Protein AF-A0A4S4M3K3-F1 (afdb_monomer_lite)

Secondary structure (DSSP, 8-state):
-PPPHHHHHTT-----GGGS-TT-EEEEEETTEEEEEEE--HHHHHHHHHS-GGGSSS---HHHH-SSTTEEEEE---TTT-PPPEET-STTSSEE-TT-S-----TTS-S-------S-SPPPP-PPPP------SS------TTTTTS--TTTT----HHHHHHHHHHHHHHHHHHHHHHHHHHHHHHHHHHHHHHHHTTSTTHHHHHHHTSHHHHHHT-SHHHHHHHTTEEEEEEEE-SS-TT-EEEEEEE-S-SSBS-SEEEEEEEE--TT--TTPPP-TTS--HHHHT--HHHHEEEPP----BS-GGG-HHHHS--EE-SSSSS-EEE--STTHHHHSSS-GGGHHHHIIIIIHHHHHHHHTT-SSTT-------------------TTSPPP-PPP--

pLDDT: mean 73.92, std 23.16, range [22.61, 98.75]

Structure (mmCIF, N/CA/C/O backbone):
data_AF-A0A4S4M3K3-F1
#
_entry.id   AF-A0A4S4M3K3-F1
#
loop_
_atom_site.group_PDB
_atom_site.id
_atom_site.type_symbol
_atom_site.label_atom_id
_atom_site.label_alt_id
_atom_site.label_comp_id
_atom_site.label_asym_id
_atom_site.label_entity_id
_atom_site.label_seq_id
_atom_site.pdbx_PDB_ins_code
_atom_site.Cartn_x
_atom_site.Cartn_y
_atom_site.Cartn_z
_atom_site.occupancy
_atom_site.B_iso_or_equiv
_atom_site.auth_seq_id
_atom_site.auth_comp_id
_atom_site.auth_asym_id
_atom_site.auth_atom_id
_atom_site.pdbx_PDB_model_num
ATOM 1 N N . MET A 1 1 ? -12.047 9.011 26.767 1.00 35.62 1 MET A N 1
ATOM 2 C CA . MET A 1 1 ? -11.013 9.247 25.737 1.00 35.62 1 MET A CA 1
ATOM 3 C C . MET A 1 1 ? -11.389 10.512 24.975 1.00 35.62 1 MET A C 1
ATOM 5 O O . MET A 1 1 ? -12.435 10.522 24.340 1.00 35.62 1 MET A O 1
ATOM 9 N N . SER A 1 2 ? -10.627 11.599 25.114 1.00 36.44 2 SER A N 1
ATOM 10 C CA . SER A 1 2 ? -10.755 12.794 24.262 1.00 36.44 2 SER A CA 1
ATOM 11 C C . SER A 1 2 ? -10.032 12.562 22.930 1.00 36.44 2 SER A C 1
ATOM 13 O O . SER A 1 2 ? -9.124 11.736 22.883 1.00 36.44 2 SER A O 1
ATOM 15 N N . ALA A 1 3 ? -10.413 13.281 21.868 1.00 34.28 3 ALA A N 1
ATOM 16 C CA . ALA A 1 3 ? -9.700 13.251 20.585 1.00 34.28 3 ALA A CA 1
ATOM 17 C C . ALA A 1 3 ? -8.187 13.469 20.785 1.00 34.28 3 ALA A C 1
ATOM 19 O O . ALA A 1 3 ? -7.797 14.270 21.643 1.00 34.28 3 ALA A O 1
ATOM 20 N N . SER A 1 4 ? -7.355 12.755 20.016 1.00 39.81 4 SER A N 1
ATOM 21 C CA . SER A 1 4 ? -5.898 12.907 20.070 1.00 39.81 4 SER A CA 1
ATOM 22 C C . SER A 1 4 ? -5.499 14.351 19.747 1.00 39.81 4 SER A C 1
ATOM 24 O O . SER A 1 4 ? -6.200 15.066 19.019 1.00 39.81 4 SER A O 1
ATOM 26 N N . ALA A 1 5 ? -4.390 14.804 20.334 1.00 43.19 5 ALA A N 1
ATOM 27 C CA . ALA A 1 5 ? -3.912 16.178 20.200 1.00 43.19 5 ALA A CA 1
ATOM 28 C C . ALA A 1 5 ? -3.724 16.590 18.727 1.00 43.19 5 ALA A C 1
ATOM 30 O O . ALA A 1 5 ? -4.004 17.738 18.384 1.00 43.19 5 ALA A O 1
ATOM 31 N N . ASP A 1 6 ? -3.394 15.638 17.854 1.00 43.38 6 ASP A N 1
ATOM 32 C CA . ASP A 1 6 ? -3.163 15.859 16.422 1.00 43.38 6 ASP A CA 1
ATOM 33 C C . ASP A 1 6 ? -4.462 16.133 15.650 1.00 43.38 6 ASP A C 1
ATOM 35 O O . ASP A 1 6 ? -4.526 17.025 14.801 1.00 43.38 6 ASP A O 1
ATOM 39 N N . VAL A 1 7 ? -5.561 15.465 16.019 1.00 49.44 7 VAL A N 1
ATOM 40 C CA . VAL A 1 7 ? -6.895 15.727 15.447 1.00 49.44 7 VAL A CA 1
ATOM 41 C C . VAL A 1 7 ? -7.416 17.105 15.879 1.00 49.44 7 VAL A C 1
ATOM 43 O O . VAL A 1 7 ? -8.103 17.790 15.116 1.00 49.44 7 VAL A O 1
ATOM 46 N N . LEU A 1 8 ? -7.055 17.559 17.085 1.00 46.88 8 LEU A N 1
ATOM 47 C CA . LEU A 1 8 ? -7.358 18.912 17.563 1.00 46.88 8 LEU A CA 1
ATOM 48 C C . LEU A 1 8 ? -6.440 19.978 16.941 1.00 46.88 8 LEU A C 1
ATOM 50 O O . LEU A 1 8 ? -6.906 21.097 16.700 1.00 46.88 8 LEU A O 1
ATOM 54 N N . ALA A 1 9 ? -5.183 19.643 16.638 1.00 46.56 9 ALA A N 1
ATOM 55 C CA . ALA A 1 9 ? -4.234 20.517 15.948 1.00 46.56 9 ALA A CA 1
ATOM 56 C C . ALA A 1 9 ? -4.662 20.778 14.492 1.00 46.56 9 ALA A C 1
ATOM 58 O O . ALA A 1 9 ? -4.676 21.924 14.045 1.00 46.56 9 ALA A O 1
ATOM 59 N N . LEU A 1 10 ? -5.175 19.762 13.786 1.00 49.00 10 LEU A N 1
ATOM 60 C CA . LEU A 1 10 ? -5.740 19.908 12.435 1.00 49.00 10 LEU A CA 1
ATOM 61 C C . LEU A 1 10 ? -6.995 20.804 12.374 1.00 49.00 10 LEU A C 1
ATOM 63 O O . LEU A 1 10 ? -7.385 21.271 11.298 1.00 49.00 10 LEU A O 1
ATOM 67 N N . ALA A 1 11 ? -7.643 21.081 13.511 1.00 53.59 11 ALA A N 1
ATOM 68 C CA . ALA A 1 11 ? -8.846 21.908 13.559 1.00 53.59 11 ALA A CA 1
ATOM 69 C C . ALA A 1 11 ? -8.560 23.421 13.464 1.00 53.59 11 ALA A C 1
ATOM 71 O O . ALA A 1 11 ? -9.459 24.185 13.092 1.00 53.59 11 ALA A O 1
ATOM 72 N N . LYS A 1 12 ? -7.342 23.888 13.790 1.00 56.84 12 LYS A N 1
ATOM 73 C CA . LYS A 1 12 ? -6.999 25.320 13.876 1.00 56.84 12 LYS A CA 1
ATOM 74 C C . LYS A 1 12 ? -5.569 25.569 13.394 1.00 56.84 12 LYS A C 1
ATOM 76 O O . LYS A 1 12 ? -4.636 25.024 13.953 1.00 56.84 12 LYS A O 1
ATOM 81 N N . VAL A 1 13 ? -5.405 26.460 12.418 1.00 65.75 13 VAL A N 1
ATOM 82 C CA . VAL A 1 13 ? -4.087 26.973 12.011 1.00 65.75 13 VAL A CA 1
ATOM 83 C C . VAL A 1 13 ? -3.975 28.432 12.444 1.00 65.75 13 VAL A C 1
ATOM 85 O O . VAL A 1 13 ? -4.886 29.233 12.203 1.00 65.75 13 VAL A O 1
ATOM 88 N N . GLU A 1 14 ? -2.878 28.762 13.120 1.00 72.88 14 GLU A N 1
ATOM 89 C CA . GLU A 1 14 ? -2.531 30.123 13.522 1.00 72.88 14 GLU A CA 1
ATOM 90 C C . GLU A 1 14 ? -1.435 30.649 12.594 1.00 72.88 14 GLU A C 1
ATOM 92 O O . GLU A 1 14 ? -0.411 30.003 12.409 1.00 72.88 14 GLU A O 1
ATOM 97 N N . VAL A 1 15 ? -1.661 31.818 11.990 1.00 68.88 15 VAL A N 1
ATOM 98 C CA . VAL A 1 15 ? -0.688 32.460 11.097 1.00 68.88 15 VAL A CA 1
ATOM 99 C C . VAL A 1 15 ? -0.289 33.802 11.679 1.00 68.88 15 VAL A C 1
ATOM 101 O O . VAL A 1 15 ? -1.136 34.643 11.996 1.00 68.88 15 VAL A O 1
ATOM 104 N N . GLU A 1 16 ? 1.017 34.015 11.800 1.00 73.25 16 GLU A N 1
ATOM 105 C CA . GLU A 1 16 ? 1.574 35.281 12.252 1.00 73.25 16 GLU A CA 1
ATOM 106 C C . GLU A 1 16 ? 1.540 36.327 11.134 1.00 73.25 16 GLU A C 1
ATOM 108 O O . GLU A 1 16 ? 2.460 36.450 10.331 1.00 73.25 16 GLU A O 1
ATOM 113 N N . LEU A 1 17 ? 0.472 37.126 11.113 1.00 72.06 17 LEU A N 1
ATOM 114 C CA . LEU A 1 17 ? 0.263 38.175 10.107 1.00 72.06 17 LEU A CA 1
ATOM 115 C C . LEU A 1 17 ? 1.365 39.253 10.100 1.00 72.06 17 LEU A C 1
ATOM 117 O O . LEU A 1 17 ? 1.597 39.886 9.079 1.00 72.06 17 LEU A O 1
ATOM 121 N N . ALA A 1 18 ? 2.069 39.452 11.220 1.00 74.50 18 ALA A N 1
ATOM 122 C CA . ALA A 1 18 ? 3.141 40.446 11.334 1.00 74.50 18 ALA A CA 1
ATOM 123 C C . ALA A 1 18 ? 4.341 40.166 10.411 1.00 74.50 18 ALA A C 1
ATOM 125 O O . ALA A 1 18 ? 5.077 41.090 10.079 1.00 74.50 18 ALA A O 1
ATOM 126 N N . ASN A 1 19 ? 4.517 38.913 9.982 1.00 74.38 19 ASN A N 1
ATOM 127 C CA . ASN A 1 19 ? 5.633 38.498 9.133 1.00 74.38 19 ASN A CA 1
ATOM 128 C C . ASN A 1 19 ? 5.322 38.629 7.633 1.00 74.38 19 ASN A C 1
ATOM 130 O O . ASN A 1 19 ? 6.173 38.297 6.813 1.00 74.38 19 ASN A O 1
ATOM 134 N N . ILE A 1 20 ? 4.121 39.096 7.264 1.00 76.38 20 ILE A N 1
ATOM 135 C CA . ILE A 1 20 ? 3.693 39.257 5.870 1.00 76.38 20 ILE A CA 1
ATOM 136 C C . ILE A 1 20 ? 3.823 40.740 5.486 1.00 76.38 20 ILE A C 1
ATOM 138 O O . ILE A 1 20 ? 3.039 41.558 5.977 1.00 76.38 20 ILE A O 1
ATOM 142 N N . PRO A 1 21 ? 4.785 41.121 4.623 1.00 79.19 21 PRO A N 1
ATOM 143 C CA . PRO A 1 21 ? 4.910 42.495 4.142 1.00 79.19 21 PRO A CA 1
ATOM 144 C C . PRO A 1 21 ? 3.671 42.943 3.356 1.00 79.19 21 PRO A C 1
ATOM 146 O O . PRO A 1 21 ? 2.989 42.124 2.741 1.00 79.19 21 PRO A O 1
ATOM 149 N N . GLU A 1 22 ? 3.392 44.246 3.351 1.00 79.75 22 GLU A N 1
ATOM 150 C CA . GLU A 1 22 ? 2.335 44.833 2.517 1.00 79.75 22 GLU A CA 1
ATOM 151 C C . GLU A 1 22 ? 2.601 44.512 1.034 1.00 79.75 22 GLU A C 1
ATOM 153 O O . GLU A 1 22 ? 3.743 44.574 0.576 1.00 79.75 22 GLU A O 1
ATOM 158 N N . GLY A 1 23 ? 1.569 44.114 0.287 1.00 74.12 23 GLY A N 1
ATOM 159 C CA . GLY A 1 23 ? 1.723 43.698 -1.110 1.00 74.12 23 GLY A CA 1
ATOM 160 C C . GLY A 1 23 ? 2.107 42.226 -1.311 1.00 74.12 23 GLY A C 1
ATOM 161 O O . GLY A 1 23 ? 2.287 41.815 -2.452 1.00 74.12 23 GLY A O 1
ATOM 162 N N . LYS A 1 24 ? 2.263 41.425 -0.244 1.00 75.06 24 LYS A N 1
ATOM 163 C CA . LYS A 1 24 ? 2.689 40.015 -0.334 1.00 75.06 24 LYS A CA 1
ATOM 164 C C . LYS A 1 24 ? 1.615 39.011 0.074 1.00 75.06 24 LYS A C 1
ATOM 166 O O . LYS A 1 24 ? 0.711 39.294 0.867 1.00 75.06 24 LYS A O 1
ATOM 171 N N . ASN A 1 25 ? 1.775 37.805 -0.469 1.00 72.62 25 ASN A N 1
ATOM 172 C CA . ASN A 1 25 ? 0.829 36.698 -0.416 1.00 72.62 25 ASN A CA 1
ATOM 173 C C . ASN A 1 25 ? 1.515 35.556 0.329 1.00 72.62 25 ASN A C 1
ATOM 175 O O . ASN A 1 25 ? 2.663 35.231 0.032 1.00 72.62 25 ASN A O 1
ATOM 179 N N . VAL A 1 26 ? 0.806 34.919 1.252 1.00 77.69 26 VAL A N 1
ATOM 180 C CA . VAL A 1 26 ? 1.242 33.668 1.873 1.00 77.69 26 VAL A CA 1
ATOM 181 C C . VAL A 1 26 ? 0.176 32.614 1.637 1.00 77.69 26 VAL A C 1
ATOM 183 O O . VAL A 1 26 ? -1.019 32.877 1.786 1.00 77.69 26 VAL A O 1
ATOM 186 N N . VAL A 1 27 ? 0.620 31.419 1.264 1.00 76.38 27 VAL A N 1
ATOM 187 C CA . VAL A 1 27 ? -0.230 30.241 1.113 1.00 76.38 27 VAL A CA 1
ATOM 188 C C . VAL A 1 27 ? 0.055 29.312 2.281 1.00 76.38 27 VAL A C 1
ATOM 190 O O . VAL A 1 27 ? 1.205 28.959 2.522 1.00 76.38 27 VAL A O 1
ATOM 193 N N . ILE A 1 28 ? -0.984 28.922 3.012 1.00 77.19 28 ILE A N 1
ATOM 194 C CA . ILE A 1 28 ? -0.884 27.935 4.092 1.00 77.19 28 ILE A CA 1
ATOM 195 C C . ILE A 1 28 ? -1.834 26.770 3.833 1.00 77.19 28 ILE A C 1
ATOM 197 O O . ILE A 1 28 ? -2.921 26.952 3.287 1.00 77.19 28 ILE A O 1
ATOM 201 N N . LYS A 1 29 ? -1.452 25.562 4.246 1.00 75.31 29 LYS A N 1
ATOM 202 C CA . LYS A 1 29 ? -2.315 24.378 4.165 1.00 75.31 29 LYS A CA 1
ATOM 203 C C . LYS A 1 29 ? -3.192 24.307 5.419 1.00 75.31 29 LYS A C 1
ATOM 205 O O . LYS A 1 29 ? -2.684 24.284 6.534 1.00 75.31 29 LYS A O 1
ATOM 210 N N . TRP A 1 30 ? -4.513 24.261 5.256 1.00 72.62 30 TRP A N 1
ATOM 211 C CA . TRP A 1 30 ? -5.476 24.076 6.345 1.00 72.62 30 TRP A CA 1
ATOM 212 C C . TRP A 1 30 ? -6.474 22.974 5.988 1.00 72.62 30 TRP A C 1
ATOM 214 O O . TRP A 1 30 ? -7.183 23.067 4.987 1.00 72.62 30 TRP A O 1
ATOM 224 N N . ARG A 1 31 ? -6.524 21.909 6.804 1.00 67.69 31 ARG A N 1
ATOM 225 C CA . ARG A 1 31 ? -7.359 20.710 6.567 1.00 67.69 31 ARG A CA 1
ATOM 226 C C . ARG A 1 31 ? -7.178 20.126 5.158 1.00 67.69 31 ARG A C 1
ATOM 228 O O . ARG A 1 31 ? -8.152 19.817 4.478 1.00 67.69 31 ARG A O 1
ATOM 235 N N . GLY A 1 32 ? -5.930 20.060 4.699 1.00 68.38 32 GLY A N 1
ATOM 236 C CA . GLY A 1 32 ? -5.588 19.572 3.361 1.00 68.38 32 GLY A CA 1
ATOM 237 C C . GLY A 1 32 ? -5.826 20.567 2.219 1.00 68.38 32 GLY A C 1
ATOM 238 O O . GLY A 1 32 ? -5.415 20.279 1.104 1.00 68.38 32 GLY A O 1
ATOM 239 N N . LYS A 1 33 ? -6.427 21.739 2.471 1.00 71.75 33 LYS A N 1
ATOM 240 C CA . LYS A 1 33 ? -6.766 22.739 1.443 1.00 71.75 33 LYS A CA 1
ATOM 241 C C . LYS A 1 33 ? -5.883 23.988 1.557 1.00 71.75 33 LYS A C 1
ATOM 243 O O . LYS A 1 33 ? -5.616 24.423 2.679 1.00 71.75 33 LYS A O 1
ATOM 248 N N . PRO A 1 34 ? -5.450 24.608 0.448 1.00 76.06 34 PRO A N 1
ATOM 249 C CA . PRO A 1 34 ? -4.684 25.847 0.505 1.00 76.06 34 PRO A CA 1
ATOM 250 C C . PRO A 1 34 ? -5.578 27.028 0.902 1.00 76.06 34 PRO A C 1
ATOM 252 O O . PRO A 1 34 ? -6.694 27.200 0.408 1.00 76.06 34 PRO A O 1
ATOM 255 N N . VAL A 1 35 ? -5.074 27.861 1.803 1.00 77.12 35 VAL A N 1
ATOM 256 C CA . VAL A 1 35 ? -5.667 29.132 2.215 1.00 77.12 35 VAL A CA 1
ATOM 257 C C . VAL A 1 35 ? -4.687 30.240 1.850 1.00 77.12 35 VAL A C 1
ATOM 259 O O . VAL A 1 35 ? -3.531 30.226 2.271 1.00 77.12 35 VAL A O 1
ATOM 262 N N . PHE A 1 36 ? -5.160 31.203 1.066 1.00 75.75 36 PHE A N 1
ATOM 263 C CA . PHE A 1 36 ? -4.413 32.382 0.657 1.00 75.75 36 PHE A CA 1
ATOM 264 C C . PHE A 1 36 ? -4.641 33.519 1.641 1.00 75.75 36 PHE A C 1
ATOM 266 O O . PHE A 1 36 ? -5.783 33.854 1.961 1.00 75.75 36 PHE A O 1
ATOM 273 N N . ILE A 1 37 ? -3.552 34.125 2.102 1.00 78.94 37 ILE A N 1
ATOM 274 C CA . ILE A 1 37 ? -3.550 35.288 2.985 1.00 78.94 37 ILE A CA 1
ATOM 275 C C . ILE A 1 37 ? -2.787 36.399 2.267 1.00 78.94 37 ILE A C 1
ATOM 277 O O . ILE A 1 37 ? -1.584 36.283 2.039 1.00 78.94 37 ILE A O 1
ATOM 281 N N . ARG A 1 38 ? -3.489 37.473 1.899 1.00 77.75 38 ARG A N 1
ATOM 282 C CA . ARG A 1 38 ? -2.927 38.639 1.208 1.00 77.75 38 ARG A CA 1
ATOM 283 C C . ARG A 1 38 ? -2.946 39.854 2.127 1.00 77.75 38 ARG A C 1
ATOM 285 O O . ARG A 1 38 ? -4.009 40.224 2.630 1.00 77.75 38 ARG A O 1
ATOM 292 N N . HIS A 1 39 ? -1.786 40.485 2.301 1.00 82.19 39 HIS A N 1
ATOM 293 C CA . HIS A 1 39 ? -1.681 41.796 2.939 1.00 82.19 39 HIS A CA 1
ATOM 294 C C . HIS A 1 39 ? -1.895 42.867 1.866 1.00 82.19 39 HIS A C 1
ATOM 296 O O . HIS A 1 39 ? -1.015 43.098 1.038 1.00 82.19 39 HIS A O 1
ATOM 302 N N . ARG A 1 40 ? -3.098 43.440 1.804 1.00 76.62 40 ARG A N 1
ATOM 303 C CA . ARG A 1 40 ? -3.510 44.392 0.765 1.00 76.62 40 ARG A CA 1
ATOM 304 C C . ARG A 1 40 ? -2.894 45.768 0.993 1.00 76.62 40 ARG A C 1
ATOM 306 O O . ARG A 1 40 ? -2.836 46.236 2.126 1.00 76.62 40 ARG A O 1
ATOM 313 N N . THR A 1 41 ? -2.495 46.414 -0.094 1.00 80.94 41 THR A N 1
ATOM 314 C CA . THR A 1 41 ? -2.050 47.808 -0.095 1.00 80.94 41 THR A CA 1
ATOM 315 C C . THR A 1 41 ? -3.234 48.766 -0.018 1.00 80.94 41 THR A C 1
ATOM 317 O O . THR A 1 41 ? -4.358 48.424 -0.393 1.00 80.94 41 THR A O 1
ATOM 320 N N . ALA A 1 42 ? -2.991 50.007 0.405 1.00 79.38 42 ALA A N 1
ATOM 321 C CA . ALA A 1 42 ? -4.030 51.043 0.411 1.00 79.38 42 ALA A CA 1
ATOM 322 C C . ALA A 1 42 ? -4.679 51.266 -0.974 1.00 79.38 42 ALA A C 1
ATOM 324 O O . ALA A 1 42 ? -5.878 51.533 -1.049 1.00 79.38 42 ALA A O 1
ATOM 325 N N . GLY A 1 43 ? -3.905 51.123 -2.058 1.00 74.31 43 GLY A N 1
ATOM 326 C CA . GLY A 1 43 ? -4.406 51.234 -3.432 1.00 74.31 43 GLY A CA 1
ATOM 327 C C . GLY A 1 43 ? -5.379 50.112 -3.798 1.00 74.31 43 GLY A C 1
ATOM 328 O O . GLY A 1 43 ? -6.464 50.389 -4.299 1.00 74.31 43 GLY A O 1
ATOM 329 N N . GLU A 1 44 ? -5.038 48.866 -3.458 1.00 68.88 44 GLU A N 1
ATOM 330 C CA . GLU A 1 44 ? -5.887 47.687 -3.703 1.00 68.88 44 GLU A CA 1
ATOM 331 C C . GLU A 1 44 ? -7.216 47.757 -2.931 1.00 68.88 44 GLU A C 1
ATOM 333 O O . GLU A 1 44 ? -8.256 47.317 -3.419 1.00 68.88 44 GLU A O 1
ATOM 338 N N . ILE A 1 45 ? -7.201 48.324 -1.721 1.00 74.56 45 ILE A N 1
ATOM 339 C CA . ILE A 1 45 ? -8.407 48.498 -0.895 1.00 74.56 45 ILE A CA 1
ATOM 340 C C . ILE A 1 45 ? -9.336 49.554 -1.502 1.00 74.56 45 ILE A C 1
ATOM 342 O O . ILE A 1 45 ? -10.551 49.362 -1.530 1.00 74.56 45 ILE A O 1
ATOM 346 N N . GLU A 1 46 ? -8.785 50.672 -1.973 1.00 76.06 46 GLU A N 1
ATOM 347 C CA . GLU A 1 46 ? -9.581 51.734 -2.591 1.00 76.06 46 GLU A CA 1
ATOM 348 C C . GLU A 1 46 ? -10.182 51.271 -3.921 1.00 76.06 46 GLU A C 1
ATOM 350 O O . GLU A 1 46 ? -11.375 51.458 -4.155 1.00 76.06 46 GLU A O 1
ATOM 355 N N . GLU A 1 47 ? -9.393 50.585 -4.749 1.00 74.12 47 GLU A N 1
ATOM 356 C CA . GLU A 1 47 ? -9.873 49.989 -5.995 1.00 74.12 47 GLU A CA 1
ATOM 357 C C . GLU A 1 47 ? -11.033 49.020 -5.732 1.00 74.12 47 GLU A C 1
ATOM 359 O O . GLU A 1 47 ? -12.090 49.134 -6.354 1.00 74.12 47 GLU A O 1
ATOM 364 N N . ALA A 1 48 ? -10.894 48.132 -4.742 1.00 71.44 48 ALA A N 1
ATOM 365 C CA . ALA A 1 48 ? -11.935 47.178 -4.368 1.00 71.44 48 ALA A CA 1
ATOM 366 C C . ALA A 1 48 ? -13.253 47.835 -3.929 1.00 71.44 48 ALA A C 1
ATOM 368 O O . ALA A 1 48 ? -14.331 47.311 -4.214 1.00 71.44 48 ALA A O 1
ATOM 369 N N . ARG A 1 49 ? -13.179 48.981 -3.247 1.00 77.62 49 ARG A N 1
ATOM 370 C CA . ARG A 1 49 ? -14.352 49.747 -2.798 1.00 77.62 49 ARG A CA 1
ATOM 371 C C . ARG A 1 49 ? -15.056 50.488 -3.924 1.00 77.62 49 ARG A C 1
ATOM 373 O O . ARG A 1 49 ? -16.259 50.727 -3.835 1.00 77.62 49 ARG A O 1
ATOM 380 N N . GLN A 1 50 ? -14.319 50.855 -4.968 1.00 76.81 50 GLN A N 1
ATOM 381 C CA . GLN A 1 50 ? -14.857 51.558 -6.131 1.00 76.81 50 GLN A CA 1
ATOM 382 C C . GLN A 1 50 ? -15.568 50.626 -7.121 1.00 76.81 50 GLN A C 1
ATOM 384 O O . GLN A 1 50 ? -16.318 51.104 -7.975 1.00 76.81 50 GLN A O 1
ATOM 389 N N . VAL A 1 51 ? -15.384 49.306 -7.002 1.00 74.50 51 VAL A N 1
ATOM 390 C CA . VAL A 1 51 ? -16.090 48.318 -7.829 1.00 74.50 51 VAL A CA 1
ATOM 391 C C . VAL A 1 51 ? -17.597 48.364 -7.554 1.00 74.50 51 VAL A C 1
ATOM 393 O O . VAL A 1 51 ? -18.039 48.281 -6.406 1.00 74.50 51 VAL A O 1
ATOM 396 N N . ASP A 1 52 ? -18.410 48.416 -8.619 1.00 75.88 52 ASP A N 1
ATOM 397 C CA . ASP A 1 52 ? -19.869 48.272 -8.527 1.00 75.88 52 ASP A CA 1
ATOM 398 C C . ASP A 1 52 ? -20.249 46.826 -8.183 1.00 75.88 52 ASP A C 1
ATOM 400 O O . ASP A 1 52 ? -20.627 46.011 -9.030 1.00 75.88 52 ASP A O 1
ATOM 404 N N . TRP A 1 53 ? -20.138 46.498 -6.900 1.00 71.25 53 TRP A N 1
ATOM 405 C CA . TRP A 1 53 ? -20.352 45.158 -6.368 1.00 71.25 53 TRP A CA 1
ATOM 406 C C . TRP A 1 53 ? -21.775 44.628 -6.583 1.00 71.25 53 TRP A C 1
ATOM 408 O O . TRP A 1 53 ? -21.982 43.418 -6.520 1.00 71.25 53 TRP A O 1
ATOM 418 N N . LYS A 1 54 ? -22.755 45.495 -6.874 1.00 78.12 54 LYS A N 1
ATOM 419 C CA . LYS A 1 54 ? -24.142 45.095 -7.166 1.00 78.12 54 LYS A CA 1
ATOM 420 C C . LYS A 1 54 ? -24.288 44.405 -8.517 1.00 78.12 54 LYS A C 1
ATOM 422 O O . LYS A 1 54 ? -25.249 43.669 -8.718 1.00 78.12 54 LYS A O 1
ATOM 427 N N . SER A 1 55 ? -23.349 44.649 -9.426 1.00 74.19 55 SER A N 1
ATOM 428 C CA . SER A 1 55 ? -23.309 44.027 -10.750 1.00 74.19 55 SER A CA 1
ATOM 429 C C . SER A 1 55 ? -22.674 42.628 -10.744 1.00 74.19 55 SER A C 1
ATOM 431 O O . SER A 1 55 ? -22.742 41.914 -11.745 1.00 74.19 55 SER A O 1
ATOM 433 N N . LEU A 1 56 ? -22.069 42.218 -9.623 1.00 67.75 56 LEU A N 1
ATOM 434 C CA . LEU A 1 56 ? -21.379 40.937 -9.492 1.00 67.75 56 LEU A CA 1
ATOM 435 C C . LEU A 1 56 ? -22.368 39.777 -9.304 1.00 67.75 56 LEU A C 1
ATOM 437 O O . LEU A 1 56 ? -23.459 39.945 -8.766 1.00 67.75 56 LEU A O 1
ATOM 441 N N . ARG A 1 57 ? -21.951 38.564 -9.695 1.00 62.16 57 ARG A N 1
ATOM 442 C CA . ARG A 1 57 ? -22.743 37.326 -9.534 1.00 62.16 57 ARG A CA 1
ATOM 443 C C . ARG A 1 57 ? -23.117 37.041 -8.075 1.00 62.16 57 ARG A C 1
ATOM 445 O O . ARG A 1 57 ? -24.164 36.454 -7.822 1.00 62.16 57 ARG A O 1
ATOM 452 N N . ASP A 1 58 ? -22.261 37.460 -7.148 1.00 62.00 58 ASP A N 1
ATOM 453 C CA . ASP A 1 58 ? -22.482 37.384 -5.706 1.00 62.00 58 ASP A CA 1
ATOM 454 C C . ASP A 1 58 ? -22.316 38.785 -5.084 1.00 62.00 58 ASP A C 1
ATOM 456 O O . ASP A 1 58 ? -21.191 39.195 -4.750 1.00 62.00 58 ASP A O 1
ATOM 460 N N . PRO A 1 59 ? -23.410 39.573 -5.034 1.00 72.19 59 PRO A N 1
ATOM 461 C CA . PRO A 1 59 ? -23.374 40.959 -4.588 1.00 72.19 59 PRO A CA 1
ATOM 462 C C . PRO A 1 59 ? -23.031 41.070 -3.104 1.00 72.19 59 PRO A C 1
ATOM 464 O O . PRO A 1 59 ? -23.839 40.741 -2.238 1.00 72.19 59 PRO A O 1
ATOM 467 N N . GLN A 1 60 ? -21.841 41.585 -2.812 1.00 72.38 60 GLN A N 1
ATOM 468 C CA . GLN A 1 60 ? -21.381 41.855 -1.452 1.00 72.38 60 GLN A CA 1
ATOM 469 C C . GLN A 1 60 ? -20.324 42.965 -1.502 1.00 72.38 60 GLN A C 1
ATOM 471 O O . GLN A 1 60 ? -19.491 42.959 -2.409 1.00 72.38 60 GLN A O 1
ATOM 476 N N . SER A 1 61 ? -20.347 43.925 -0.574 1.00 76.56 61 SER A N 1
ATOM 477 C CA . SER A 1 61 ? -19.327 44.986 -0.551 1.00 76.56 61 SER A CA 1
ATOM 478 C C . SER A 1 61 ? -17.981 44.466 -0.028 1.00 76.56 61 SER A C 1
ATOM 480 O O . SER A 1 61 ? -17.924 43.423 0.628 1.00 76.56 61 SER A O 1
ATOM 482 N N . ASP A 1 62 ? -16.881 45.182 -0.295 1.00 74.56 62 ASP A N 1
ATOM 483 C CA . ASP A 1 62 ? -15.565 44.803 0.244 1.00 74.56 62 ASP A CA 1
ATOM 484 C C . ASP A 1 62 ? -15.568 44.814 1.781 1.00 74.56 62 ASP A C 1
ATOM 486 O O . ASP A 1 62 ? -15.066 43.881 2.405 1.00 74.56 62 ASP A O 1
ATOM 490 N N . GLU A 1 63 ? -16.227 45.801 2.400 1.00 74.50 63 GLU A N 1
ATOM 491 C CA . GLU A 1 63 ? -16.323 45.936 3.861 1.00 74.50 63 GLU A CA 1
ATOM 492 C C . GLU A 1 63 ? -17.028 44.761 4.536 1.00 74.50 63 GLU A C 1
ATOM 494 O O . GLU A 1 63 ? -16.744 44.455 5.691 1.00 74.50 63 GLU A O 1
ATOM 499 N N . GLU A 1 64 ? -17.953 44.107 3.838 1.00 73.56 64 GLU A N 1
ATOM 500 C CA . GLU A 1 64 ? -18.650 42.927 4.348 1.00 73.56 64 GLU A CA 1
ATOM 501 C C . GLU A 1 64 ? -17.853 41.635 4.115 1.00 73.56 64 GLU A C 1
ATOM 503 O O . GLU A 1 64 ? -18.077 40.637 4.805 1.00 73.56 64 GLU A O 1
ATOM 508 N N . ARG A 1 65 ? -16.923 41.635 3.150 1.00 69.12 65 ARG A N 1
ATOM 509 C CA . ARG A 1 65 ? -16.079 40.478 2.805 1.00 69.12 65 ARG A CA 1
ATOM 510 C C . ARG A 1 65 ? -14.881 40.324 3.733 1.00 69.12 65 ARG A C 1
ATOM 512 O O . ARG A 1 65 ? -14.428 39.200 3.956 1.00 69.12 65 ARG A O 1
ATOM 519 N N . VAL A 1 66 ? -14.373 41.424 4.283 1.00 71.31 66 VAL A N 1
ATOM 520 C CA . VAL A 1 66 ? -13.169 41.430 5.124 1.00 71.31 66 VAL A CA 1
ATOM 521 C C . VAL A 1 66 ? -13.469 41.895 6.543 1.00 71.31 66 VAL A C 1
ATOM 523 O O . VAL A 1 66 ? -14.279 42.780 6.781 1.00 71.31 66 VAL A O 1
ATOM 526 N N . LYS A 1 67 ? -12.768 41.323 7.526 1.00 74.19 67 LYS A N 1
ATOM 527 C CA . LYS A 1 67 ? -12.846 41.797 8.923 1.00 74.19 67 LYS A CA 1
ATOM 528 C C . LYS A 1 67 ? -11.914 42.973 9.195 1.00 74.19 67 LYS A C 1
ATOM 530 O O . LYS A 1 67 ? -12.188 43.790 10.069 1.00 74.19 67 LYS A O 1
ATOM 535 N N . LYS A 1 68 ? -10.795 43.012 8.478 1.00 74.44 68 LYS A N 1
ATOM 536 C CA . LYS A 1 68 ? -9.766 44.044 8.535 1.00 74.44 68 LYS A CA 1
ATOM 537 C C . LYS A 1 68 ? -9.408 44.408 7.092 1.00 74.44 68 LYS A C 1
ATOM 539 O O . LYS A 1 68 ? -9.035 43.492 6.363 1.00 74.44 68 LYS A O 1
ATOM 544 N N . PRO A 1 69 ? -9.557 45.670 6.655 1.00 76.00 69 PRO A N 1
ATOM 545 C CA . PRO A 1 69 ? -9.368 46.048 5.254 1.00 76.00 69 PRO A CA 1
ATOM 546 C C . PRO A 1 69 ? -8.001 45.666 4.678 1.00 76.00 69 PRO A C 1
ATOM 548 O O . PRO A 1 69 ? -7.903 45.311 3.511 1.00 76.00 69 PRO A O 1
ATOM 551 N N . GLU A 1 70 ? -6.955 45.674 5.488 1.00 77.00 70 GLU A N 1
ATOM 552 C CA . GLU A 1 70 ? -5.600 45.323 5.076 1.00 77.00 70 GLU A CA 1
ATOM 553 C C . GLU A 1 70 ? -5.386 43.810 4.869 1.00 77.00 70 GLU A C 1
ATOM 555 O O . GLU A 1 70 ? -4.400 43.410 4.260 1.00 77.00 70 GLU A O 1
ATOM 560 N N . TRP A 1 71 ? -6.319 42.951 5.297 1.00 79.06 71 TRP A N 1
ATOM 561 C CA . TRP A 1 71 ? -6.180 41.496 5.193 1.00 79.06 71 TRP A CA 1
ATOM 562 C C . TRP A 1 71 ? -7.293 40.857 4.370 1.00 79.06 71 TRP A C 1
ATOM 564 O O . TRP A 1 71 ? -8.469 40.907 4.734 1.00 79.06 71 TRP A O 1
ATOM 574 N N . LEU A 1 72 ? -6.897 40.147 3.317 1.00 78.12 72 LEU A N 1
ATOM 575 C CA . LEU A 1 72 ? -7.784 39.297 2.533 1.00 78.12 72 LEU A CA 1
ATOM 576 C C . LEU A 1 72 ? -7.402 37.829 2.744 1.00 78.12 72 LEU A C 1
ATOM 578 O O . LEU A 1 72 ? -6.262 37.439 2.504 1.00 78.12 72 LEU A O 1
ATOM 582 N N . VAL A 1 73 ? -8.356 37.023 3.214 1.00 76.06 73 VAL A N 1
ATOM 583 C CA . VAL A 1 73 ? -8.167 35.590 3.485 1.00 76.06 73 VAL A CA 1
ATOM 584 C C . VAL A 1 73 ? -9.158 34.794 2.652 1.00 76.06 73 VAL A C 1
ATOM 586 O O . VAL A 1 73 ? -10.366 35.004 2.762 1.00 76.06 73 VAL A O 1
ATOM 589 N N . MET A 1 74 ? -8.657 33.884 1.823 1.00 74.19 74 MET A N 1
ATOM 590 C CA . MET A 1 74 ? -9.464 33.134 0.863 1.00 74.19 74 MET A CA 1
ATOM 591 C C . MET A 1 74 ? -9.104 31.654 0.884 1.00 74.19 74 MET A C 1
ATOM 593 O O . MET A 1 74 ? -7.943 31.289 1.033 1.00 74.19 74 MET A O 1
ATOM 597 N N . LEU A 1 75 ? -10.104 30.793 0.707 1.00 72.06 75 LEU A N 1
ATOM 598 C CA . LEU A 1 75 ? -9.865 29.377 0.449 1.00 72.06 75 LEU A CA 1
ATOM 599 C C . LEU A 1 75 ? -9.513 29.218 -1.035 1.00 72.06 75 LEU A C 1
ATOM 601 O O . LEU A 1 75 ? -10.332 29.531 -1.896 1.00 72.06 75 LEU A O 1
ATOM 605 N N . GLY A 1 76 ? -8.303 28.751 -1.323 1.00 68.62 76 GLY A N 1
ATOM 606 C CA . GLY A 1 76 ? -7.770 28.579 -2.671 1.00 68.62 76 GLY A CA 1
ATOM 607 C C . GLY A 1 76 ? -8.252 27.297 -3.336 1.00 68.62 76 GLY A C 1
ATOM 608 O O . GLY A 1 76 ? -7.437 26.518 -3.804 1.00 68.62 76 GLY A O 1
ATOM 609 N N . VAL A 1 77 ? -9.558 27.040 -3.332 1.00 65.75 77 VAL A N 1
ATOM 610 C CA . VAL A 1 77 ? -10.136 25.819 -3.906 1.00 65.75 77 VAL A CA 1
ATOM 611 C C . VAL A 1 77 ? -11.292 26.212 -4.803 1.00 65.75 77 VAL A C 1
ATOM 613 O O . VAL A 1 77 ? -12.269 26.804 -4.335 1.00 65.75 77 VAL A O 1
ATOM 616 N N . CYS A 1 78 ? -11.191 25.889 -6.090 1.00 64.38 78 CYS A N 1
ATOM 617 C CA . CYS A 1 78 ? -12.287 26.129 -7.010 1.00 64.38 78 CYS A CA 1
ATOM 618 C C . CYS A 1 78 ? -13.472 25.221 -6.635 1.00 64.38 78 CYS A C 1
ATOM 620 O O . CYS A 1 78 ? -13.318 24.038 -6.335 1.00 64.38 78 CYS A O 1
ATOM 622 N N . THR A 1 79 ? -14.686 25.768 -6.634 1.00 58.56 79 THR A N 1
ATOM 623 C CA . THR A 1 79 ? -15.893 25.007 -6.264 1.00 58.56 79 THR A CA 1
ATOM 624 C C . THR A 1 79 ? -16.364 24.036 -7.347 1.00 58.56 79 THR A C 1
ATOM 626 O O . THR A 1 79 ? -17.381 23.382 -7.150 1.00 58.56 79 THR A O 1
ATOM 629 N N . HIS A 1 80 ? -15.687 23.997 -8.498 1.00 50.47 80 HIS A N 1
ATOM 630 C CA . HIS A 1 80 ? -16.020 23.108 -9.610 1.00 50.47 80 HIS A CA 1
ATOM 631 C C . HIS A 1 80 ? -15.240 21.797 -9.521 1.00 50.47 80 HIS A C 1
ATOM 633 O O . HIS A 1 80 ? -15.841 20.764 -9.265 1.00 50.47 80 HIS A O 1
ATOM 639 N N . LEU A 1 81 ? -13.919 21.862 -9.685 1.00 54.88 81 LEU A N 1
ATOM 640 C CA . LEU A 1 81 ? -13.032 20.697 -9.775 1.00 54.88 81 LEU A CA 1
ATOM 641 C C . LEU A 1 81 ? -11.970 20.669 -8.664 1.00 54.88 81 LEU A C 1
ATOM 643 O O . LEU A 1 81 ? -11.011 19.920 -8.731 1.00 54.88 81 LEU A O 1
ATOM 647 N N . GLY A 1 82 ? -12.081 21.525 -7.645 1.00 57.56 82 GLY A N 1
ATOM 648 C CA . GLY A 1 82 ? -11.124 21.552 -6.536 1.00 57.56 82 GLY A CA 1
ATOM 649 C C . GLY A 1 82 ? -9.748 22.156 -6.851 1.00 57.56 82 GLY A C 1
ATOM 650 O O . GLY A 1 82 ? -8.950 22.304 -5.930 1.00 57.56 82 GLY A O 1
ATOM 651 N N . CYS A 1 83 ? -9.481 22.568 -8.096 1.00 67.88 83 CYS A N 1
ATOM 652 C CA . CYS A 1 83 ? -8.200 23.143 -8.516 1.00 67.88 83 CYS A CA 1
ATOM 653 C C . CYS A 1 83 ? -7.775 24.348 -7.662 1.00 67.88 83 CYS A C 1
ATOM 655 O O . CYS A 1 83 ? -8.606 25.171 -7.250 1.00 67.88 83 CYS A O 1
ATOM 657 N N . VAL A 1 84 ? -6.462 24.493 -7.478 1.00 64.81 84 VAL A N 1
ATOM 658 C CA . VAL A 1 84 ? -5.856 25.598 -6.729 1.00 64.81 84 VAL A CA 1
ATOM 659 C C . VAL A 1 84 ? -5.604 26.793 -7.661 1.00 64.81 84 VAL A C 1
ATOM 661 O O . VAL A 1 84 ? -4.931 26.635 -8.677 1.00 64.81 84 VAL A O 1
ATOM 664 N N . PRO A 1 85 ? -6.129 27.994 -7.358 1.00 62.19 85 PRO A N 1
ATOM 665 C CA . PRO A 1 85 ? -5.881 29.189 -8.157 1.00 62.19 85 PRO A CA 1
ATOM 666 C C . PRO A 1 85 ? -4.422 29.653 -8.075 1.00 62.19 85 PRO A C 1
ATOM 668 O O . PRO A 1 85 ? -3.835 29.692 -6.996 1.00 62.19 85 PRO A O 1
ATOM 671 N N . ILE A 1 86 ? -3.873 30.096 -9.200 1.00 60.19 86 ILE A N 1
ATOM 672 C CA . ILE A 1 86 ? -2.566 30.746 -9.308 1.00 60.19 86 ILE A CA 1
ATOM 673 C C . ILE A 1 86 ? -2.734 32.227 -8.951 1.00 60.19 86 ILE A C 1
ATOM 675 O O . ILE A 1 86 ? -3.607 32.902 -9.498 1.00 60.19 86 ILE A O 1
ATOM 679 N N . GLY A 1 87 ? -1.928 32.729 -8.016 1.00 59.31 87 GLY A N 1
ATOM 680 C CA . GLY A 1 87 ? -1.956 34.136 -7.603 1.00 59.31 87 GLY A CA 1
ATOM 681 C C . GLY A 1 87 ? -1.231 35.063 -8.567 1.00 59.31 87 GLY A C 1
ATOM 682 O O . GLY A 1 87 ? -0.309 34.639 -9.253 1.00 59.31 87 GLY A O 1
ATOM 683 N N . GLU A 1 88 ? -1.647 36.331 -8.582 1.00 58.25 88 GLU A N 1
ATOM 684 C CA . GLU A 1 88 ? -1.081 37.408 -9.414 1.00 58.25 88 GLU A CA 1
ATOM 685 C C . GLU A 1 88 ? -1.126 37.112 -10.923 1.00 58.25 88 GLU A C 1
ATOM 687 O O . GLU A 1 88 ? -0.306 37.602 -11.696 1.00 58.25 88 GLU A O 1
ATOM 692 N N . ALA A 1 89 ? -2.112 36.321 -11.353 1.00 50.34 89 ALA A N 1
ATOM 693 C CA . ALA A 1 89 ? -2.280 35.885 -12.733 1.00 50.34 89 ALA A CA 1
ATOM 694 C C . ALA A 1 89 ? -3.575 36.446 -13.350 1.00 50.34 89 ALA A C 1
ATOM 696 O O . ALA A 1 89 ? -4.622 36.513 -12.699 1.00 50.34 89 ALA A O 1
ATOM 697 N N . GLY A 1 90 ? -3.509 36.810 -14.635 1.00 51.03 90 GLY A N 1
ATOM 698 C CA . GLY A 1 90 ? -4.623 37.360 -15.416 1.00 51.03 90 GLY A CA 1
ATOM 699 C C . GLY A 1 90 ? -4.664 38.893 -15.490 1.00 51.03 90 GLY A C 1
ATOM 700 O O . GLY A 1 90 ? -3.932 39.586 -14.787 1.00 51.03 90 GLY A O 1
ATOM 701 N N . ASP A 1 91 ? -5.560 39.421 -16.331 1.00 40.44 91 ASP A N 1
ATOM 702 C CA . ASP A 1 91 ? -5.608 40.836 -16.756 1.00 40.44 91 ASP A CA 1
ATOM 703 C C . ASP A 1 91 ? -5.869 41.856 -15.629 1.00 40.44 91 ASP A C 1
ATOM 705 O O . ASP A 1 91 ? -5.744 43.061 -15.835 1.00 40.44 91 ASP A O 1
ATOM 709 N N . TYR A 1 92 ? -6.224 41.382 -14.432 1.00 49.72 92 TYR A N 1
ATOM 710 C CA . TYR A 1 92 ? -6.596 42.212 -13.284 1.00 49.72 92 TYR A CA 1
ATOM 711 C C . TYR A 1 92 ? -5.736 41.962 -12.031 1.00 49.72 92 TYR A C 1
ATOM 713 O O . TYR A 1 92 ? -6.160 42.298 -10.924 1.00 49.72 92 TYR A O 1
ATOM 721 N N . GLY A 1 93 ? -4.567 41.319 -12.173 1.00 48.94 93 GLY A N 1
ATOM 722 C CA . GLY A 1 93 ? -3.640 41.074 -11.053 1.00 48.94 93 GLY A CA 1
ATOM 723 C C . GLY A 1 93 ? -4.227 40.209 -9.926 1.00 48.94 93 GLY A C 1
ATOM 724 O O . GLY A 1 93 ? -3.821 40.326 -8.772 1.00 48.94 93 GLY A O 1
ATOM 725 N N . GLY A 1 94 ? -5.228 39.385 -10.253 1.00 57.31 94 GLY A N 1
ATOM 726 C CA . GLY A 1 94 ? -6.011 38.584 -9.316 1.00 57.31 94 GLY A CA 1
ATOM 727 C C . GLY A 1 94 ? -5.535 37.134 -9.209 1.00 57.31 94 GLY A C 1
ATOM 728 O O . GLY A 1 94 ? -4.346 36.841 -9.263 1.00 57.31 94 GLY A O 1
ATOM 729 N N . TRP A 1 95 ? -6.482 36.216 -9.024 1.00 56.25 95 TRP A N 1
ATOM 730 C CA . TRP A 1 95 ? -6.217 34.783 -8.882 1.00 56.25 95 TRP A CA 1
ATOM 731 C C . TRP A 1 95 ? -6.896 34.022 -10.023 1.00 56.25 95 TRP A C 1
ATOM 733 O O . TRP A 1 95 ? -8.109 34.151 -10.207 1.00 56.25 95 TRP A O 1
ATOM 743 N N . CYS A 1 96 ? -6.134 33.227 -10.774 1.00 49.88 96 CYS A N 1
ATOM 744 C CA . CYS A 1 96 ? -6.608 32.535 -11.972 1.00 49.88 96 CYS A CA 1
ATOM 745 C C . CYS A 1 96 ? -6.628 31.015 -11.780 1.00 49.88 96 CYS A C 1
ATOM 747 O O . CYS A 1 96 ? -5.690 30.444 -11.233 1.00 49.88 96 CYS A O 1
ATOM 749 N N . VAL A 1 97 ? -7.691 30.344 -12.228 1.00 48.59 97 VAL A N 1
ATOM 750 C CA . VAL A 1 97 ? -7.762 28.874 -12.235 1.00 48.59 97 VAL A CA 1
ATOM 751 C C . VAL A 1 97 ? -7.323 28.385 -13.619 1.00 48.59 97 VAL A C 1
ATOM 753 O O . VAL A 1 97 ? -7.955 28.783 -14.597 1.00 48.59 97 VAL A O 1
ATOM 756 N N . PRO A 1 98 ? -6.302 27.516 -13.724 1.00 43.38 98 PRO A N 1
ATOM 757 C CA . PRO A 1 98 ? -5.689 27.153 -15.008 1.00 43.38 98 PRO A CA 1
ATOM 758 C C . PRO A 1 98 ? -6.645 26.473 -16.007 1.00 43.38 98 PRO A C 1
ATOM 760 O O . PRO A 1 98 ? -6.427 26.555 -17.208 1.00 43.38 98 PRO A O 1
ATOM 763 N N . VAL A 1 99 ? -7.746 25.879 -15.531 1.00 43.41 99 VAL A N 1
ATOM 764 C CA . VAL A 1 99 ? -8.721 25.116 -16.340 1.00 43.41 99 VAL A CA 1
ATOM 765 C C . VAL A 1 99 ? -9.682 26.008 -17.157 1.00 43.41 99 VAL A C 1
ATOM 767 O O . VAL A 1 99 ? -10.433 25.520 -17.995 1.00 43.41 99 VAL A O 1
ATOM 770 N N . LEU A 1 100 ? -9.705 27.331 -16.941 1.00 41.22 100 LEU A N 1
ATOM 771 C CA . LEU A 1 100 ? -10.592 28.244 -17.676 1.00 41.22 100 LEU A CA 1
ATOM 772 C C . LEU A 1 100 ? -9.791 29.347 -18.376 1.00 41.22 100 LEU A C 1
ATOM 774 O O . LEU A 1 100 ? -9.251 30.234 -17.724 1.00 41.22 100 LEU A O 1
ATOM 778 N N . ALA A 1 101 ? -9.826 29.366 -19.713 1.00 32.31 101 ALA A N 1
ATOM 779 C CA . ALA A 1 101 ? -9.204 30.373 -20.587 1.00 32.31 101 ALA A CA 1
ATOM 780 C C . ALA A 1 101 ? -9.813 31.800 -20.490 1.00 32.31 101 ALA A C 1
ATOM 782 O O . ALA A 1 101 ? -9.729 32.588 -21.428 1.00 32.31 101 ALA A O 1
ATOM 783 N N . SER A 1 102 ? -10.456 32.157 -19.373 1.00 35.41 102 SER A N 1
ATOM 784 C CA . SER A 1 102 ? -11.087 33.464 -19.157 1.00 35.41 102 SER A CA 1
ATOM 785 C C . SER A 1 102 ? -10.538 34.129 -17.894 1.00 35.41 102 SER A C 1
ATOM 787 O O . SER A 1 102 ? -11.138 34.062 -16.820 1.00 35.41 102 SER A O 1
ATOM 789 N N . CYS A 1 103 ? -9.412 34.823 -18.049 1.00 36.97 103 CYS A N 1
ATOM 790 C CA . CYS A 1 103 ? -8.770 35.664 -17.040 1.00 36.97 103 CYS A CA 1
ATOM 791 C C . CYS A 1 103 ? -9.520 36.996 -16.848 1.00 36.97 103 CYS A C 1
ATOM 793 O O . CYS A 1 103 ? -9.058 38.036 -17.300 1.00 36.97 103 CYS A O 1
ATOM 795 N N . SER A 1 104 ? -10.690 37.009 -16.207 1.00 33.69 104 SER A N 1
ATOM 796 C CA . SER A 1 104 ? -11.406 38.277 -15.972 1.00 33.69 104 SER A CA 1
ATOM 797 C C . SER A 1 104 ? -12.115 38.368 -14.621 1.00 33.69 104 SER A C 1
ATOM 799 O O . SER A 1 104 ? -13.338 38.460 -14.538 1.00 33.69 104 SER A O 1
ATOM 801 N N . ALA A 1 105 ? -11.333 38.386 -13.537 1.00 38.16 105 ALA A N 1
ATOM 802 C CA . ALA A 1 105 ? -11.826 38.789 -12.221 1.00 38.16 105 ALA A CA 1
ATOM 803 C C . ALA A 1 105 ? -10.818 39.716 -11.506 1.00 38.16 105 ALA A C 1
ATOM 805 O O . ALA A 1 105 ? -9.678 39.298 -11.294 1.00 38.16 105 ALA A O 1
ATOM 806 N N . PRO A 1 106 ? -11.212 40.947 -11.113 1.00 33.41 106 PRO A N 1
ATOM 807 C CA . PRO A 1 106 ? -10.376 41.819 -10.291 1.00 33.41 106 PRO A CA 1
ATOM 808 C C . PRO A 1 106 ? -10.155 41.267 -8.880 1.00 33.41 106 PRO A C 1
ATOM 810 O O . PRO A 1 106 ? -10.938 40.451 -8.387 1.00 33.41 106 PRO A O 1
ATOM 813 N N . ALA A 1 107 ? -9.072 41.732 -8.247 1.00 35.69 107 ALA A N 1
ATOM 814 C CA . ALA A 1 107 ? -8.408 41.212 -7.044 1.00 35.69 107 ALA A CA 1
ATOM 815 C C . ALA A 1 107 ? -9.249 41.093 -5.743 1.00 35.69 107 ALA A C 1
ATOM 817 O O . ALA A 1 107 ? -8.698 40.856 -4.668 1.00 35.69 107 ALA A O 1
ATOM 818 N N . THR A 1 108 ? -10.577 41.204 -5.808 1.00 36.06 108 THR A N 1
ATOM 819 C CA . THR A 1 108 ? -11.499 41.077 -4.662 1.00 36.06 108 THR A CA 1
ATOM 820 C C . THR A 1 108 ? -12.765 40.259 -4.931 1.00 36.06 108 THR A C 1
ATOM 822 O O . THR A 1 108 ? -13.704 40.272 -4.128 1.00 36.06 108 THR A O 1
ATOM 825 N N . VAL A 1 109 ? -12.812 39.489 -6.019 1.00 32.53 109 VAL A N 1
ATOM 826 C CA . VAL A 1 109 ? -13.954 38.611 -6.320 1.00 32.53 109 VAL A CA 1
ATOM 827 C C . VAL A 1 109 ? -13.736 37.213 -5.723 1.00 32.53 109 VAL A C 1
ATOM 829 O O . VAL A 1 109 ? -12.667 36.623 -5.861 1.00 32.53 109 VAL A O 1
ATOM 832 N N . ARG A 1 110 ? -14.774 36.652 -5.077 1.00 32.81 110 ARG A N 1
ATOM 833 C CA . ARG A 1 110 ? -14.860 35.211 -4.771 1.00 32.81 110 ARG A CA 1
ATOM 834 C C . ARG A 1 110 ? -14.521 34.421 -6.037 1.00 32.81 110 ARG A C 1
ATOM 836 O O . ARG A 1 110 ? -15.227 34.546 -7.035 1.00 32.81 110 ARG A O 1
ATOM 843 N N . ILE A 1 111 ? -13.516 33.551 -5.986 1.00 33.81 111 ILE A N 1
ATOM 844 C CA . ILE A 1 111 ? -13.271 32.558 -7.041 1.00 33.81 111 ILE A CA 1
ATOM 845 C C . ILE A 1 111 ? -14.340 31.464 -6.924 1.00 33.81 111 ILE A C 1
ATOM 847 O O . ILE A 1 111 ? -14.108 30.348 -6.476 1.00 33.81 111 ILE A O 1
ATOM 851 N N . THR A 1 112 ? -15.557 31.807 -7.320 1.00 27.09 112 THR A N 1
ATOM 852 C CA . THR A 1 112 ? -16.531 30.872 -7.869 1.00 27.09 112 THR A CA 1
ATOM 853 C C . THR A 1 112 ? -16.647 31.237 -9.340 1.00 27.09 112 THR A C 1
ATOM 855 O O . THR A 1 112 ? -17.533 31.999 -9.729 1.00 27.09 112 THR A O 1
ATOM 858 N N . ILE A 1 113 ? -15.707 30.770 -10.167 1.00 24.77 113 ILE A N 1
ATOM 859 C CA . ILE A 1 113 ? -15.812 30.973 -11.612 1.00 24.77 113 ILE A CA 1
ATOM 860 C C . ILE A 1 113 ? -16.903 30.041 -12.129 1.00 24.77 113 ILE A C 1
ATOM 862 O O . ILE A 1 113 ? -16.662 28.861 -12.317 1.00 24.77 113 ILE A O 1
ATOM 866 N N . SER A 1 114 ? -18.079 30.569 -12.443 1.00 22.61 114 SER A N 1
ATOM 867 C CA . SER A 1 114 ? -18.540 30.387 -13.825 1.00 22.61 114 SER A CA 1
ATOM 868 C C . SER A 1 114 ? -18.864 31.774 -14.378 1.00 22.61 114 SER A C 1
ATOM 870 O O . SER A 1 114 ? -19.374 32.615 -13.625 1.00 22.61 114 SER A O 1
ATOM 872 N N . PRO A 1 115 ? -18.515 32.021 -15.647 1.00 27.53 115 PRO A N 1
ATOM 873 C CA . PRO A 1 115 ? -18.429 33.347 -16.237 1.00 27.53 115 PRO A CA 1
ATOM 874 C C . PRO A 1 115 ? -19.800 34.010 -16.347 1.00 27.53 115 PRO A C 1
ATOM 876 O O . PRO A 1 115 ? -20.846 33.388 -16.147 1.00 27.53 115 PRO A O 1
ATOM 879 N N . ALA A 1 116 ? -19.779 35.287 -16.714 1.00 27.59 116 ALA A N 1
ATOM 880 C CA . ALA A 1 116 ? -20.921 35.978 -17.284 1.00 27.59 116 ALA A CA 1
ATOM 881 C C . ALA A 1 116 ? -21.606 35.108 -18.363 1.00 27.59 116 ALA A C 1
ATOM 883 O O . ALA A 1 116 ? -21.148 35.023 -19.497 1.00 27.59 116 ALA A O 1
ATOM 884 N N . VAL A 1 117 ? -22.719 34.466 -18.003 1.00 25.80 117 VAL A N 1
ATOM 885 C CA . VAL A 1 117 ? -23.685 33.851 -18.921 1.00 25.80 117 VAL A CA 1
ATOM 886 C C . VAL A 1 117 ? -25.081 34.223 -18.405 1.00 25.80 117 VAL A C 1
ATOM 888 O O . VAL A 1 117 ? -25.346 34.074 -17.209 1.00 25.80 117 VAL A O 1
ATOM 891 N N . PRO A 1 118 ? -25.989 34.744 -19.250 1.00 27.41 118 PRO A N 1
ATOM 892 C CA . PRO A 1 118 ? -27.307 35.182 -18.808 1.00 27.41 118 PRO A CA 1
ATOM 893 C C . PRO A 1 118 ? -28.172 34.021 -18.280 1.00 27.41 118 PRO A C 1
ATOM 895 O O . PRO A 1 118 ? -28.433 33.045 -18.975 1.00 27.41 118 PRO A O 1
ATOM 898 N N . ALA A 1 119 ? -28.654 34.193 -17.046 1.00 32.91 119 ALA A N 1
ATOM 899 C CA . ALA A 1 119 ? -29.940 33.791 -16.453 1.00 32.91 119 ALA A CA 1
ATOM 900 C C . ALA A 1 119 ? -30.568 32.387 -16.671 1.00 32.91 119 ALA A C 1
ATOM 902 O O . ALA A 1 119 ? -31.709 32.201 -16.247 1.00 32.91 119 ALA A O 1
ATOM 903 N N . LYS A 1 120 ? -29.917 31.377 -17.261 1.00 30.86 120 LYS A N 1
ATOM 904 C CA . LYS A 1 120 ? -30.528 30.033 -17.396 1.00 30.86 120 LYS A CA 1
ATOM 905 C C . LYS A 1 120 ? -29.564 28.872 -17.122 1.00 30.86 120 LYS A C 1
ATOM 907 O O . LYS A 1 120 ? -29.103 28.222 -18.049 1.00 30.86 120 LYS A O 1
ATOM 912 N N . ALA A 1 121 ? -29.341 28.563 -15.846 1.00 26.80 121 ALA A N 1
ATOM 913 C CA . ALA A 1 121 ? -28.949 27.230 -15.364 1.00 26.80 121 ALA A CA 1
ATOM 914 C C . ALA A 1 121 ? -29.254 27.119 -13.852 1.00 26.80 121 ALA A C 1
ATOM 916 O O . ALA A 1 121 ? -29.198 28.141 -13.162 1.00 26.80 121 ALA A O 1
ATOM 917 N N . PRO A 1 122 ? -29.633 25.935 -13.329 1.00 28.72 122 PRO A N 1
ATOM 918 C CA . PRO A 1 122 ? -30.059 25.780 -11.939 1.00 28.72 122 PRO A CA 1
ATOM 919 C C . PRO A 1 122 ? -28.892 25.986 -10.962 1.00 28.72 122 PRO A C 1
ATOM 921 O O . PRO A 1 122 ? -27.760 25.591 -11.229 1.00 28.72 122 PRO A O 1
ATOM 924 N N . ALA A 1 123 ? -29.182 26.632 -9.831 1.00 29.31 123 ALA A N 1
ATOM 925 C CA . ALA A 1 123 ? -28.198 27.007 -8.821 1.00 29.31 123 ALA A CA 1
ATOM 926 C C . ALA A 1 123 ? -27.635 25.779 -8.070 1.00 29.31 123 ALA A C 1
ATOM 928 O O . ALA A 1 123 ? -28.427 24.952 -7.610 1.00 29.31 123 ALA A O 1
ATOM 929 N N . PRO A 1 124 ? -26.307 25.671 -7.875 1.00 30.98 124 PRO A N 1
ATOM 930 C CA . PRO A 1 124 ? -25.739 24.732 -6.917 1.00 30.98 124 PRO A CA 1
ATOM 931 C C . PRO A 1 124 ? -26.005 25.206 -5.479 1.00 30.98 124 PRO A C 1
ATOM 933 O O . PRO A 1 124 ? -26.073 26.405 -5.199 1.00 30.98 124 PRO A O 1
ATOM 936 N N . LEU A 1 125 ? -26.188 24.247 -4.569 1.00 28.06 125 LEU A N 1
ATOM 937 C CA . LEU A 1 125 ? -26.498 24.492 -3.158 1.00 28.06 125 LEU A CA 1
ATOM 938 C C . LEU A 1 125 ? -25.340 25.216 -2.439 1.00 28.06 125 LEU A C 1
ATOM 940 O O . LEU A 1 125 ? -24.175 24.927 -2.718 1.00 28.06 125 LEU A O 1
ATOM 944 N N . PRO A 1 126 ? -25.635 26.124 -1.489 1.00 29.97 126 PRO A N 1
ATOM 945 C CA . PRO A 1 126 ? -24.610 26.863 -0.764 1.00 29.97 126 PRO A CA 1
ATOM 946 C C . PRO A 1 126 ? -23.829 25.922 0.160 1.00 29.97 126 PRO A C 1
ATOM 948 O O . PRO A 1 126 ? -24.376 25.372 1.116 1.00 29.97 126 PRO A O 1
ATOM 951 N N . THR A 1 127 ? -22.535 25.753 -0.101 1.00 30.44 127 THR A N 1
ATOM 952 C CA . THR A 1 127 ? -21.617 25.137 0.859 1.00 30.44 127 THR A CA 1
ATOM 953 C C . THR A 1 127 ? -21.291 26.146 1.970 1.00 30.44 127 THR A C 1
ATOM 955 O O . THR A 1 127 ? -21.133 27.342 1.703 1.00 30.44 127 THR A O 1
ATOM 958 N N . PRO A 1 128 ? -21.215 25.717 3.243 1.00 30.02 128 PRO A N 1
ATOM 959 C CA . PRO A 1 128 ? -20.920 26.622 4.345 1.00 30.02 128 PRO A CA 1
ATOM 960 C C . PRO A 1 128 ? -19.479 27.142 4.237 1.00 30.02 128 PRO A C 1
ATOM 962 O O . PRO A 1 128 ? -18.516 26.378 4.282 1.00 30.02 128 PRO A O 1
ATOM 965 N N . PHE A 1 129 ? -19.336 28.462 4.115 1.00 33.53 129 PHE A N 1
ATOM 966 C CA . PHE A 1 129 ? -18.052 29.153 4.230 1.00 33.53 129 PHE A CA 1
ATOM 967 C C . PHE A 1 129 ? -17.468 28.945 5.641 1.00 33.53 129 PHE A C 1
ATOM 969 O O . PHE A 1 129 ? -18.201 29.100 6.624 1.00 33.53 129 PHE A O 1
ATOM 976 N N . PRO A 1 130 ? -16.165 28.650 5.796 1.00 32.88 130 PRO A N 1
ATOM 977 C CA . PRO A 1 130 ? -15.541 28.624 7.112 1.00 32.88 130 PRO A CA 1
ATOM 978 C C . PRO A 1 130 ? -15.503 30.038 7.712 1.00 32.88 130 PRO A C 1
ATOM 980 O O . PRO A 1 130 ? -15.093 31.009 7.075 1.00 32.88 130 PRO A O 1
ATOM 983 N N . SER A 1 131 ? -15.930 30.168 8.965 1.00 34.47 131 SER A N 1
ATOM 984 C CA . SER A 1 131 ? -15.902 31.420 9.718 1.00 34.47 131 SER A CA 1
ATOM 985 C C . SER A 1 131 ? -14.484 31.712 10.238 1.00 34.47 131 SER A C 1
ATOM 987 O O . SER A 1 131 ? -14.032 31.166 11.244 1.00 34.47 131 SER A O 1
ATOM 989 N N . PHE A 1 132 ? -13.752 32.609 9.571 1.00 37.09 132 PHE A N 1
ATOM 990 C CA . PHE A 1 132 ? -12.431 33.063 10.028 1.00 37.09 132 PHE A CA 1
ATOM 991 C C . PHE A 1 132 ? -12.558 34.116 11.137 1.00 37.09 132 PHE A C 1
ATOM 993 O O . PHE A 1 132 ? -13.330 35.061 11.008 1.00 37.09 132 PHE A O 1
ATOM 1000 N N . ILE A 1 133 ? -11.798 34.005 12.232 1.00 37.78 133 ILE A N 1
ATOM 1001 C CA . ILE A 1 133 ? -11.694 35.034 13.285 1.00 37.78 133 ILE A CA 1
ATOM 1002 C C . ILE A 1 133 ? -10.258 35.560 13.277 1.00 37.78 133 ILE A C 1
ATOM 1004 O O . ILE A 1 133 ? -9.334 34.796 13.535 1.00 37.78 133 ILE A O 1
ATOM 1008 N N . MET A 1 134 ? -10.079 36.852 12.983 1.00 36.19 134 MET A N 1
ATOM 1009 C CA . MET A 1 134 ? -8.784 37.525 13.092 1.00 36.19 134 MET A CA 1
ATOM 1010 C C . MET A 1 134 ? -8.603 38.045 14.517 1.00 36.19 134 MET A C 1
ATOM 1012 O O . MET A 1 134 ? -9.293 38.976 14.930 1.00 36.19 134 MET A O 1
ATOM 1016 N N . THR A 1 135 ? -7.681 37.457 15.270 1.00 33.22 135 THR A N 1
ATOM 1017 C CA . THR A 1 135 ? -7.317 37.913 16.616 1.00 33.22 135 THR A CA 1
ATOM 1018 C C . THR A 1 135 ? -5.926 38.535 16.582 1.00 33.22 135 THR A C 1
ATOM 1020 O O . THR A 1 135 ? -4.971 37.895 16.154 1.00 33.22 135 THR A O 1
ATOM 1023 N N . ALA A 1 136 ? -5.798 39.792 17.020 1.00 30.58 136 ALA A N 1
ATOM 1024 C CA . ALA A 1 136 ? -4.490 40.369 17.327 1.00 30.58 136 ALA A CA 1
ATOM 1025 C C . ALA A 1 136 ? -3.882 39.609 18.516 1.00 30.58 136 ALA A C 1
ATOM 1027 O O . ALA A 1 136 ? -4.630 39.232 19.421 1.00 30.58 136 ALA A O 1
ATOM 1028 N N . LYS A 1 137 ? -2.557 39.384 18.513 1.00 31.14 137 LYS A N 1
ATOM 1029 C CA . LYS A 1 137 ? -1.817 38.709 19.594 1.00 31.14 137 LYS A CA 1
ATOM 1030 C C . LYS A 1 137 ? -2.038 39.427 20.934 1.00 31.14 137 LYS A C 1
ATOM 1032 O O . LYS A 1 137 ? -1.284 40.298 21.343 1.00 31.14 137 LYS A O 1
ATOM 1037 N N . THR A 1 138 ? -3.081 39.004 21.628 1.00 32.53 138 THR A N 1
ATOM 1038 C CA . THR A 1 138 ? -3.066 38.751 23.062 1.00 32.53 138 THR A CA 1
ATOM 1039 C C . THR A 1 138 ? -3.561 37.323 23.176 1.00 32.53 138 THR A C 1
ATOM 1041 O O . THR A 1 138 ? -4.628 36.987 22.665 1.00 32.53 138 THR A O 1
ATOM 1044 N N . SER A 1 139 ? -2.723 36.449 23.710 1.00 34.56 139 SER A N 1
ATOM 1045 C CA . SER A 1 139 ? -2.960 35.016 23.821 1.00 34.56 139 SER A CA 1
ATOM 1046 C C . SER A 1 139 ? -4.181 34.763 24.709 1.00 34.56 139 SER A C 1
ATOM 1048 O O . SER A 1 139 ? -4.084 34.608 25.922 1.00 34.56 139 SER A O 1
ATOM 1050 N N . LYS A 1 140 ? -5.361 34.746 24.094 1.00 36.53 140 LYS A N 1
ATOM 1051 C CA . LYS A 1 140 ? -6.593 34.211 24.661 1.00 36.53 140 LYS A CA 1
ATOM 1052 C C . LYS A 1 140 ? -7.172 33.245 23.640 1.00 36.53 140 LYS A C 1
ATOM 1054 O O . LYS A 1 140 ? -7.469 33.632 22.511 1.00 36.53 140 LYS A O 1
ATOM 1059 N N . LYS A 1 141 ? -7.280 31.975 24.049 1.00 39.34 141 LYS A N 1
ATOM 1060 C CA . LYS A 1 141 ? -7.943 30.886 23.317 1.00 39.34 141 LYS A CA 1
ATOM 1061 C C . LYS A 1 141 ? -9.233 31.412 22.671 1.00 39.34 141 LYS A C 1
ATOM 1063 O O . LYS A 1 141 ? -9.943 32.186 23.308 1.00 39.34 141 LYS A O 1
ATOM 1068 N N . ARG A 1 142 ? -9.563 30.982 21.442 1.00 44.94 142 ARG A N 1
ATOM 1069 C CA . ARG A 1 142 ? -10.900 31.218 20.852 1.00 44.94 142 ARG A CA 1
ATOM 1070 C C . ARG A 1 142 ? -11.961 30.621 21.780 1.00 44.94 142 ARG A C 1
ATOM 1072 O O . ARG A 1 142 ? -12.242 29.429 21.708 1.00 44.94 142 ARG A O 1
ATOM 1079 N N . ALA A 1 143 ? -12.494 31.458 22.651 1.00 53.09 143 ALA A N 1
ATOM 1080 C CA . ALA A 1 143 ? -13.608 31.203 23.537 1.00 53.09 143 ALA A CA 1
ATOM 1081 C C . ALA A 1 143 ? -14.852 31.828 22.900 1.00 53.09 143 ALA A C 1
ATOM 1083 O O . ALA A 1 143 ? -14.805 32.977 22.449 1.00 53.09 143 ALA A O 1
ATOM 1084 N N . SER A 1 144 ? -15.961 31.088 22.853 1.00 54.75 144 SER A N 1
ATOM 1085 C CA . SER A 1 144 ? -17.273 31.703 22.631 1.00 54.75 144 SER A CA 1
ATOM 1086 C C . SER A 1 144 ? -17.484 32.813 23.672 1.00 54.75 144 SER A C 1
ATOM 1088 O O . SER A 1 144 ? -16.978 32.679 24.790 1.00 54.75 144 SER A O 1
ATOM 1090 N N . PRO A 1 145 ? -18.199 33.910 23.359 1.00 54.06 145 PRO A N 1
ATOM 1091 C CA . PRO A 1 145 ? -18.542 34.913 24.365 1.00 54.06 145 PRO A CA 1
ATOM 1092 C C . PRO A 1 145 ? -19.197 34.225 25.575 1.00 54.06 145 PRO A C 1
ATOM 1094 O O . PRO A 1 145 ? -20.258 33.629 25.427 1.00 54.06 145 PRO A O 1
ATOM 1097 N N . GLY A 1 146 ? -18.537 34.245 26.740 1.00 55.12 146 GLY A N 1
ATOM 1098 C CA . GLY A 1 146 ? -18.988 33.537 27.949 1.00 55.12 146 GLY A CA 1
ATOM 1099 C C . GLY A 1 146 ? -18.316 32.188 28.259 1.00 55.12 146 GLY A C 1
ATOM 1100 O O . GLY A 1 146 ? -18.614 31.624 29.305 1.00 55.12 146 GLY A O 1
ATOM 1101 N N . ALA A 1 147 ? -17.375 31.686 27.449 1.00 55.91 147 ALA A N 1
ATOM 1102 C CA . ALA A 1 147 ? -16.711 30.395 27.717 1.00 55.91 147 ALA A CA 1
ATOM 1103 C C . ALA A 1 147 ? -15.804 30.396 28.967 1.00 55.91 147 ALA A C 1
ATOM 1105 O O . ALA A 1 147 ? -15.446 29.337 29.472 1.00 55.91 147 ALA A O 1
ATOM 1106 N N . ASP A 1 148 ? -15.452 31.575 29.492 1.00 57.72 148 ASP A N 1
ATOM 1107 C CA . ASP A 1 148 ? -14.766 31.705 30.785 1.00 57.72 148 ASP A CA 1
ATOM 1108 C C . ASP A 1 148 ? -15.730 31.475 31.977 1.00 57.72 148 ASP A C 1
ATOM 1110 O O . ASP A 1 148 ? -15.286 31.307 33.112 1.00 57.72 148 ASP A O 1
ATOM 1114 N N . ILE A 1 149 ? -17.049 31.488 31.726 1.00 58.28 149 ILE A N 1
ATOM 1115 C CA . ILE A 1 149 ? -18.131 31.389 32.720 1.00 58.28 149 ILE A CA 1
ATOM 1116 C C . ILE A 1 149 ? -18.867 30.043 32.591 1.00 58.28 149 ILE A C 1
ATOM 1118 O O . ILE A 1 149 ? -19.134 29.391 33.599 1.00 58.28 149 ILE A O 1
ATOM 1122 N N . GLU A 1 150 ? -19.164 29.601 31.367 1.00 59.09 150 GLU A N 1
ATOM 1123 C CA . GLU A 1 150 ? -19.755 28.290 31.074 1.00 59.09 150 GLU A CA 1
ATOM 1124 C C . GLU A 1 150 ? -18.659 27.267 30.757 1.00 59.09 150 GLU A C 1
ATOM 1126 O O . GLU A 1 150 ? -18.096 27.252 29.661 1.00 59.09 150 GLU A O 1
ATOM 1131 N N . LYS A 1 151 ? -18.364 26.374 31.712 1.00 61.44 151 LYS A N 1
ATOM 1132 C CA . LYS A 1 151 ? -17.607 25.151 31.413 1.00 61.44 151 LYS A CA 1
ATOM 1133 C C . LYS A 1 151 ? -18.431 24.288 30.460 1.00 61.44 151 LYS A C 1
ATOM 1135 O O . LYS A 1 151 ? -19.633 24.129 30.675 1.00 61.44 151 LYS A O 1
ATOM 1140 N N . SER A 1 152 ? -17.791 23.714 29.440 1.00 66.44 152 SER A N 1
ATOM 1141 C CA . SER A 1 152 ? -18.480 22.788 28.543 1.00 66.44 152 SER A CA 1
ATOM 1142 C C . SER A 1 152 ? -19.049 21.633 29.370 1.00 66.44 152 SER A C 1
ATOM 1144 O O . SER A 1 152 ? -18.301 21.008 30.126 1.00 66.44 152 SER A O 1
ATOM 1146 N N . PRO A 1 153 ? -20.339 21.294 29.224 1.00 68.25 153 PRO A N 1
ATOM 1147 C CA . PRO A 1 153 ? -20.902 20.123 29.888 1.00 68.25 153 PRO A CA 1
ATOM 1148 C C . PRO A 1 153 ? -20.227 18.819 29.433 1.00 68.25 153 PRO A C 1
ATOM 1150 O O . PRO A 1 153 ? -20.338 17.815 30.125 1.00 68.25 153 PRO A O 1
ATOM 1153 N N . LEU A 1 154 ? -19.501 18.837 28.307 1.00 72.19 154 LEU A N 1
ATOM 1154 C CA . LEU A 1 154 ? -18.715 17.703 27.814 1.00 72.19 154 LEU A CA 1
ATOM 1155 C C . LEU A 1 154 ? -17.408 17.499 28.595 1.00 72.19 154 LEU A C 1
ATOM 1157 O O . LEU A 1 154 ? -16.934 16.373 28.685 1.00 72.19 154 LEU A O 1
ATOM 1161 N N . ASP A 1 155 ? -16.853 18.557 29.194 1.00 68.50 155 ASP A N 1
ATOM 1162 C CA . ASP A 1 155 ? -15.594 18.485 29.952 1.00 68.50 155 ASP A CA 1
ATOM 1163 C C . ASP A 1 155 ? -15.801 17.905 31.364 1.00 68.50 155 ASP A C 1
ATOM 1165 O O . ASP A 1 155 ? -14.838 17.547 32.035 1.00 68.50 155 ASP A O 1
ATOM 1169 N N . ALA A 1 156 ? -17.053 17.835 31.828 1.00 66.06 156 ALA A N 1
ATOM 1170 C CA . ALA A 1 156 ? -17.439 17.279 33.126 1.00 66.06 156 ALA A CA 1
ATOM 1171 C C . ALA A 1 156 ? -17.883 15.807 33.047 1.00 66.06 156 ALA A C 1
ATOM 1173 O O . ALA A 1 156 ? -18.302 15.237 34.054 1.00 66.06 156 ALA A O 1
ATOM 1174 N N . VAL A 1 157 ? -17.840 15.199 31.856 1.00 74.50 157 VAL A N 1
ATOM 1175 C CA . VAL A 1 157 ? -18.191 13.789 31.672 1.00 74.50 157 VAL A CA 1
ATOM 1176 C C . VAL A 1 157 ? -17.005 12.935 32.103 1.00 74.50 157 VAL A C 1
ATOM 1178 O O . VAL A 1 157 ? -16.063 12.713 31.345 1.00 74.50 157 VAL A O 1
ATOM 1181 N N . GLU A 1 158 ? -17.064 12.450 33.336 1.00 75.06 158 GLU A N 1
ATOM 1182 C CA . GLU A 1 158 ? -16.137 11.449 33.848 1.00 75.06 158 GLU A CA 1
ATOM 1183 C C . GLU A 1 158 ? -16.724 10.056 33.621 1.00 75.06 158 GLU A C 1
ATOM 1185 O O . GLU A 1 158 ? -17.872 9.773 33.969 1.00 75.06 158 GLU A O 1
ATOM 1190 N N . LEU A 1 159 ? -15.936 9.184 32.995 1.00 80.69 159 LEU A N 1
ATOM 1191 C CA . LEU A 1 159 ? -16.305 7.791 32.795 1.00 80.69 159 LEU A CA 1
ATOM 1192 C C . LEU A 1 159 ? -15.924 7.013 34.056 1.00 80.69 159 LEU A C 1
ATOM 1194 O O . LEU A 1 159 ? -14.742 6.922 34.386 1.00 80.69 159 LEU A O 1
ATOM 1198 N N . GLY A 1 160 ? -16.917 6.471 34.761 1.00 87.81 160 GLY A N 1
ATOM 1199 C CA . GLY A 1 160 ? -16.668 5.606 35.913 1.00 87.81 160 GLY A CA 1
ATOM 1200 C C . GLY A 1 160 ? -15.910 4.339 35.508 1.00 87.81 160 GLY A C 1
ATOM 1201 O O . GLY A 1 160 ? -16.059 3.857 34.386 1.00 87.81 160 GLY A O 1
ATOM 1202 N N . GLU A 1 161 ? -15.120 3.779 36.427 1.00 88.12 161 GLU A N 1
ATOM 1203 C CA . GLU A 1 161 ? -14.292 2.589 36.167 1.00 88.12 161 GLU A CA 1
ATOM 1204 C C . GLU A 1 161 ? -15.114 1.405 35.634 1.00 88.12 161 GLU A C 1
ATOM 1206 O O . GLU A 1 161 ? -14.698 0.734 34.693 1.00 88.12 161 GLU A O 1
ATOM 1211 N N . GLU A 1 162 ? -16.316 1.188 36.177 1.00 89.81 162 GLU A N 1
ATOM 1212 C CA . GLU A 1 162 ? -17.211 0.110 35.745 1.00 89.81 162 GLU A CA 1
ATOM 1213 C C . GLU A 1 162 ? -17.646 0.268 34.279 1.00 89.81 162 GLU A C 1
ATOM 1215 O O . GLU A 1 162 ? -17.629 -0.692 33.509 1.00 89.81 162 GLU A O 1
ATOM 1220 N N . ASP A 1 163 ? -18.008 1.484 33.866 1.00 89.75 163 ASP A N 1
ATOM 1221 C CA . ASP A 1 163 ? -18.437 1.751 32.493 1.00 89.75 163 ASP A CA 1
ATOM 1222 C C . ASP A 1 163 ? -17.249 1.756 31.524 1.00 89.75 163 ASP A C 1
ATOM 1224 O O . ASP A 1 163 ? -17.381 1.296 30.391 1.00 89.75 163 ASP A O 1
ATOM 1228 N N . ALA A 1 164 ? -16.066 2.184 31.977 1.00 86.69 164 ALA A N 1
ATOM 1229 C CA . ALA A 1 164 ? -14.828 2.043 31.216 1.00 86.69 164 ALA A CA 1
ATOM 1230 C C . ALA A 1 164 ? -14.495 0.572 30.932 1.00 86.69 164 ALA A C 1
ATOM 1232 O O . ALA A 1 164 ? -14.161 0.235 29.796 1.00 86.69 164 ALA A O 1
ATOM 1233 N N . MET A 1 165 ? -14.646 -0.310 31.926 1.00 89.50 165 MET A N 1
ATOM 1234 C CA . MET A 1 165 ? -14.461 -1.751 31.738 1.00 89.50 165 MET A CA 1
ATOM 1235 C C . MET A 1 165 ? -15.471 -2.328 30.741 1.00 89.50 165 MET A C 1
ATOM 1237 O O . MET A 1 165 ? -15.061 -3.008 29.804 1.00 89.50 165 MET A O 1
ATOM 1241 N N . LYS A 1 166 ? -16.765 -1.991 30.865 1.00 92.69 166 LYS A N 1
ATOM 1242 C CA . LYS A 1 166 ? -17.801 -2.442 29.913 1.00 92.69 166 LYS A CA 1
ATOM 1243 C C . LYS A 1 166 ? -17.485 -2.032 28.476 1.00 92.69 166 LYS A C 1
ATOM 1245 O O . LYS A 1 166 ? -17.617 -2.842 27.564 1.00 92.69 166 LYS A O 1
ATOM 1250 N N . LEU A 1 167 ? -17.085 -0.776 28.263 1.00 92.31 167 LEU A N 1
ATOM 1251 C CA . LEU A 1 167 ? -16.738 -0.283 26.929 1.00 92.31 167 LEU A CA 1
ATOM 1252 C C . LEU A 1 167 ? -15.488 -0.973 26.376 1.00 92.31 167 LEU A C 1
ATOM 1254 O O . LEU A 1 167 ? -15.449 -1.280 25.189 1.00 92.31 167 LEU A O 1
ATOM 1258 N N . ASN A 1 168 ? -14.497 -1.253 27.223 1.00 89.38 168 ASN A N 1
ATOM 1259 C CA . ASN A 1 168 ? -13.295 -1.976 26.818 1.00 89.38 168 ASN A CA 1
ATOM 1260 C C . ASN A 1 168 ? -13.596 -3.427 26.410 1.00 89.38 168 ASN A C 1
ATOM 1262 O O . ASN A 1 168 ? -13.050 -3.913 25.424 1.00 89.38 168 ASN A O 1
ATOM 1266 N N . ASP A 1 169 ? -14.489 -4.110 27.128 1.00 89.62 169 ASP A N 1
ATOM 1267 C CA . ASP A 1 169 ? -14.904 -5.472 26.776 1.00 89.62 169 ASP A CA 1
ATOM 1268 C C . ASP A 1 169 ? -15.668 -5.494 25.441 1.00 89.62 169 ASP A C 1
ATOM 1270 O O . ASP A 1 169 ? -15.364 -6.307 24.570 1.00 89.62 169 ASP A O 1
ATOM 1274 N N . ILE A 1 170 ? -16.573 -4.531 25.217 1.00 94.06 170 ILE A N 1
ATOM 1275 C CA . ILE A 1 170 ? -17.265 -4.372 23.926 1.00 94.06 170 ILE A CA 1
ATOM 1276 C C . ILE A 1 170 ? -16.268 -4.079 22.796 1.00 94.06 170 ILE A C 1
ATOM 1278 O O . ILE A 1 170 ? -16.404 -4.624 21.702 1.00 94.06 170 ILE A O 1
ATOM 1282 N N . GLN A 1 171 ? -15.261 -3.238 23.043 1.00 91.38 171 GLN A N 1
ATOM 1283 C CA . GLN A 1 171 ? -14.232 -2.932 22.049 1.00 91.38 171 GLN A CA 1
ATOM 1284 C C . GLN A 1 171 ? -13.471 -4.197 21.626 1.00 91.38 171 GLN A C 1
ATOM 1286 O O . GLN A 1 171 ? -13.261 -4.407 20.432 1.00 91.38 171 GLN A O 1
ATOM 1291 N N . LYS A 1 172 ? -13.125 -5.072 22.578 1.00 88.81 172 LYS A N 1
ATOM 1292 C CA . LYS A 1 172 ? -12.481 -6.364 22.290 1.00 88.81 172 LYS A CA 1
ATOM 1293 C C . LYS A 1 172 ? -13.382 -7.297 21.486 1.00 88.81 172 LYS A C 1
ATOM 1295 O O . LYS A 1 172 ? -12.903 -7.959 20.565 1.00 88.81 172 LYS A O 1
ATOM 1300 N N . ASP A 1 173 ? -14.678 -7.330 21.791 1.00 92.00 173 ASP A N 1
ATOM 1301 C CA . ASP A 1 173 ? -15.652 -8.115 21.025 1.00 92.00 173 ASP A CA 1
ATOM 1302 C C . ASP A 1 173 ? -15.772 -7.617 19.573 1.00 92.00 173 ASP A C 1
ATOM 1304 O O . ASP A 1 173 ? -15.851 -8.428 18.646 1.00 92.00 173 ASP A O 1
ATOM 1308 N N . ILE A 1 174 ? -15.730 -6.295 19.357 1.00 93.44 174 ILE A N 1
ATOM 1309 C CA . ILE A 1 174 ? -15.710 -5.685 18.018 1.00 93.44 174 ILE A CA 1
ATOM 1310 C C . ILE A 1 174 ? -14.429 -6.072 17.273 1.00 93.44 174 ILE A C 1
ATOM 1312 O O . ILE A 1 174 ? -14.520 -6.626 16.178 1.00 93.44 174 ILE A O 1
ATOM 1316 N N . GLN A 1 175 ? -13.255 -5.863 17.880 1.00 91.25 175 GLN A N 1
ATOM 1317 C CA . GLN A 1 175 ? -11.957 -6.210 17.283 1.00 91.25 175 GLN A CA 1
ATOM 1318 C C . GLN A 1 175 ? -11.897 -7.689 16.887 1.00 91.25 175 GLN A C 1
ATOM 1320 O O . GLN A 1 175 ? -11.421 -8.046 15.807 1.00 91.25 175 GLN A O 1
ATOM 1325 N N . ARG A 1 176 ? -12.447 -8.566 17.735 1.00 93.00 176 ARG A N 1
ATOM 1326 C CA . ARG A 1 176 ? -12.572 -9.991 17.437 1.00 93.00 176 ARG A CA 1
ATOM 1327 C C . ARG A 1 176 ? -13.443 -10.233 16.209 1.00 93.00 176 ARG A C 1
ATOM 1329 O O . ARG A 1 176 ? -13.056 -10.995 15.323 1.00 93.00 176 ARG A O 1
ATOM 1336 N N . ALA A 1 177 ? -14.635 -9.642 16.176 1.00 94.06 177 ALA A N 1
ATOM 1337 C CA . ALA A 1 177 ? -15.569 -9.826 15.073 1.00 94.06 177 ALA A CA 1
ATOM 1338 C C . ALA A 1 177 ? -14.976 -9.329 13.744 1.00 94.06 177 ALA A C 1
ATOM 1340 O O . ALA A 1 177 ? -15.086 -10.026 12.734 1.00 94.06 177 ALA A O 1
ATOM 1341 N N . GLU A 1 178 ? -14.303 -8.178 13.753 1.00 93.19 178 GLU A N 1
ATOM 1342 C CA . GLU A 1 178 ? -13.612 -7.611 12.592 1.00 93.19 178 GLU A CA 1
ATOM 1343 C C . GLU A 1 178 ? -12.498 -8.532 12.086 1.00 93.19 178 GLU A C 1
ATOM 1345 O O . GLU A 1 178 ? -12.482 -8.863 10.903 1.00 93.19 178 GLU A O 1
ATOM 1350 N N . LEU A 1 179 ? -11.643 -9.055 12.972 1.00 91.44 179 LEU A N 1
ATOM 1351 C CA . LEU A 1 179 ? -10.581 -9.996 12.594 1.00 91.44 179 LEU A CA 1
ATOM 1352 C C . LEU A 1 179 ? -11.137 -11.272 11.935 1.00 91.44 179 LEU A C 1
ATOM 1354 O O . LEU A 1 179 ? -10.600 -11.757 10.935 1.00 91.44 179 LEU A O 1
ATOM 1358 N N . ILE A 1 180 ? -12.242 -11.817 12.456 1.00 92.56 180 ILE A N 1
ATOM 1359 C CA . ILE A 1 180 ? -12.915 -12.981 11.854 1.00 92.56 180 ILE A CA 1
ATOM 1360 C C . ILE A 1 180 ? -13.459 -12.634 10.463 1.00 92.56 180 ILE A C 1
ATOM 1362 O O . ILE A 1 180 ? -13.340 -13.439 9.533 1.00 92.56 180 ILE A O 1
ATOM 1366 N N . LEU A 1 181 ? -14.078 -11.459 10.313 1.00 93.50 181 LEU A N 1
ATOM 1367 C CA . LEU A 1 181 ? -14.605 -10.998 9.030 1.00 93.50 181 LEU A CA 1
ATOM 1368 C C . LEU A 1 181 ? -13.487 -10.785 8.007 1.00 93.50 181 LEU A C 1
ATOM 1370 O O . LEU A 1 181 ? -13.635 -11.238 6.875 1.00 93.50 181 LEU A O 1
ATOM 1374 N N . GLU A 1 182 ? -12.365 -10.185 8.400 1.00 91.75 182 GLU A N 1
ATOM 1375 C CA . GLU A 1 182 ? -11.195 -9.988 7.541 1.00 91.75 182 GLU A CA 1
ATOM 1376 C C . GLU A 1 182 ? -10.623 -11.320 7.041 1.00 91.75 182 GLU A C 1
ATOM 1378 O O . GLU A 1 182 ? -10.442 -11.493 5.833 1.00 91.75 182 GLU A O 1
ATOM 1383 N N . ARG A 1 183 ? -10.421 -12.303 7.933 1.00 93.00 183 ARG A N 1
ATOM 1384 C CA . ARG A 1 183 ? -9.942 -13.645 7.546 1.00 93.00 183 ARG A CA 1
ATOM 1385 C C . ARG A 1 183 ? -10.875 -14.299 6.520 1.00 93.00 183 ARG A C 1
ATOM 1387 O O . ARG A 1 183 ? -10.422 -14.798 5.489 1.00 93.00 183 ARG A O 1
ATOM 1394 N N . ARG A 1 184 ? -12.193 -14.238 6.746 1.00 93.31 184 ARG A N 1
ATOM 1395 C CA . ARG A 1 184 ? -13.202 -14.777 5.810 1.00 93.31 184 ARG A CA 1
ATOM 1396 C C . ARG A 1 184 ? -13.238 -14.019 4.485 1.00 93.31 184 ARG A C 1
ATOM 1398 O O . ARG A 1 184 ? -13.390 -14.634 3.425 1.00 93.31 184 ARG A O 1
ATOM 1405 N N . ALA A 1 185 ? -13.117 -12.693 4.526 1.00 92.88 185 ALA A N 1
ATOM 1406 C CA . ALA A 1 185 ? -13.071 -11.858 3.333 1.00 92.88 185 ALA A CA 1
ATOM 1407 C C . ALA A 1 185 ? -11.859 -12.228 2.474 1.00 92.88 185 ALA A C 1
ATOM 1409 O O . ALA A 1 185 ? -12.012 -12.465 1.278 1.00 92.88 185 ALA A O 1
ATOM 1410 N N . GLN A 1 186 ? -10.682 -12.386 3.082 1.00 92.25 186 GLN A N 1
ATOM 1411 C CA . GLN A 1 186 ? -9.468 -12.812 2.390 1.00 92.25 186 GLN A CA 1
ATOM 1412 C C . GLN A 1 186 ? -9.627 -14.191 1.737 1.00 92.25 186 GLN A C 1
ATOM 1414 O O . GLN A 1 186 ? -9.301 -14.349 0.557 1.00 92.25 186 GLN A O 1
ATOM 1419 N N . GLU A 1 187 ? -10.155 -15.182 2.459 1.00 92.69 187 GLU A N 1
ATOM 1420 C CA . GLU A 1 187 ? -10.421 -16.519 1.908 1.00 92.69 187 GLU A CA 1
ATOM 1421 C C . GLU A 1 187 ? -11.363 -16.464 0.698 1.00 92.69 187 GLU A C 1
ATOM 1423 O O . GLU A 1 187 ? -11.146 -17.154 -0.300 1.00 92.69 187 GLU A O 1
ATOM 1428 N N . THR A 1 188 ? -12.373 -15.595 0.757 1.00 95.88 188 THR A N 1
ATOM 1429 C CA . THR A 1 188 ? -13.367 -15.420 -0.309 1.00 95.88 188 THR A CA 1
ATOM 1430 C C . THR A 1 188 ? -12.802 -14.666 -1.517 1.00 95.88 188 THR A C 1
ATOM 1432 O O . THR A 1 188 ? -13.082 -15.027 -2.662 1.00 95.88 188 THR A O 1
ATOM 1435 N N . LEU A 1 189 ? -11.995 -13.627 -1.287 1.00 95.94 189 LEU A N 1
ATOM 1436 C CA . LEU A 1 189 ? -11.449 -12.756 -2.331 1.00 95.94 189 LEU A CA 1
ATOM 1437 C C . LEU A 1 189 ? -10.237 -13.362 -3.042 1.00 95.94 189 LEU A C 1
ATOM 1439 O O . LEU A 1 189 ? -10.066 -13.141 -4.238 1.00 95.94 189 LEU A O 1
ATOM 1443 N N . THR A 1 190 ? -9.423 -14.172 -2.361 1.00 95.38 190 THR A N 1
ATOM 1444 C CA . THR A 1 190 ? -8.231 -14.811 -2.949 1.00 95.38 190 THR A CA 1
ATOM 1445 C C . THR A 1 190 ? -8.503 -15.509 -4.296 1.00 95.38 190 THR A C 1
ATOM 1447 O O . THR A 1 190 ? -7.810 -15.194 -5.267 1.00 95.38 190 THR A O 1
ATOM 1450 N N . PRO A 1 191 ? -9.507 -16.402 -4.442 1.00 97.56 191 PRO A N 1
ATOM 1451 C CA . PRO A 1 191 ? -9.803 -17.022 -5.738 1.00 97.56 191 PRO A CA 1
ATOM 1452 C C . PRO A 1 191 ? -10.313 -16.020 -6.789 1.00 97.56 191 PRO A C 1
ATOM 1454 O O . PRO A 1 191 ? -10.146 -16.240 -7.990 1.00 97.56 191 PRO A O 1
ATOM 1457 N N . VAL A 1 192 ? -10.923 -14.903 -6.377 1.00 98.00 192 VAL A N 1
ATOM 1458 C CA . VAL A 1 192 ? -11.318 -13.819 -7.291 1.00 98.00 192 VAL A CA 1
ATOM 1459 C C . VAL A 1 192 ? -10.078 -13.094 -7.810 1.00 98.00 192 VAL A C 1
ATOM 1461 O O . VAL A 1 192 ? -9.935 -12.945 -9.022 1.00 98.00 192 VAL A O 1
ATOM 1464 N N . TYR A 1 193 ? -9.140 -12.741 -6.928 1.00 97.88 193 TYR A N 1
ATOM 1465 C CA . TYR A 1 193 ? -7.873 -12.123 -7.314 1.00 97.88 193 TYR A CA 1
ATOM 1466 C C . TYR A 1 193 ? -7.008 -13.040 -8.177 1.00 97.88 193 TYR A C 1
ATOM 1468 O O . TYR A 1 193 ? -6.371 -12.560 -9.107 1.00 97.88 193 TYR A O 1
ATOM 1476 N N . GLN A 1 194 ? -7.026 -14.356 -7.950 1.00 97.88 194 GLN A N 1
ATOM 1477 C CA . GLN A 1 194 ? -6.338 -15.313 -8.823 1.00 97.88 194 GLN A CA 1
ATOM 1478 C C . GLN A 1 194 ? -6.936 -15.327 -10.234 1.00 97.88 194 GLN A C 1
ATOM 1480 O O . GLN A 1 194 ? -6.200 -15.279 -11.216 1.00 97.88 194 GLN A O 1
ATOM 1485 N N . ARG A 1 195 ? -8.271 -15.326 -10.360 1.00 98.19 195 ARG A N 1
ATOM 1486 C CA . ARG A 1 195 ? -8.926 -15.203 -11.673 1.00 98.19 195 ARG A CA 1
ATOM 1487 C C . ARG A 1 195 ? -8.612 -13.868 -12.346 1.00 98.19 195 ARG A C 1
ATOM 1489 O O . ARG A 1 195 ? -8.356 -13.858 -13.547 1.00 98.19 195 ARG A O 1
ATOM 1496 N N . ARG A 1 196 ? -8.598 -12.766 -11.582 1.00 98.12 196 ARG A N 1
ATOM 1497 C CA . ARG A 1 196 ? -8.163 -11.449 -12.072 1.00 98.12 196 ARG A CA 1
ATOM 1498 C C . ARG A 1 196 ? -6.739 -11.540 -12.615 1.00 98.12 196 ARG A C 1
ATOM 1500 O O . ARG A 1 196 ? -6.535 -11.241 -13.781 1.00 98.12 196 ARG A O 1
ATOM 1507 N N . ARG A 1 197 ? -5.792 -12.031 -11.811 1.00 97.94 197 ARG A N 1
ATOM 1508 C CA . ARG A 1 197 ? -4.375 -12.204 -12.167 1.00 97.94 197 ARG A CA 1
ATOM 1509 C C . ARG A 1 197 ? -4.196 -12.927 -13.503 1.00 97.94 197 ARG A C 1
ATOM 1511 O O . ARG A 1 197 ? -3.420 -12.478 -14.335 1.00 97.94 197 ARG A O 1
ATOM 1518 N N . GLU A 1 198 ? -4.948 -14.001 -13.743 1.00 97.88 198 GLU A N 1
ATOM 1519 C CA . GLU A 1 198 ? -4.897 -14.718 -15.023 1.00 97.88 198 GLU A CA 1
ATOM 1520 C C . GLU A 1 198 ? -5.421 -13.898 -16.211 1.00 97.88 198 GLU A C 1
ATOM 1522 O O . GLU A 1 198 ? -4.822 -13.932 -17.284 1.00 97.88 198 GLU A O 1
ATOM 1527 N N . ALA A 1 199 ? -6.497 -13.126 -16.035 1.00 97.38 199 ALA A N 1
ATOM 1528 C CA . ALA A 1 199 ? -7.018 -12.254 -17.090 1.00 97.38 199 ALA A CA 1
ATOM 1529 C C . ALA A 1 199 ? -6.032 -11.124 -17.452 1.00 97.38 199 ALA A C 1
ATOM 1531 O O . ALA A 1 199 ? -5.842 -10.814 -18.634 1.00 97.38 199 ALA A O 1
ATOM 1532 N N . LEU A 1 200 ? -5.364 -10.553 -16.442 1.00 97.06 200 LEU A N 1
ATOM 1533 C CA . LEU A 1 200 ? -4.444 -9.423 -16.598 1.00 97.06 200 LEU A CA 1
ATOM 1534 C C . LEU A 1 200 ? -3.198 -9.754 -17.431 1.00 97.06 200 LEU A C 1
ATOM 1536 O O . LEU A 1 200 ? -2.679 -8.867 -18.099 1.00 97.06 200 LEU A O 1
ATOM 1540 N N . LYS A 1 201 ? -2.762 -11.023 -17.493 1.00 95.12 201 LYS A N 1
ATOM 1541 C CA . LYS A 1 201 ? -1.594 -11.455 -18.296 1.00 95.12 201 LYS A CA 1
ATOM 1542 C C . LYS A 1 201 ? -1.686 -11.088 -19.780 1.00 95.12 201 LYS A C 1
ATOM 1544 O O . LYS A 1 201 ? -0.669 -11.004 -20.463 1.00 95.12 201 LYS A O 1
ATOM 1549 N N . SER A 1 202 ? -2.901 -10.916 -20.298 1.00 95.94 202 SER A N 1
ATOM 1550 C CA . SER A 1 202 ? -3.141 -10.547 -21.697 1.00 95.94 202 SER A CA 1
ATOM 1551 C C . SER A 1 202 ? -3.060 -9.038 -21.964 1.00 95.94 202 SER A C 1
ATOM 1553 O O . SER A 1 202 ? -3.002 -8.626 -23.124 1.00 95.94 202 SER A O 1
ATOM 1555 N N . ILE A 1 203 ? -3.035 -8.215 -20.913 1.00 97.19 203 ILE A N 1
ATOM 1556 C CA . ILE A 1 203 ? -3.088 -6.758 -20.995 1.00 97.19 203 ILE A CA 1
ATOM 1557 C C . ILE A 1 203 ? -1.676 -6.209 -20.803 1.00 97.19 203 ILE A C 1
ATOM 1559 O O . ILE A 1 203 ? -1.079 -6.301 -19.731 1.00 97.19 203 ILE A O 1
ATOM 1563 N N . LYS A 1 204 ? -1.116 -5.635 -21.869 1.00 96.00 204 LYS A N 1
ATOM 1564 C CA . LYS A 1 204 ? 0.219 -5.033 -21.821 1.00 96.00 204 LYS A CA 1
ATOM 1565 C C . LYS A 1 204 ? 0.225 -3.840 -20.872 1.00 96.00 204 LYS A C 1
ATOM 1567 O O . LYS A 1 204 ? -0.706 -3.044 -20.896 1.00 96.00 204 LYS A O 1
ATOM 1572 N N . MET A 1 205 ? 1.311 -3.695 -20.114 1.00 95.81 205 MET A N 1
ATOM 1573 C CA . MET A 1 205 ? 1.549 -2.543 -19.236 1.00 95.81 205 MET A CA 1
ATOM 1574 C C . MET A 1 205 ? 0.460 -2.323 -18.176 1.00 95.81 205 MET A C 1
ATOM 1576 O O . MET A 1 205 ? 0.370 -1.231 -17.628 1.00 95.81 205 MET A O 1
ATOM 1580 N N . PHE A 1 206 ? -0.334 -3.352 -17.851 1.00 98.19 206 PHE A N 1
ATOM 1581 C CA . PHE A 1 206 ? -1.449 -3.213 -16.916 1.00 98.19 206 PHE A CA 1
ATOM 1582 C C . PHE A 1 206 ? -1.013 -2.637 -15.564 1.00 98.19 206 PHE A C 1
ATOM 1584 O O . PHE A 1 206 ? -1.505 -1.595 -15.144 1.00 98.19 206 PHE A O 1
ATOM 1591 N N . TRP A 1 207 ? -0.051 -3.286 -14.906 1.00 98.25 207 TRP A N 1
ATOM 1592 C CA . TRP A 1 207 ? 0.403 -2.870 -13.581 1.00 98.25 207 TRP A CA 1
ATOM 1593 C C . TRP A 1 207 ? 1.126 -1.521 -13.570 1.00 98.25 207 TRP A C 1
ATOM 1595 O O . TRP A 1 207 ? 0.763 -0.700 -12.733 1.00 98.25 207 TRP A O 1
ATOM 1605 N N . PRO A 1 208 ? 2.081 -1.234 -14.478 1.00 97.38 208 PRO A N 1
ATOM 1606 C CA . PRO A 1 208 ? 2.708 0.085 -14.534 1.00 97.38 208 PRO A CA 1
ATOM 1607 C C . PRO A 1 208 ? 1.704 1.220 -14.715 1.00 97.38 208 PRO A C 1
ATOM 1609 O O . PRO A 1 208 ? 1.782 2.207 -13.995 1.00 97.38 208 PRO A O 1
ATOM 1612 N N . VAL A 1 209 ? 0.739 1.069 -15.630 1.00 96.94 209 VAL A N 1
ATOM 1613 C CA . VAL A 1 209 ? -0.289 2.094 -15.870 1.00 96.94 209 VAL A CA 1
ATOM 1614 C C . VAL A 1 209 ? -1.171 2.268 -14.636 1.00 96.94 209 VAL A C 1
ATOM 1616 O O . VAL A 1 209 ? -1.345 3.386 -14.167 1.00 96.94 209 VAL A O 1
ATOM 1619 N N . ALA A 1 210 ? -1.672 1.174 -14.056 1.00 96.94 210 ALA A N 1
ATOM 1620 C CA . ALA A 1 210 ? -2.525 1.247 -12.871 1.00 96.94 210 ALA A CA 1
ATOM 1621 C C . ALA A 1 210 ? -1.812 1.887 -11.669 1.00 96.94 210 ALA A C 1
ATOM 1623 O O . ALA A 1 210 ? -2.390 2.719 -10.978 1.00 96.94 210 ALA A O 1
ATOM 1624 N N . LEU A 1 211 ? -0.549 1.524 -11.429 1.00 97.06 211 LEU A N 1
ATOM 1625 C CA . LEU A 1 211 ? 0.249 2.094 -10.346 1.00 97.06 211 LEU A CA 1
ATOM 1626 C C . LEU A 1 211 ? 0.523 3.585 -10.574 1.00 97.06 211 LEU A C 1
ATOM 1628 O O . LEU A 1 211 ? 0.382 4.371 -9.646 1.00 97.06 211 LEU A O 1
ATOM 1632 N N . MET A 1 212 ? 0.861 3.997 -11.798 1.00 95.38 212 MET A N 1
ATOM 1633 C CA . MET A 1 212 ? 1.116 5.409 -12.109 1.00 95.38 212 MET A CA 1
ATOM 1634 C C . MET A 1 212 ? -0.146 6.278 -12.075 1.00 95.38 212 MET A C 1
ATOM 1636 O O . MET A 1 212 ? -0.040 7.471 -11.813 1.00 95.38 212 MET A O 1
ATOM 1640 N N . ASN A 1 213 ? -1.329 5.695 -12.269 1.00 93.94 213 ASN A N 1
ATOM 1641 C CA . ASN A 1 213 ? -2.598 6.401 -12.075 1.00 93.94 213 ASN A CA 1
ATOM 1642 C C . ASN A 1 213 ? -2.948 6.591 -10.588 1.00 93.94 213 ASN A C 1
ATOM 1644 O O . ASN A 1 213 ? -3.867 7.336 -10.260 1.00 93.94 213 ASN A O 1
ATOM 1648 N N . HIS A 1 214 ? -2.228 5.947 -9.664 1.00 93.56 214 HIS A N 1
ATOM 1649 C CA . HIS A 1 214 ? -2.371 6.215 -8.239 1.00 93.56 214 HIS A CA 1
ATOM 1650 C C . HIS A 1 214 ? -1.484 7.397 -7.822 1.00 93.56 214 HIS A C 1
ATOM 1652 O O . HIS A 1 214 ? -0.258 7.276 -7.789 1.00 93.56 214 HIS A O 1
ATOM 1658 N N . GLY A 1 215 ? -2.091 8.517 -7.415 1.00 90.44 215 GLY A N 1
ATOM 1659 C CA . GLY A 1 215 ? -1.378 9.774 -7.141 1.00 90.44 215 GLY A CA 1
ATOM 1660 C C . GLY A 1 215 ? -0.193 9.646 -6.175 1.00 90.44 215 GLY A C 1
ATOM 1661 O O . GLY A 1 215 ? 0.899 10.128 -6.469 1.00 90.44 215 GLY A O 1
ATOM 1662 N N . VAL A 1 216 ? -0.348 8.929 -5.054 1.00 90.06 216 VAL A N 1
ATOM 1663 C CA . VAL A 1 216 ? 0.767 8.739 -4.101 1.00 90.06 216 VAL A CA 1
ATOM 1664 C C . VAL A 1 216 ? 1.866 7.849 -4.682 1.00 90.06 216 VAL A C 1
ATOM 1666 O O . VAL A 1 216 ? 3.042 8.102 -4.445 1.00 90.06 216 VAL A O 1
ATOM 1669 N N . PHE A 1 217 ? 1.521 6.832 -5.477 1.00 94.19 217 PHE A N 1
ATOM 1670 C CA . PHE A 1 217 ? 2.535 5.950 -6.059 1.00 94.19 217 PHE A CA 1
ATOM 1671 C C . PHE A 1 217 ? 3.326 6.706 -7.129 1.00 94.19 217 PHE A C 1
ATOM 1673 O O . PHE A 1 217 ? 4.552 6.635 -7.153 1.00 94.19 217 PHE A O 1
ATOM 1680 N N . ALA A 1 218 ? 2.635 7.495 -7.958 1.00 92.62 218 ALA A N 1
ATOM 1681 C CA . ALA A 1 218 ? 3.254 8.356 -8.957 1.00 92.62 218 ALA A CA 1
ATOM 1682 C C . ALA A 1 218 ? 4.279 9.319 -8.339 1.00 92.62 218 ALA A C 1
ATOM 1684 O O . ALA A 1 218 ? 5.319 9.565 -8.944 1.00 92.62 218 ALA A O 1
ATOM 1685 N N . VAL A 1 219 ? 4.027 9.808 -7.116 1.00 91.31 219 VAL A N 1
ATOM 1686 C CA . VAL A 1 219 ? 4.976 10.644 -6.364 1.00 91.31 219 VAL A CA 1
ATOM 1687 C C . VAL A 1 219 ? 6.243 9.887 -5.953 1.00 91.31 219 VAL A C 1
ATOM 1689 O O . VAL A 1 219 ? 7.318 10.474 -5.948 1.00 91.31 219 VAL A O 1
ATOM 1692 N N . HIS A 1 220 ? 6.152 8.591 -5.664 1.00 92.25 220 HIS A N 1
ATOM 1693 C CA . HIS A 1 220 ? 7.322 7.773 -5.329 1.00 92.25 220 HIS A CA 1
ATOM 1694 C C . HIS A 1 220 ? 8.098 7.305 -6.570 1.00 92.25 220 HIS A C 1
ATOM 1696 O O . HIS A 1 220 ? 9.267 6.956 -6.459 1.00 92.25 220 HIS A O 1
ATOM 1702 N N . ALA A 1 221 ? 7.463 7.281 -7.746 1.00 95.00 221 ALA A N 1
ATOM 1703 C CA . ALA A 1 221 ? 8.046 6.834 -9.014 1.00 95.00 221 ALA A CA 1
ATOM 1704 C C . ALA A 1 221 ? 8.174 7.978 -10.042 1.00 95.00 221 ALA A C 1
ATOM 1706 O O . ALA A 1 221 ? 7.938 7.793 -11.240 1.00 95.00 221 ALA A O 1
ATOM 1707 N N . GLN A 1 222 ? 8.526 9.184 -9.579 1.00 90.94 222 GLN A N 1
ATOM 1708 C CA . GLN A 1 222 ? 8.595 10.380 -10.429 1.00 90.94 222 GLN A CA 1
ATOM 1709 C C . GLN A 1 222 ? 9.720 10.314 -11.467 1.00 90.94 222 GLN A C 1
ATOM 1711 O O . GLN A 1 222 ? 9.557 10.829 -12.578 1.00 90.94 222 GLN A O 1
ATOM 1716 N N . HIS A 1 223 ? 10.847 9.674 -11.135 1.00 93.56 223 HIS A N 1
ATOM 1717 C CA . HIS A 1 223 ? 11.992 9.586 -12.034 1.00 93.56 223 HIS A CA 1
ATOM 1718 C C . HIS A 1 223 ? 11.682 8.726 -13.266 1.00 93.56 223 HIS A C 1
ATOM 1720 O O . HIS A 1 223 ? 11.212 7.594 -13.167 1.00 93.56 223 HIS A O 1
ATOM 1726 N N . ASP A 1 224 ? 12.053 9.206 -14.454 1.00 94.69 224 ASP A N 1
ATOM 1727 C CA . ASP A 1 224 ? 11.844 8.454 -15.701 1.00 94.69 224 ASP A CA 1
ATOM 1728 C C . ASP A 1 224 ? 12.622 7.131 -15.742 1.00 94.69 224 ASP A C 1
ATOM 1730 O O . ASP A 1 224 ? 12.214 6.174 -16.407 1.00 94.69 224 ASP A O 1
ATOM 1734 N N . ALA A 1 225 ? 13.722 7.042 -14.989 1.00 96.25 225 ALA A N 1
ATOM 1735 C CA . ALA A 1 225 ? 14.455 5.797 -14.798 1.00 96.25 225 ALA A CA 1
ATOM 1736 C C . ALA A 1 225 ? 13.607 4.740 -14.066 1.00 96.25 225 ALA A C 1
ATOM 1738 O O . ALA A 1 225 ? 13.620 3.574 -14.472 1.00 96.25 225 ALA A O 1
ATOM 1739 N N . ASP A 1 226 ? 12.815 5.151 -13.068 1.00 97.25 226 ASP A N 1
ATOM 1740 C CA . ASP A 1 226 ? 11.883 4.263 -12.372 1.00 97.25 226 ASP A CA 1
ATOM 1741 C C . ASP A 1 226 ? 10.775 3.813 -13.311 1.00 97.25 226 ASP A C 1
ATOM 1743 O O . ASP A 1 226 ? 10.535 2.616 -13.428 1.00 97.25 226 ASP A O 1
ATOM 1747 N N . LYS A 1 227 ? 10.162 4.740 -14.059 1.00 97.06 227 LYS A N 1
ATOM 1748 C CA . LYS A 1 227 ? 9.133 4.419 -15.067 1.00 97.06 227 LYS A CA 1
ATOM 1749 C C . LYS A 1 227 ? 9.660 3.429 -16.109 1.00 97.06 227 LYS A C 1
ATOM 1751 O O . LYS A 1 227 ? 8.978 2.471 -16.477 1.00 97.06 227 LYS A O 1
ATOM 1756 N N . THR A 1 228 ? 10.909 3.609 -16.542 1.00 97.62 228 THR A N 1
ATOM 1757 C CA . THR A 1 228 ? 11.568 2.701 -17.488 1.00 97.62 228 THR A CA 1
ATOM 1758 C C . THR A 1 228 ? 11.760 1.313 -16.883 1.00 97.62 228 THR A C 1
ATOM 1760 O O . THR A 1 228 ? 11.470 0.323 -17.551 1.00 97.62 228 THR A O 1
ATOM 1763 N N . ALA A 1 229 ? 12.212 1.202 -15.634 1.00 98.00 229 ALA A N 1
ATOM 1764 C CA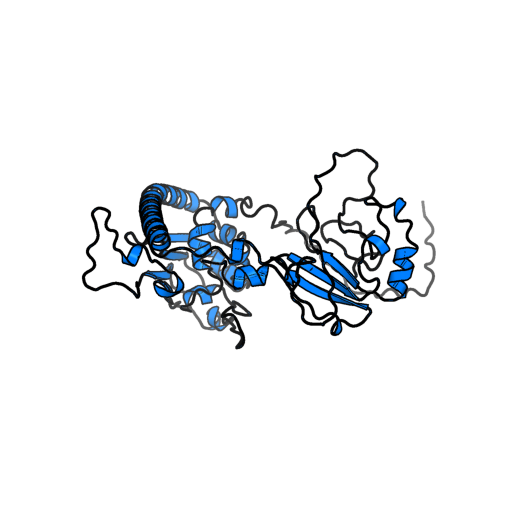 . ALA A 1 229 ? 12.349 -0.087 -14.956 1.00 98.00 229 ALA A CA 1
ATOM 1765 C C . ALA A 1 229 ? 10.981 -0.738 -14.667 1.00 98.00 229 ALA A C 1
ATOM 1767 O O . ALA A 1 229 ? 10.797 -1.931 -14.917 1.00 98.00 229 ALA A O 1
ATOM 1768 N N . LEU A 1 230 ? 9.991 0.050 -14.243 1.00 98.31 230 LEU A N 1
ATOM 1769 C CA . LEU A 1 230 ? 8.607 -0.368 -14.023 1.00 98.31 230 LEU A CA 1
ATOM 1770 C C . LEU A 1 230 ? 7.933 -0.840 -15.311 1.00 98.31 230 LEU A C 1
ATOM 1772 O O . LEU A 1 230 ? 7.102 -1.732 -15.242 1.00 98.31 230 LEU A O 1
ATOM 1776 N N . SER A 1 231 ? 8.336 -0.378 -16.499 1.00 97.94 231 SER A N 1
ATOM 1777 C CA . SER A 1 231 ? 7.827 -0.928 -17.771 1.00 97.94 231 SER A CA 1
ATOM 1778 C C . SER A 1 231 ? 8.100 -2.432 -17.967 1.00 97.94 231 SER A C 1
ATOM 1780 O O . SER A 1 231 ? 7.512 -3.080 -18.842 1.00 97.94 231 SER A O 1
ATOM 1782 N N . TYR A 1 232 ? 8.985 -3.010 -17.144 1.00 98.38 232 TYR A N 1
ATOM 1783 C CA . TYR A 1 232 ? 9.265 -4.442 -17.104 1.00 98.38 232 TYR A CA 1
ATOM 1784 C C . TYR A 1 232 ? 8.446 -5.209 -16.054 1.00 98.38 232 TYR A C 1
ATOM 1786 O O . TYR A 1 232 ? 8.564 -6.432 -15.982 1.00 98.38 232 TYR A O 1
ATOM 1794 N N . LEU A 1 233 ? 7.616 -4.526 -15.264 1.00 98.56 233 LEU A N 1
ATOM 1795 C CA . LEU A 1 233 ? 6.720 -5.132 -14.286 1.00 98.56 233 LEU A CA 1
ATOM 1796 C C . LEU A 1 233 ? 5.586 -5.867 -15.008 1.00 98.56 233 LEU A C 1
ATOM 1798 O O . LEU A 1 233 ? 4.796 -5.268 -15.741 1.00 98.56 233 LEU A O 1
ATOM 1802 N N . GLU A 1 234 ? 5.514 -7.176 -14.800 1.00 97.69 234 GLU A N 1
ATOM 1803 C CA . GLU A 1 234 ? 4.468 -8.029 -15.361 1.00 97.69 234 GLU A CA 1
ATOM 1804 C C . GLU A 1 234 ? 3.320 -8.231 -14.384 1.00 97.69 234 GLU A C 1
ATOM 1806 O O . GLU A 1 234 ? 2.175 -8.377 -14.815 1.00 97.69 234 GLU A O 1
ATOM 1811 N N . ASP A 1 235 ? 3.611 -8.258 -13.081 1.00 98.50 235 ASP A N 1
ATOM 1812 C CA . ASP A 1 235 ? 2.604 -8.579 -12.083 1.00 98.50 235 ASP A CA 1
ATOM 1813 C C . ASP A 1 235 ? 2.913 -8.040 -10.684 1.00 98.50 235 ASP A C 1
ATOM 1815 O O . ASP A 1 235 ? 4.074 -7.937 -10.293 1.00 98.50 235 ASP A O 1
ATOM 1819 N N . VAL A 1 236 ? 1.867 -7.749 -9.909 1.00 98.56 236 VAL A N 1
ATOM 1820 C CA . VAL A 1 236 ? 1.962 -7.430 -8.479 1.00 98.56 236 VAL A CA 1
ATOM 1821 C C . VAL A 1 236 ? 1.018 -8.337 -7.710 1.00 98.56 236 VAL A C 1
ATOM 1823 O O . VAL A 1 236 ? -0.144 -8.525 -8.074 1.00 98.56 236 VAL A O 1
ATOM 1826 N N . TRP A 1 237 ? 1.513 -8.906 -6.619 1.00 98.44 237 TRP A N 1
ATOM 1827 C CA . TRP A 1 237 ? 0.743 -9.800 -5.775 1.00 98.44 237 TRP A CA 1
ATOM 1828 C C . TRP A 1 237 ? 0.892 -9.445 -4.300 1.00 98.44 237 TRP A C 1
ATOM 1830 O O . TRP A 1 237 ? 1.976 -9.095 -3.842 1.00 98.44 237 TRP A O 1
ATOM 1840 N N . VAL A 1 238 ? -0.205 -9.566 -3.552 1.00 98.31 238 VAL A N 1
ATOM 1841 C CA . VAL A 1 238 ? -0.231 -9.365 -2.100 1.00 98.31 238 VAL A CA 1
ATOM 1842 C C . VAL A 1 238 ? -0.420 -10.722 -1.434 1.00 98.31 238 VAL A C 1
ATOM 1844 O O . VAL A 1 238 ? -1.471 -11.355 -1.563 1.00 98.31 238 VAL A O 1
ATOM 1847 N N . VAL A 1 239 ? 0.600 -11.181 -0.713 1.00 96.62 239 VAL A N 1
ATOM 1848 C CA . VAL A 1 239 ? 0.530 -12.385 0.120 1.00 96.62 239 VAL A CA 1
ATOM 1849 C C . VAL A 1 239 ? 0.220 -11.957 1.545 1.00 96.62 239 VAL A C 1
ATOM 1851 O O . VAL A 1 239 ? 1.087 -11.423 2.224 1.00 96.62 239 VAL A O 1
ATOM 1854 N N . ARG A 1 240 ? -1.007 -12.180 2.008 1.00 94.75 240 ARG A N 1
ATOM 1855 C CA . ARG A 1 240 ? -1.404 -11.856 3.386 1.00 94.75 240 ARG A CA 1
ATOM 1856 C C . ARG A 1 240 ? -1.165 -13.028 4.327 1.00 94.75 240 ARG A C 1
ATOM 1858 O O . ARG A 1 240 ? -1.372 -14.183 3.931 1.00 94.75 240 ARG A O 1
ATOM 1865 N N . ASP A 1 241 ? -0.749 -12.739 5.556 1.00 91.12 241 ASP A N 1
ATOM 1866 C CA . ASP A 1 241 ? -0.581 -13.777 6.570 1.00 91.12 241 ASP A CA 1
ATOM 1867 C C . ASP A 1 241 ? -1.946 -14.382 6.949 1.00 91.12 241 ASP A C 1
ATOM 1869 O O . ASP A 1 241 ? -2.984 -13.724 6.921 1.00 91.12 241 ASP A O 1
ATOM 1873 N N . LYS A 1 242 ? -1.975 -15.689 7.228 1.00 86.44 242 LYS A N 1
ATOM 1874 C CA . LYS A 1 242 ? -3.231 -16.401 7.526 1.00 86.44 242 LYS A CA 1
ATOM 1875 C C . LYS A 1 242 ? -3.700 -16.198 8.964 1.00 86.44 242 LYS A C 1
ATOM 1877 O O . LYS A 1 242 ? -4.880 -16.380 9.251 1.00 86.44 242 LYS A O 1
ATOM 1882 N N . ARG A 1 243 ? -2.765 -15.928 9.874 1.00 82.88 243 ARG A N 1
ATOM 1883 C CA . ARG A 1 243 ? -3.024 -15.679 11.291 1.00 82.88 243 ARG A CA 1
ATOM 1884 C C . ARG A 1 243 ? -3.313 -14.200 11.497 1.00 82.88 243 ARG A C 1
ATOM 1886 O O . ARG A 1 243 ? -4.340 -13.894 12.092 1.00 82.88 243 ARG A O 1
ATOM 1893 N N . GLU A 1 244 ? -2.482 -13.317 10.956 1.00 89.56 244 GLU A N 1
ATOM 1894 C CA . GLU A 1 244 ? -2.675 -11.868 11.048 1.00 89.56 244 GLU A CA 1
ATOM 1895 C C . GLU A 1 244 ? -2.906 -11.248 9.654 1.00 89.56 244 GLU A C 1
ATOM 1897 O O . GLU A 1 244 ? -1.954 -10.852 8.986 1.00 89.56 244 GLU A O 1
ATOM 1902 N N . PRO A 1 245 ? -4.160 -11.170 9.169 1.00 89.88 245 PRO A N 1
ATOM 1903 C CA . PRO A 1 245 ? -4.468 -10.723 7.807 1.00 89.88 245 PRO A CA 1
ATOM 1904 C C . PRO A 1 245 ? -4.136 -9.244 7.548 1.00 89.88 245 PRO A C 1
ATOM 1906 O O . PRO A 1 245 ? -4.141 -8.811 6.391 1.00 89.88 245 PRO A O 1
ATOM 1909 N N . LYS A 1 246 ? -3.843 -8.452 8.590 1.00 90.69 246 LYS A N 1
ATOM 1910 C CA . LYS A 1 246 ? -3.386 -7.065 8.428 1.00 90.69 246 LYS A CA 1
ATOM 1911 C C . LYS A 1 246 ? -1.975 -6.991 7.865 1.00 90.69 246 LYS A C 1
ATOM 1913 O O . LYS A 1 246 ? -1.703 -6.077 7.093 1.00 90.69 246 LYS A O 1
ATOM 1918 N N . VAL A 1 247 ? -1.112 -7.961 8.175 1.00 94.44 247 VAL A N 1
ATOM 1919 C CA . VAL A 1 247 ? 0.251 -7.997 7.641 1.00 94.44 247 VAL A CA 1
ATOM 1920 C C . VAL A 1 247 ? 0.332 -8.758 6.321 1.00 94.44 247 VAL A C 1
ATOM 1922 O O . VAL A 1 247 ? -0.456 -9.664 6.023 1.00 94.44 247 VAL A O 1
ATOM 1925 N N . PHE A 1 248 ? 1.297 -8.375 5.492 1.00 97.31 248 PHE A N 1
ATOM 1926 C CA . PHE A 1 248 ? 1.409 -8.887 4.136 1.00 97.31 248 PHE A CA 1
ATOM 1927 C C . PHE A 1 248 ? 2.836 -8.810 3.597 1.00 97.31 248 PHE A C 1
ATOM 1929 O O . PHE A 1 248 ? 3.706 -8.123 4.116 1.00 97.31 248 PHE A O 1
ATOM 1936 N N . THR A 1 249 ? 3.073 -9.523 2.504 1.00 98.25 249 THR A N 1
ATOM 1937 C CA . THR A 1 249 ? 4.237 -9.359 1.640 1.00 98.25 249 THR A CA 1
ATOM 1938 C C . THR A 1 249 ? 3.760 -8.897 0.274 1.00 98.25 249 THR A C 1
ATOM 1940 O O . THR A 1 249 ? 2.910 -9.546 -0.339 1.00 98.25 249 THR A O 1
ATOM 1943 N N . LEU A 1 250 ? 4.314 -7.790 -0.206 1.00 98.62 250 LEU A N 1
ATOM 1944 C CA . LEU A 1 250 ? 4.163 -7.371 -1.592 1.00 98.62 250 LEU A CA 1
ATOM 1945 C C . LEU A 1 250 ? 5.193 -8.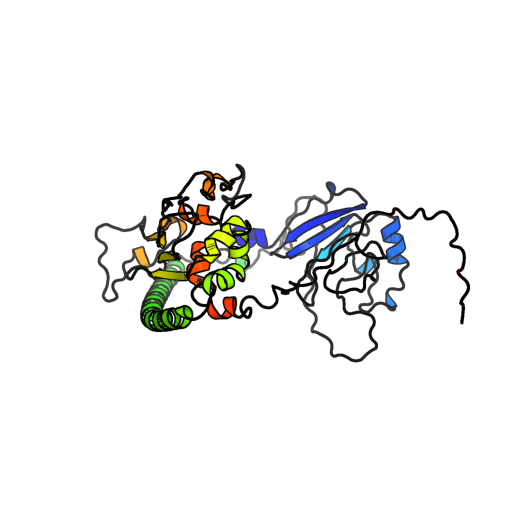092 -2.447 1.00 98.62 250 LEU A C 1
ATOM 1947 O O . LEU A 1 250 ? 6.370 -8.131 -2.094 1.00 98.62 250 LEU A O 1
ATOM 1951 N N . GLU A 1 251 ? 4.760 -8.632 -3.576 1.00 98.69 251 GLU A N 1
ATOM 1952 C CA . GLU A 1 251 ? 5.616 -9.276 -4.563 1.00 98.69 251 GLU A CA 1
ATOM 1953 C C . GLU A 1 251 ? 5.434 -8.593 -5.920 1.00 98.69 251 GLU A C 1
ATOM 1955 O O . GLU A 1 251 ? 4.339 -8.601 -6.477 1.00 98.69 251 GLU A O 1
ATOM 1960 N N . PHE A 1 252 ? 6.512 -8.033 -6.460 1.00 98.75 252 PHE A N 1
ATOM 1961 C CA . PHE A 1 252 ? 6.558 -7.391 -7.769 1.00 98.75 252 PHE A CA 1
ATOM 1962 C C . PHE A 1 252 ? 7.334 -8.290 -8.724 1.00 98.75 252 PHE A C 1
ATOM 1964 O O . PHE A 1 252 ? 8.529 -8.506 -8.537 1.00 98.75 252 PHE A O 1
ATOM 1971 N N . TYR A 1 253 ? 6.654 -8.832 -9.727 1.00 98.69 253 TYR A N 1
ATOM 1972 C CA . TYR A 1 253 ? 7.203 -9.772 -10.696 1.00 98.69 253 TYR A CA 1
ATOM 1973 C C . TYR A 1 253 ? 7.626 -9.030 -11.958 1.00 98.69 253 TYR A C 1
ATOM 1975 O O . TYR A 1 253 ? 6.800 -8.413 -12.632 1.00 98.69 253 TYR A O 1
ATOM 1983 N N . PHE A 1 254 ? 8.905 -9.123 -12.299 1.00 98.56 254 PHE A N 1
ATOM 1984 C CA . PHE A 1 254 ? 9.488 -8.468 -13.460 1.00 98.56 254 PHE A CA 1
ATOM 1985 C C . PHE A 1 254 ? 9.922 -9.498 -14.499 1.00 98.56 254 PHE A C 1
ATOM 1987 O O . PHE A 1 254 ? 10.492 -10.541 -14.167 1.00 98.56 254 PHE A O 1
ATOM 1994 N N . LYS A 1 255 ? 9.737 -9.162 -15.777 1.00 97.75 255 LYS A N 1
ATOM 1995 C CA . LYS A 1 255 ? 10.463 -9.848 -16.853 1.00 97.75 255 LYS A CA 1
ATOM 1996 C C . LYS A 1 255 ? 11.933 -9.439 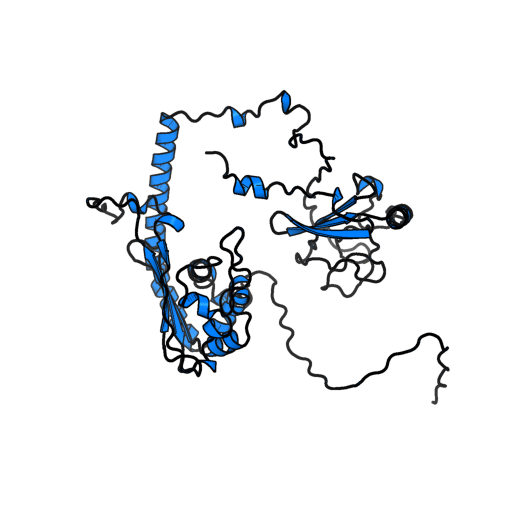-16.843 1.00 97.75 255 LYS A C 1
ATOM 1998 O O . LYS A 1 255 ? 12.334 -8.469 -16.191 1.00 97.75 255 LYS A O 1
ATOM 2003 N N . GLU A 1 256 ? 12.740 -10.160 -17.619 1.00 98.06 256 GLU A N 1
ATOM 2004 C CA . GLU A 1 256 ? 14.142 -9.801 -17.815 1.00 98.06 256 GLU A CA 1
ATOM 2005 C C . GLU A 1 256 ? 14.268 -8.337 -18.268 1.00 98.06 256 GLU A C 1
ATOM 2007 O O . GLU A 1 256 ? 13.630 -7.905 -19.231 1.00 98.06 256 GLU A O 1
ATOM 2012 N N . ASN A 1 257 ? 15.088 -7.574 -17.547 1.00 97.56 257 ASN A N 1
ATOM 2013 C CA . ASN A 1 257 ? 15.219 -6.133 -17.716 1.00 97.56 257 ASN A CA 1
ATOM 2014 C C . ASN A 1 257 ? 16.693 -5.698 -17.599 1.00 97.56 257 ASN A C 1
ATOM 2016 O O . ASN A 1 257 ? 17.535 -6.471 -17.128 1.00 97.56 257 ASN A O 1
ATOM 2020 N N . PRO A 1 258 ? 17.062 -4.490 -18.056 1.00 97.69 258 PRO A N 1
ATOM 2021 C CA . PRO A 1 258 ? 18.454 -4.043 -18.061 1.00 97.69 258 PRO A CA 1
ATOM 2022 C C . PRO A 1 258 ? 18.963 -3.529 -16.704 1.00 97.69 258 PRO A C 1
ATOM 2024 O O . PRO A 1 258 ? 20.145 -3.202 -16.617 1.00 97.69 258 PRO A O 1
ATOM 2027 N N . PHE A 1 259 ? 18.122 -3.437 -15.669 1.00 98.06 259 PHE A N 1
ATOM 2028 C CA . PHE A 1 259 ? 18.467 -2.771 -14.411 1.00 98.06 259 PHE A CA 1
ATOM 2029 C C . PHE A 1 259 ? 18.973 -3.732 -13.337 1.00 98.06 259 PHE A C 1
ATOM 2031 O O . PHE A 1 259 ? 20.053 -3.529 -12.784 1.00 98.06 259 PHE A O 1
ATOM 2038 N N . PHE A 1 260 ? 18.232 -4.805 -13.076 1.00 98.44 260 PHE A N 1
ATOM 2039 C CA . PHE A 1 260 ? 18.535 -5.788 -12.036 1.00 98.44 260 PHE A CA 1
ATOM 2040 C C . PHE A 1 260 ? 18.283 -7.212 -12.538 1.00 98.44 260 PHE A C 1
ATOM 2042 O O . PHE A 1 260 ? 17.740 -7.430 -13.622 1.00 98.44 260 PHE A O 1
ATOM 2049 N N . SER A 1 261 ? 18.770 -8.197 -11.786 1.00 98.06 261 SER A N 1
ATOM 2050 C CA . SER A 1 261 ? 18.654 -9.621 -12.138 1.00 98.06 261 SER A CA 1
ATOM 2051 C C . SER A 1 261 ? 17.519 -10.351 -11.416 1.00 98.06 261 SER A C 1
ATOM 2053 O O . SER A 1 261 ? 17.182 -11.469 -11.805 1.00 98.06 261 SER A O 1
ATOM 2055 N N . ASP A 1 262 ? 16.909 -9.729 -10.406 1.00 98.38 262 ASP A N 1
ATOM 2056 C CA . ASP A 1 262 ? 15.818 -10.317 -9.635 1.00 98.38 262 ASP A CA 1
ATOM 2057 C C . ASP A 1 262 ? 14.524 -10.422 -10.458 1.00 98.38 262 ASP A C 1
ATOM 2059 O O . ASP A 1 262 ? 14.017 -9.408 -10.940 1.00 98.38 262 ASP A O 1
ATOM 2063 N N . PRO A 1 263 ? 13.939 -11.625 -10.598 1.00 98.00 263 PRO A N 1
ATOM 2064 C CA . PRO A 1 263 ? 12.645 -11.783 -11.257 1.00 98.00 263 PRO A CA 1
ATOM 2065 C C . PRO A 1 263 ? 11.481 -11.346 -10.361 1.00 98.00 263 PRO A C 1
ATOM 2067 O O . PRO A 1 263 ? 10.386 -11.094 -10.856 1.00 98.00 263 PRO A O 1
ATOM 2070 N N . VAL A 1 264 ? 11.691 -11.295 -9.040 1.00 98.56 264 VAL A N 1
ATOM 2071 C CA . VAL A 1 264 ? 10.677 -10.888 -8.065 1.00 98.56 264 VAL A CA 1
ATOM 2072 C C . VAL A 1 264 ? 11.325 -10.028 -6.990 1.00 98.56 264 VAL A C 1
ATOM 2074 O O . VAL A 1 264 ? 12.227 -10.496 -6.297 1.00 98.56 264 VAL A O 1
ATOM 2077 N N . LEU A 1 265 ? 10.833 -8.803 -6.821 1.00 98.62 265 LEU A N 1
ATOM 2078 C CA . LEU A 1 265 ? 11.169 -7.946 -5.685 1.00 98.62 265 LEU A CA 1
ATOM 2079 C C . LEU A 1 265 ? 10.083 -8.068 -4.621 1.00 98.62 265 LEU A C 1
ATOM 2081 O O . LEU A 1 265 ? 8.894 -8.110 -4.941 1.00 98.62 265 LEU A O 1
ATOM 2085 N N . ARG A 1 266 ? 10.487 -8.157 -3.353 1.00 98.44 266 ARG A N 1
ATOM 2086 C CA . ARG A 1 266 ? 9.567 -8.359 -2.231 1.00 98.44 266 ARG A CA 1
ATOM 2087 C C . ARG A 1 266 ? 9.697 -7.262 -1.194 1.00 98.44 266 ARG A C 1
ATOM 2089 O O . ARG A 1 266 ? 10.810 -6.870 -0.873 1.00 98.44 266 ARG A O 1
ATOM 2096 N N . LYS A 1 267 ? 8.580 -6.839 -0.615 1.00 98.06 267 LYS A N 1
ATOM 2097 C CA . LYS A 1 267 ? 8.552 -6.036 0.612 1.00 98.06 267 LYS A CA 1
ATOM 2098 C C . LYS A 1 267 ? 7.695 -6.769 1.635 1.00 98.06 267 LYS A C 1
ATOM 2100 O O . LYS A 1 267 ? 6.501 -6.949 1.409 1.00 98.06 267 LYS A O 1
ATOM 2105 N N . GLU A 1 268 ? 8.315 -7.260 2.703 1.00 97.44 268 GLU A N 1
ATOM 2106 C CA . GLU A 1 268 ? 7.643 -8.027 3.760 1.00 97.44 268 GLU A CA 1
ATOM 2107 C C . GLU A 1 268 ? 7.330 -7.114 4.948 1.00 97.44 268 GLU A C 1
ATOM 2109 O O . GLU A 1 268 ? 8.218 -6.436 5.458 1.00 97.44 268 GLU A O 1
ATOM 2114 N N . TYR A 1 269 ? 6.079 -7.136 5.403 1.00 96.81 269 TYR A N 1
ATOM 2115 C CA . TYR A 1 269 ? 5.623 -6.539 6.654 1.00 96.81 269 TYR A CA 1
ATOM 2116 C C . TYR A 1 269 ? 5.378 -7.696 7.607 1.00 96.81 269 TYR A C 1
ATOM 2118 O O . TYR A 1 269 ? 4.455 -8.485 7.405 1.00 96.81 269 TYR A O 1
ATOM 2126 N N . ARG A 1 270 ? 6.254 -7.866 8.595 1.00 93.44 270 ARG A N 1
ATOM 2127 C CA . ARG A 1 270 ? 6.215 -9.022 9.487 1.00 93.44 270 ARG A CA 1
ATOM 2128 C C . ARG A 1 270 ? 5.500 -8.681 10.780 1.00 93.44 270 ARG A C 1
ATOM 2130 O O . ARG A 1 270 ? 5.842 -7.689 11.412 1.00 93.44 270 ARG A O 1
ATOM 2137 N N . PHE A 1 271 ? 4.569 -9.540 11.183 1.00 91.38 271 PHE A N 1
ATOM 2138 C CA . PHE A 1 271 ? 3.921 -9.451 12.487 1.00 91.38 271 PHE A CA 1
ATOM 2139 C C . PHE A 1 271 ? 4.822 -10.022 13.589 1.00 91.38 271 PHE A C 1
ATOM 2141 O O . PHE A 1 271 ? 5.135 -11.215 13.588 1.00 91.38 271 PHE A O 1
ATOM 2148 N N . GLU A 1 272 ? 5.219 -9.167 14.524 1.00 88.00 272 GLU A N 1
ATOM 2149 C CA . GLU A 1 272 ? 6.035 -9.463 15.701 1.00 88.00 272 GLU A CA 1
ATOM 2150 C C . GLU A 1 272 ? 5.397 -8.773 16.924 1.00 88.00 272 GLU A C 1
ATOM 2152 O O . GLU A 1 272 ? 5.830 -7.691 17.318 1.00 88.00 272 GLU A O 1
ATOM 2157 N N . PRO A 1 273 ? 4.334 -9.355 17.514 1.00 82.62 273 PRO A N 1
ATOM 2158 C CA . PRO A 1 273 ? 3.589 -8.717 18.597 1.00 82.62 273 PRO A CA 1
ATOM 2159 C C . PRO A 1 273 ? 4.476 -8.477 19.817 1.00 82.62 273 PRO A C 1
ATOM 2161 O O . PRO A 1 273 ? 5.021 -9.421 20.396 1.00 82.62 273 PRO A O 1
ATOM 2164 N N . SER A 1 274 ? 4.596 -7.219 20.244 1.00 77.12 274 SER A N 1
ATOM 2165 C CA . SER A 1 274 ? 5.519 -6.858 21.327 1.00 77.12 274 SER A CA 1
ATOM 2166 C C . SER A 1 274 ? 4.992 -7.230 22.719 1.00 77.12 274 SER A C 1
ATOM 2168 O O . SER A 1 274 ? 5.739 -7.204 23.696 1.00 77.12 274 SER A O 1
ATOM 2170 N N . ASN A 1 275 ? 3.687 -7.487 22.832 1.00 78.12 275 ASN A N 1
ATOM 2171 C CA . ASN A 1 275 ? 2.967 -7.780 24.072 1.00 78.12 275 ASN A CA 1
ATOM 2172 C C . ASN A 1 275 ? 2.588 -9.265 24.219 1.00 78.12 275 ASN A C 1
ATOM 2174 O O . ASN A 1 275 ? 1.933 -9.616 25.201 1.00 78.12 275 ASN A O 1
ATOM 2178 N N . ALA A 1 276 ? 3.009 -10.123 23.284 1.00 78.44 276 ALA A N 1
ATOM 2179 C CA . ALA A 1 276 ? 2.685 -11.543 23.315 1.00 78.44 276 ALA A CA 1
ATOM 2180 C C . ALA A 1 276 ? 3.250 -12.228 24.563 1.00 78.44 276 ALA A C 1
ATOM 2182 O O . ALA A 1 276 ? 4.458 -12.208 24.806 1.00 78.44 276 ALA A O 1
ATOM 2183 N N . ALA A 1 277 ? 2.375 -12.868 25.343 1.00 74.19 277 ALA A N 1
ATOM 2184 C CA . ALA A 1 277 ? 2.804 -13.774 26.400 1.00 74.19 277 ALA A CA 1
ATOM 2185 C C . ALA A 1 277 ? 3.166 -15.145 25.801 1.00 74.19 277 ALA A C 1
ATOM 2187 O O . ALA A 1 277 ? 2.443 -15.677 24.955 1.00 74.19 277 ALA A O 1
ATOM 2188 N N . ASP A 1 278 ? 4.276 -15.733 26.260 1.00 74.00 278 ASP A N 1
ATOM 2189 C CA . ASP A 1 278 ? 4.799 -17.020 25.765 1.00 74.00 278 ASP A CA 1
ATOM 2190 C C . ASP A 1 278 ? 3.801 -18.194 25.909 1.00 74.00 278 ASP A C 1
ATOM 2192 O O . ASP A 1 278 ? 3.973 -19.244 25.286 1.00 74.00 278 ASP A O 1
ATOM 2196 N N . ASP A 1 279 ? 2.764 -18.038 26.736 1.00 81.19 279 ASP A N 1
ATOM 2197 C CA . ASP A 1 279 ? 1.744 -19.036 27.058 1.00 81.19 279 ASP A CA 1
ATOM 2198 C C . ASP A 1 279 ? 0.343 -18.721 26.498 1.00 81.19 279 ASP A C 1
ATOM 2200 O O . ASP A 1 279 ? -0.615 -19.432 26.825 1.00 81.19 279 ASP A O 1
ATOM 2204 N N . GLU A 1 280 ? 0.193 -17.708 25.631 1.00 84.44 280 GLU A N 1
ATOM 2205 C CA . GLU A 1 280 ? -1.097 -17.439 24.988 1.00 84.44 280 GLU A CA 1
ATOM 2206 C C . GLU A 1 280 ? -1.574 -18.653 24.181 1.00 84.44 280 GLU A C 1
ATOM 2208 O O . GLU A 1 280 ? -0.926 -19.123 23.242 1.00 84.44 280 GLU A O 1
ATOM 2213 N N . THR A 1 281 ? -2.762 -19.151 24.524 1.00 84.31 281 THR A N 1
ATOM 2214 C CA . THR A 1 281 ? -3.419 -20.222 23.774 1.00 84.31 281 THR A CA 1
ATOM 2215 C C . THR A 1 281 ? -4.487 -19.622 22.864 1.00 84.31 281 THR A C 1
ATOM 2217 O O . THR A 1 281 ? -5.370 -18.914 23.352 1.00 84.31 281 THR A O 1
ATOM 2220 N N . PRO A 1 282 ? -4.431 -19.882 21.543 1.00 88.00 282 PRO A N 1
ATOM 2221 C CA . PRO A 1 282 ? -5.488 -19.460 20.640 1.00 88.00 282 PRO A CA 1
ATOM 2222 C C . PRO A 1 282 ? -6.812 -20.124 21.013 1.00 88.00 282 PRO A C 1
ATOM 2224 O O . PRO A 1 282 ? -6.847 -21.306 21.365 1.00 88.00 282 PRO A O 1
ATOM 2227 N N . ASP A 1 283 ? -7.904 -19.380 20.898 1.00 88.81 283 ASP A N 1
ATOM 2228 C CA . ASP A 1 283 ? -9.244 -19.933 21.082 1.00 88.81 283 ASP A CA 1
ATOM 2229 C C . ASP A 1 283 ? -9.728 -20.760 19.871 1.00 88.81 283 ASP A C 1
ATOM 2231 O O . ASP A 1 283 ? -8.964 -21.094 18.963 1.00 88.81 283 ASP A O 1
ATOM 2235 N N . ALA A 1 284 ? -11.019 -21.117 19.851 1.00 89.00 284 ALA A N 1
ATOM 2236 C CA . ALA A 1 284 ? -11.626 -21.934 18.799 1.00 89.00 284 ALA A CA 1
ATOM 2237 C C . ALA A 1 284 ? -11.538 -21.318 17.387 1.00 89.00 284 ALA A C 1
ATOM 2239 O O . ALA A 1 284 ? -11.537 -22.064 16.409 1.00 89.00 284 ALA A O 1
ATOM 2240 N N . ASP A 1 285 ? -11.437 -19.990 17.281 1.00 87.44 285 ASP A N 1
ATOM 2241 C CA . ASP A 1 285 ? -11.245 -19.268 16.019 1.00 87.44 285 ASP A CA 1
ATOM 2242 C C . ASP A 1 285 ? -9.754 -18.991 15.739 1.00 87.44 285 ASP A C 1
ATOM 2244 O O . ASP A 1 285 ? -9.411 -18.311 14.770 1.00 87.44 285 ASP A O 1
ATOM 2248 N N . GLY A 1 286 ? -8.843 -19.504 16.573 1.00 87.56 286 GLY A N 1
ATOM 2249 C CA . GLY A 1 286 ? -7.404 -19.294 16.442 1.00 87.56 286 GLY A CA 1
ATOM 2250 C C . GLY A 1 286 ? -6.980 -17.850 16.722 1.00 87.56 286 GLY A C 1
ATOM 2251 O O . GLY A 1 286 ? -6.045 -17.359 16.088 1.00 87.56 286 GLY A O 1
ATOM 2252 N N . ILE A 1 287 ? -7.703 -17.146 17.595 1.00 89.62 287 ILE A N 1
ATOM 2253 C CA . ILE A 1 287 ? -7.412 -15.764 17.997 1.00 89.62 287 ILE A CA 1
ATOM 2254 C C . ILE A 1 287 ? -6.766 -15.784 19.382 1.00 89.62 287 ILE A C 1
ATOM 2256 O O . ILE A 1 287 ? -7.204 -16.531 20.257 1.00 89.62 287 ILE A O 1
ATOM 2260 N N . THR A 1 288 ? -5.718 -14.985 19.574 1.00 89.25 288 THR A N 1
ATOM 2261 C CA . THR A 1 288 ? -5.102 -14.765 20.890 1.00 89.25 288 THR A CA 1
ATOM 2262 C C . THR A 1 288 ? -5.396 -13.346 21.388 1.00 89.25 288 THR A C 1
ATOM 2264 O O . THR A 1 288 ? -5.715 -12.475 20.573 1.00 89.25 288 THR A O 1
ATOM 2267 N N . PRO A 1 289 ? -5.305 -13.071 22.703 1.00 87.12 289 PRO A N 1
ATOM 2268 C CA . PRO A 1 289 ? -5.488 -11.720 23.233 1.00 87.12 289 PRO A CA 1
ATOM 2269 C C . PRO A 1 289 ? -4.575 -10.678 22.575 1.00 87.12 289 PRO A C 1
ATOM 2271 O O . PRO A 1 289 ? -5.049 -9.589 22.257 1.00 87.12 289 PRO A O 1
ATOM 2274 N N . SER A 1 290 ? -3.315 -11.025 22.293 1.00 87.00 290 SER A N 1
ATOM 2275 C CA . SER A 1 290 ? -2.371 -10.117 21.629 1.00 87.00 290 SER A CA 1
ATOM 2276 C C . SER A 1 290 ? -2.764 -9.761 20.190 1.00 87.00 290 SER A C 1
ATOM 2278 O O . SER A 1 290 ? -2.449 -8.670 19.729 1.00 87.00 290 SER A O 1
ATOM 2280 N N . MET A 1 291 ? -3.521 -10.617 19.490 1.00 87.75 291 MET A N 1
ATOM 2281 C CA . MET A 1 291 ? -4.061 -10.289 18.157 1.00 87.75 291 MET A CA 1
ATOM 2282 C C . MET A 1 291 ? -5.184 -9.239 18.206 1.00 87.75 291 MET A C 1
ATOM 2284 O O . MET A 1 291 ? -5.465 -8.596 17.199 1.00 87.75 291 MET A O 1
ATOM 2288 N N . LEU A 1 292 ? -5.859 -9.067 19.349 1.00 88.38 292 LEU A N 1
ATOM 2289 C CA . LEU A 1 292 ? -6.937 -8.079 19.490 1.00 88.38 292 LEU A CA 1
ATOM 2290 C C . LEU A 1 292 ? -6.404 -6.674 19.789 1.00 88.38 292 LEU A C 1
ATOM 2292 O O . LEU A 1 292 ? -7.058 -5.692 19.456 1.00 88.38 292 LEU A O 1
ATOM 2296 N N . ASP A 1 293 ? -5.209 -6.572 20.368 1.00 86.88 293 ASP A N 1
ATOM 2297 C CA . ASP A 1 293 ? -4.529 -5.303 20.646 1.00 86.88 293 ASP A CA 1
ATOM 2298 C C . ASP A 1 293 ? -3.521 -4.943 19.542 1.00 86.88 293 ASP A C 1
ATOM 2300 O O . ASP A 1 293 ? -2.445 -4.447 19.836 1.00 86.88 293 ASP A O 1
ATOM 2304 N N . PHE A 1 294 ? -3.815 -5.225 18.273 1.00 89.12 294 PHE A N 1
ATOM 2305 C CA . PHE A 1 294 ? -2.877 -4.983 17.172 1.00 89.12 294 PHE A CA 1
ATOM 2306 C C . PHE A 1 294 ? -2.526 -3.490 17.001 1.00 89.12 294 PHE A C 1
ATOM 2308 O O . PHE A 1 294 ? -3.416 -2.639 16.915 1.00 89.12 294 PHE A O 1
ATOM 2315 N N . SER A 1 295 ? -1.236 -3.182 16.846 1.00 90.06 295 SER A N 1
ATOM 2316 C CA . SER A 1 295 ? -0.726 -1.860 16.464 1.00 90.06 295 SER A CA 1
ATOM 2317 C C . SER A 1 295 ? 0.345 -1.963 15.374 1.00 90.06 295 SER A C 1
ATOM 2319 O O . SER A 1 295 ? 1.324 -2.688 15.530 1.00 90.06 295 SER A O 1
ATOM 2321 N N . TRP A 1 296 ? 0.200 -1.188 14.293 1.00 89.44 296 TRP A N 1
ATOM 2322 C CA . TRP A 1 296 ? 1.171 -1.155 13.189 1.00 89.44 296 TRP A CA 1
ATOM 2323 C C . TRP A 1 296 ? 2.568 -0.720 13.642 1.00 89.44 296 TRP A C 1
ATOM 2325 O O . TRP A 1 296 ? 3.545 -1.376 13.308 1.00 89.44 296 TRP A O 1
ATOM 2335 N N . GLU A 1 297 ? 2.663 0.344 14.437 1.00 88.25 297 GLU A N 1
ATOM 2336 C CA . GLU A 1 297 ? 3.950 0.898 14.885 1.00 88.25 297 GLU A CA 1
ATOM 2337 C C . GLU A 1 297 ? 4.699 -0.035 15.842 1.00 88.25 297 GLU A C 1
ATOM 2339 O O . GLU A 1 297 ? 5.926 -0.015 15.918 1.00 88.25 297 GLU A O 1
ATOM 2344 N N . ARG A 1 298 ? 3.951 -0.828 16.614 1.00 89.75 298 ARG A N 1
ATOM 2345 C CA . ARG A 1 298 ? 4.497 -1.639 17.704 1.00 89.75 298 ARG A CA 1
ATOM 2346 C C . ARG A 1 298 ? 4.732 -3.089 17.296 1.00 89.75 298 ARG A C 1
ATOM 2348 O O . ARG A 1 298 ? 5.719 -3.681 17.720 1.00 89.75 298 ARG A O 1
ATOM 2355 N N . ASP A 1 299 ? 3.811 -3.652 16.519 1.00 90.81 299 ASP A N 1
ATOM 2356 C CA . ASP A 1 299 ? 3.741 -5.089 16.258 1.00 90.81 299 ASP A CA 1
ATOM 2357 C C . ASP A 1 299 ? 4.116 -5.455 14.819 1.00 90.81 299 ASP A C 1
ATOM 2359 O O . ASP A 1 299 ? 4.081 -6.634 14.466 1.00 90.81 299 ASP A O 1
ATOM 2363 N N . VAL A 1 300 ? 4.444 -4.481 13.962 1.00 92.56 300 VAL A N 1
ATOM 2364 C CA . VAL A 1 300 ? 4.810 -4.742 12.567 1.00 92.56 300 VAL A CA 1
ATOM 2365 C C . VAL A 1 300 ? 6.182 -4.177 12.242 1.00 92.56 300 VAL A C 1
ATOM 2367 O O . VAL A 1 300 ? 6.437 -2.987 12.381 1.00 92.56 300 VAL A O 1
ATOM 2370 N N . THR A 1 301 ? 7.050 -5.040 11.717 1.00 93.06 301 THR A N 1
ATOM 2371 C CA . THR A 1 301 ? 8.367 -4.639 11.217 1.00 93.06 301 THR A CA 1
ATOM 2372 C C . THR A 1 301 ? 8.440 -4.845 9.710 1.00 93.06 301 THR A C 1
ATOM 2374 O O . THR A 1 301 ? 8.405 -5.979 9.219 1.00 93.06 301 THR A O 1
ATOM 2377 N N . ALA A 1 302 ? 8.578 -3.746 8.968 1.00 95.31 302 ALA A N 1
ATOM 2378 C CA . ALA A 1 302 ? 8.861 -3.775 7.539 1.00 95.31 302 ALA A CA 1
ATOM 2379 C C . ALA A 1 302 ? 10.322 -4.194 7.283 1.00 95.31 302 ALA A C 1
ATOM 2381 O O . ALA A 1 302 ? 11.248 -3.737 7.952 1.00 95.31 302 ALA A O 1
ATOM 2382 N N . GLN A 1 303 ? 10.532 -5.093 6.325 1.00 96.56 303 GLN A N 1
ATOM 2383 C CA . GLN A 1 303 ? 11.838 -5.670 6.010 1.00 96.56 303 GLN A CA 1
ATOM 2384 C C . GLN A 1 303 ? 12.422 -5.052 4.740 1.00 96.56 303 GLN A C 1
ATOM 2386 O O . GLN A 1 303 ? 11.718 -4.861 3.747 1.00 96.56 303 GLN A O 1
ATOM 2391 N N . ALA A 1 304 ? 13.731 -4.799 4.760 1.00 96.50 304 ALA A N 1
ATOM 2392 C CA . ALA A 1 304 ? 14.484 -4.430 3.569 1.00 96.50 304 ALA A CA 1
ATOM 2393 C C . ALA A 1 304 ? 14.796 -5.667 2.712 1.00 96.50 304 ALA A C 1
ATOM 2395 O O . ALA A 1 304 ? 15.200 -6.717 3.219 1.00 96.50 304 ALA A O 1
ATOM 2396 N N . THR A 1 305 ? 14.699 -5.508 1.399 1.00 96.12 305 THR A N 1
ATOM 2397 C CA . THR A 1 305 ? 15.074 -6.490 0.387 1.00 96.12 305 THR A CA 1
ATOM 2398 C C . THR A 1 305 ? 16.153 -5.899 -0.495 1.00 96.12 305 THR A C 1
ATOM 2400 O O . THR A 1 305 ? 15.943 -4.907 -1.186 1.00 96.12 305 THR A O 1
ATOM 2403 N N . LYS A 1 306 ? 17.312 -6.551 -0.501 1.00 97.19 306 LYS A N 1
ATOM 2404 C CA . LYS A 1 306 ? 18.427 -6.182 -1.369 1.00 97.19 306 LYS A CA 1
ATOM 2405 C C . LYS A 1 306 ? 18.074 -6.421 -2.839 1.00 97.19 306 LYS A C 1
ATOM 2407 O O . LYS A 1 306 ? 17.627 -7.518 -3.177 1.00 97.19 306 LYS A O 1
ATOM 2412 N N . ILE A 1 307 ? 18.384 -5.454 -3.701 1.00 98.31 307 ILE A N 1
ATOM 2413 C CA . ILE A 1 307 ? 18.241 -5.586 -5.154 1.00 98.31 307 ILE A CA 1
ATOM 2414 C C . ILE A 1 307 ? 19.598 -5.942 -5.777 1.00 98.31 307 ILE A C 1
ATOM 2416 O O . ILE A 1 307 ? 20.637 -5.339 -5.497 1.00 98.31 307 ILE A O 1
ATOM 2420 N N . ASN A 1 308 ? 19.610 -6.940 -6.658 1.00 98.12 308 ASN A N 1
ATOM 2421 C CA . ASN A 1 308 ? 20.782 -7.370 -7.411 1.00 98.12 308 ASN A CA 1
ATOM 2422 C C . ASN A 1 308 ? 20.879 -6.594 -8.732 1.00 98.12 308 ASN A C 1
ATOM 2424 O O . ASN A 1 308 ? 20.639 -7.138 -9.820 1.00 98.12 308 ASN A O 1
ATOM 2428 N N . TRP A 1 309 ? 21.235 -5.312 -8.616 1.00 98.25 309 TRP A N 1
ATOM 2429 C CA . TRP A 1 309 ? 21.523 -4.412 -9.735 1.00 98.25 309 TRP A CA 1
ATOM 2430 C C . TRP A 1 309 ? 22.616 -4.978 -10.652 1.00 98.25 309 TRP A C 1
ATOM 2432 O O . TRP A 1 309 ? 23.610 -5.538 -10.187 1.00 98.25 309 TRP A O 1
ATOM 2442 N N . LYS A 1 310 ? 22.441 -4.835 -11.970 1.00 97.44 310 LYS A N 1
ATOM 2443 C CA . LYS A 1 310 ? 23.374 -5.374 -12.976 1.00 97.44 310 LYS A CA 1
ATOM 2444 C C . LYS A 1 310 ? 24.678 -4.579 -13.069 1.00 97.44 310 LYS A C 1
ATOM 2446 O O . LYS A 1 310 ? 25.705 -5.158 -13.408 1.00 97.44 310 LYS A O 1
ATOM 2451 N N . ASP A 1 311 ? 24.626 -3.276 -12.798 1.00 94.69 311 ASP A N 1
ATOM 2452 C CA . ASP A 1 311 ? 25.772 -2.363 -12.820 1.00 94.69 311 ASP A CA 1
ATOM 2453 C C . ASP A 1 311 ? 25.485 -1.113 -11.969 1.00 94.69 311 ASP A C 1
ATOM 2455 O O . ASP A 1 311 ? 24.324 -0.749 -11.768 1.00 94.69 311 ASP A O 1
ATOM 2459 N N . ASP A 1 312 ? 26.530 -0.421 -11.512 1.00 93.94 312 ASP A N 1
ATOM 2460 C CA . ASP A 1 312 ? 26.425 0.823 -10.737 1.00 93.94 312 ASP A CA 1
ATOM 2461 C C . ASP A 1 312 ? 25.681 1.939 -11.491 1.00 93.94 312 ASP A C 1
ATOM 2463 O O . ASP A 1 312 ? 24.939 2.702 -10.880 1.00 93.94 312 ASP A O 1
ATOM 2467 N N . SER A 1 313 ? 25.816 2.013 -12.819 1.00 94.88 313 SER A N 1
ATOM 2468 C CA . SER A 1 313 ? 25.072 2.952 -13.677 1.00 94.88 313 SER A CA 1
ATOM 2469 C C . SER A 1 313 ? 23.585 2.616 -13.823 1.00 94.88 313 SER A C 1
ATOM 2471 O O . SER A 1 313 ? 22.820 3.394 -14.394 1.00 94.88 313 SER A O 1
ATOM 2473 N N . LYS A 1 314 ? 23.173 1.437 -13.352 1.00 95.81 314 LYS A N 1
ATOM 2474 C CA . LYS A 1 314 ? 21.784 0.973 -13.333 1.00 95.81 314 LYS A CA 1
ATOM 2475 C C . LYS A 1 314 ? 21.203 0.912 -11.932 1.00 95.81 314 LYS A C 1
ATOM 2477 O O . LYS A 1 314 ? 20.011 0.664 -11.810 1.00 95.81 314 LYS A O 1
ATOM 2482 N N . ASN A 1 315 ? 22.024 1.138 -10.912 1.00 97.50 315 ASN A N 1
ATOM 2483 C CA . ASN A 1 315 ? 21.617 1.113 -9.524 1.00 97.50 315 ASN A CA 1
ATOM 2484 C C . ASN A 1 315 ? 20.823 2.383 -9.186 1.00 97.50 315 ASN A C 1
ATOM 2486 O O . ASN A 1 315 ? 21.402 3.426 -8.884 1.00 97.50 315 ASN A O 1
ATOM 2490 N N . LEU A 1 316 ? 19.495 2.296 -9.277 1.00 97.38 316 LEU A N 1
ATOM 2491 C CA . LEU A 1 316 ? 18.626 3.467 -9.149 1.00 97.38 316 LEU A CA 1
ATOM 2492 C C . LEU A 1 316 ? 18.588 4.022 -7.722 1.00 97.38 316 LEU A C 1
ATOM 2494 O O . LEU A 1 316 ? 18.541 5.237 -7.569 1.00 97.38 316 LEU A O 1
ATOM 2498 N N . THR A 1 317 ? 18.710 3.180 -6.694 1.00 96.38 317 THR A N 1
ATOM 2499 C CA . THR A 1 317 ? 18.783 3.633 -5.291 1.00 96.38 317 THR A CA 1
ATOM 2500 C C . THR A 1 317 ? 20.080 4.377 -4.989 1.00 96.38 317 THR A C 1
ATOM 2502 O O . THR A 1 317 ? 20.096 5.316 -4.201 1.00 96.38 317 THR A O 1
ATOM 2505 N N . LYS A 1 318 ? 21.185 4.013 -5.652 1.00 95.75 318 LYS A N 1
ATOM 2506 C CA . LYS A 1 318 ? 22.455 4.745 -5.548 1.00 95.75 318 LYS A CA 1
ATOM 2507 C C . LYS A 1 318 ? 22.445 6.053 -6.339 1.00 95.75 318 LYS A C 1
ATOM 2509 O O . LYS A 1 318 ? 23.061 7.024 -5.906 1.00 95.75 318 LYS A O 1
ATOM 2514 N N . LEU A 1 319 ? 21.815 6.062 -7.514 1.00 95.94 319 LEU A N 1
ATOM 2515 C CA . LEU A 1 319 ? 21.735 7.246 -8.374 1.00 95.94 319 LEU A CA 1
ATOM 2516 C C . LEU A 1 319 ? 20.759 8.293 -7.826 1.00 95.94 319 LEU A C 1
ATOM 2518 O O . LEU A 1 319 ? 21.041 9.485 -7.919 1.00 95.94 319 LEU A O 1
ATOM 2522 N N . TYR A 1 320 ? 19.655 7.837 -7.238 1.00 95.44 320 TYR A N 1
ATOM 2523 C CA . TYR A 1 320 ? 18.587 8.660 -6.678 1.00 95.44 320 TYR A CA 1
ATOM 2524 C C . TYR A 1 320 ? 18.265 8.159 -5.260 1.00 95.44 320 TYR A C 1
ATOM 2526 O O . TYR A 1 320 ? 17.296 7.419 -5.061 1.00 95.44 320 TYR A O 1
ATOM 2534 N N . PRO A 1 321 ? 19.119 8.475 -4.273 1.00 93.88 321 PRO A N 1
ATOM 2535 C CA . PRO A 1 321 ? 18.932 8.013 -2.905 1.00 93.88 321 PRO A CA 1
ATOM 2536 C C . PRO A 1 321 ? 17.768 8.730 -2.219 1.00 93.88 321 PRO A C 1
ATOM 2538 O O . PRO A 1 321 ? 17.475 9.884 -2.517 1.00 93.88 321 PRO A O 1
ATOM 2541 N N . LEU A 1 322 ? 17.160 8.044 -1.253 1.00 90.12 322 LEU A N 1
ATOM 2542 C CA . LEU A 1 322 ? 16.204 8.628 -0.315 1.00 90.12 322 LEU A CA 1
ATOM 2543 C C . LEU A 1 322 ? 16.871 9.754 0.494 1.00 90.12 322 LEU A C 1
ATOM 2545 O O . LEU A 1 322 ? 17.949 9.545 1.060 1.00 90.12 322 LEU A O 1
ATOM 2549 N N . VAL A 1 323 ? 16.222 10.916 0.595 1.00 87.81 323 VAL A N 1
ATOM 2550 C CA . VAL A 1 323 ? 16.715 12.055 1.382 1.00 87.81 323 VAL A CA 1
ATOM 2551 C C . VAL A 1 323 ? 15.786 12.308 2.566 1.00 87.81 323 VAL A C 1
ATOM 2553 O O . VAL A 1 323 ? 14.609 12.624 2.406 1.00 87.81 323 VAL A O 1
ATOM 2556 N N . LEU A 1 324 ? 16.341 12.182 3.771 1.00 81.44 324 LEU A N 1
ATOM 2557 C CA . LEU A 1 324 ? 15.668 12.506 5.027 1.00 81.44 324 LEU A CA 1
ATOM 2558 C C . LEU A 1 324 ? 16.171 13.867 5.525 1.00 81.44 324 LEU A C 1
ATOM 2560 O O . LEU A 1 324 ? 17.382 14.101 5.542 1.00 81.44 324 LEU A O 1
ATOM 2564 N N . GLU A 1 325 ? 15.268 14.757 5.938 1.00 70.38 325 GLU A N 1
ATOM 2565 C CA . GLU A 1 325 ? 15.642 15.984 6.651 1.00 70.38 325 GLU A CA 1
ATOM 2566 C C . GLU A 1 325 ? 15.782 15.719 8.156 1.00 70.38 325 GLU A C 1
ATOM 2568 O O . GLU A 1 325 ? 15.069 14.905 8.734 1.00 70.38 325 GLU A O 1
ATOM 2573 N N . GLU A 1 326 ? 16.727 16.406 8.806 1.00 58.62 326 GLU A N 1
ATOM 2574 C CA . GLU A 1 326 ? 17.082 16.166 10.214 1.00 58.62 326 GLU A CA 1
ATOM 2575 C C . GLU A 1 326 ? 16.043 16.690 11.230 1.00 58.62 326 GLU A C 1
ATOM 2577 O O . GLU A 1 326 ? 16.232 16.507 12.434 1.00 58.62 326 GLU A O 1
ATOM 2582 N N . ALA A 1 327 ? 14.968 17.358 10.795 1.00 56.59 327 ALA A N 1
ATOM 2583 C CA . ALA A 1 327 ? 14.052 18.062 11.689 1.00 56.59 327 ALA A CA 1
ATOM 2584 C C . ALA A 1 327 ? 12.572 17.806 11.355 1.00 56.59 327 ALA A C 1
ATOM 2586 O O . ALA A 1 327 ? 12.035 18.392 10.425 1.00 56.59 327 ALA A O 1
ATOM 2587 N N . GLU A 1 328 ? 11.951 16.996 12.217 1.00 51.50 328 GLU A N 1
ATOM 2588 C CA . GLU A 1 328 ? 10.506 16.831 12.443 1.00 51.50 328 GLU A CA 1
ATOM 2589 C C . GLU A 1 328 ? 9.717 16.099 11.333 1.00 51.50 328 GLU A C 1
ATOM 2591 O O . GLU A 1 328 ? 9.401 16.658 10.290 1.00 51.50 328 GLU A O 1
ATOM 2596 N N . ASP A 1 329 ? 9.377 14.834 11.643 1.00 54.38 329 ASP A N 1
ATOM 2597 C CA . ASP A 1 329 ? 8.258 14.010 11.128 1.00 54.38 329 ASP A CA 1
ATOM 2598 C C . ASP A 1 329 ? 8.594 12.706 10.367 1.00 54.38 329 ASP A C 1
ATOM 2600 O O . ASP A 1 329 ? 7.671 12.051 9.899 1.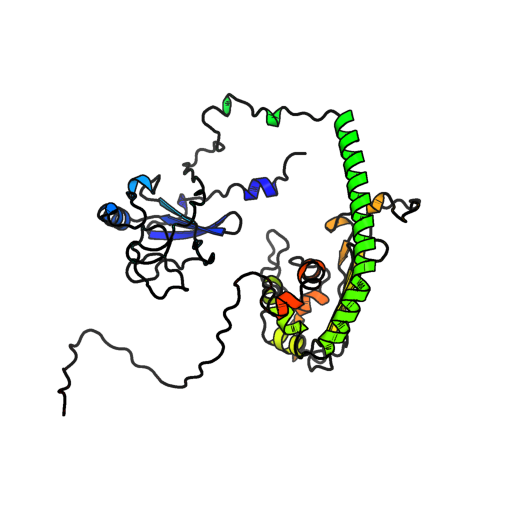00 54.38 329 ASP A O 1
ATOM 2604 N N . ASP A 1 330 ? 9.855 12.251 10.273 1.00 59.84 330 ASP A N 1
ATOM 2605 C CA . ASP A 1 330 ? 10.238 10.985 9.583 1.00 59.84 330 ASP A CA 1
ATOM 2606 C C . ASP A 1 330 ? 9.735 10.868 8.117 1.00 59.84 330 ASP A C 1
ATOM 2608 O O . ASP A 1 330 ? 9.800 9.803 7.485 1.00 59.84 330 ASP A O 1
ATOM 2612 N N . ILE A 1 331 ? 9.262 11.981 7.544 1.00 63.56 331 ILE A N 1
ATOM 2613 C CA . ILE A 1 331 ? 8.814 12.098 6.159 1.00 63.56 331 ILE A CA 1
ATOM 2614 C C . ILE A 1 331 ? 10.023 12.520 5.314 1.00 63.56 331 ILE A C 1
ATOM 2616 O O . ILE A 1 331 ? 10.609 13.575 5.571 1.00 63.56 331 ILE A O 1
ATOM 2620 N N . PRO A 1 332 ? 10.410 11.730 4.298 1.00 69.25 332 PRO A N 1
ATOM 2621 C CA . PRO A 1 332 ? 11.465 12.113 3.371 1.00 69.25 332 PRO A CA 1
ATOM 2622 C C . PRO A 1 332 ? 11.129 13.430 2.670 1.00 69.25 332 PRO A C 1
ATOM 2624 O O . PRO A 1 332 ? 10.009 13.614 2.190 1.00 69.25 332 PRO A O 1
ATOM 2627 N N . SER A 1 333 ? 12.105 14.333 2.572 1.00 76.25 333 SER A N 1
ATOM 2628 C CA . SER A 1 33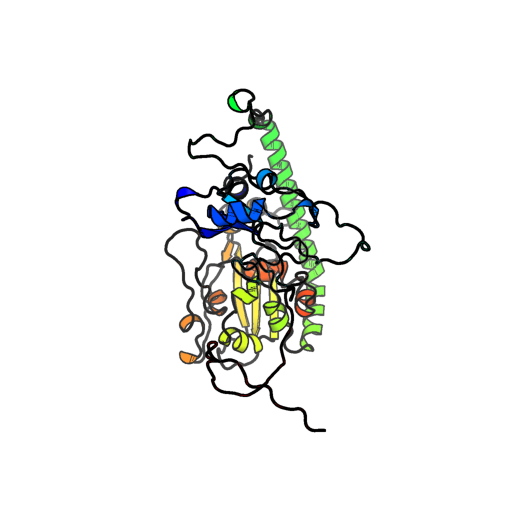3 ? 11.963 15.539 1.747 1.00 76.25 333 SER A CA 1
ATOM 2629 C C . SER A 1 333 ? 12.012 15.203 0.257 1.00 76.25 333 SER A C 1
ATOM 2631 O O . SER A 1 333 ? 11.409 15.901 -0.558 1.00 76.25 333 SER A O 1
ATOM 2633 N N . ASP A 1 334 ? 12.682 14.099 -0.080 1.00 83.19 334 ASP A N 1
ATOM 2634 C CA . ASP A 1 334 ? 12.691 13.480 -1.398 1.00 83.19 334 ASP A CA 1
ATOM 2635 C C . ASP A 1 334 ? 12.707 11.951 -1.245 1.00 83.19 334 ASP A C 1
ATOM 2637 O O . ASP A 1 334 ? 13.573 11.386 -0.568 1.00 83.19 334 ASP A O 1
ATOM 2641 N N . PHE A 1 335 ? 11.747 11.276 -1.880 1.00 86.50 335 PHE A N 1
ATOM 2642 C CA . PHE A 1 335 ? 11.662 9.814 -1.891 1.00 86.50 335 PHE A CA 1
ATOM 2643 C C . PHE A 1 335 ? 12.766 9.164 -2.749 1.00 86.50 335 PHE A C 1
ATOM 2645 O O . PHE A 1 335 ? 13.052 7.971 -2.594 1.00 86.50 335 PHE A O 1
ATOM 2652 N N . GLY A 1 336 ? 13.420 9.940 -3.621 1.00 93.12 336 GLY A N 1
ATOM 2653 C CA . GLY A 1 336 ? 14.401 9.452 -4.582 1.00 93.12 336 GLY A CA 1
ATOM 2654 C C . GLY A 1 336 ? 13.781 8.451 -5.560 1.00 93.12 336 GLY A C 1
ATOM 2655 O O . GLY A 1 336 ? 12.624 8.572 -5.956 1.00 93.12 336 GLY A O 1
ATOM 2656 N N . SER A 1 337 ? 14.549 7.429 -5.946 1.00 96.75 337 SER A N 1
ATOM 2657 C CA . SER A 1 337 ? 14.032 6.318 -6.753 1.00 96.75 337 SER A CA 1
ATOM 2658 C C . SER A 1 337 ? 12.981 5.511 -5.990 1.00 96.75 337 SER A C 1
ATOM 2660 O O . SER A 1 337 ? 13.210 5.119 -4.842 1.00 96.75 337 SER A O 1
ATOM 2662 N N . PHE A 1 338 ? 11.901 5.121 -6.674 1.00 97.25 338 PHE A N 1
ATOM 2663 C CA . PHE A 1 338 ? 10.907 4.168 -6.164 1.00 97.25 338 PHE A CA 1
ATOM 2664 C C . PHE A 1 338 ? 11.556 2.906 -5.583 1.00 97.25 338 PHE A C 1
ATOM 2666 O O . PHE A 1 338 ? 11.088 2.367 -4.586 1.00 97.25 338 PHE A O 1
ATOM 2673 N N . PHE A 1 339 ? 12.662 2.428 -6.161 1.00 97.81 339 PHE A N 1
ATOM 2674 C CA . PHE A 1 339 ? 13.303 1.192 -5.715 1.00 97.81 339 PHE A CA 1
ATOM 2675 C C . PHE A 1 339 ? 13.933 1.291 -4.316 1.00 97.81 339 PHE A C 1
ATOM 2677 O O . PHE A 1 339 ? 14.209 0.249 -3.714 1.00 97.81 339 PHE A O 1
ATOM 2684 N N . ASN A 1 340 ? 14.076 2.501 -3.752 1.00 96.44 340 ASN A N 1
ATOM 2685 C CA . ASN A 1 340 ? 14.433 2.677 -2.341 1.00 96.44 340 ASN A CA 1
ATOM 2686 C C . ASN A 1 340 ? 13.398 2.016 -1.429 1.00 96.44 340 ASN A C 1
ATOM 2688 O O . ASN A 1 340 ? 13.783 1.466 -0.402 1.00 96.44 340 ASN A O 1
ATOM 2692 N N . PHE A 1 341 ? 12.125 1.969 -1.847 1.00 96.62 341 PHE A N 1
ATOM 2693 C CA . PHE A 1 341 ? 11.038 1.271 -1.158 1.00 96.62 341 PHE A CA 1
ATOM 2694 C C . PHE A 1 341 ? 11.422 -0.154 -0.742 1.00 96.62 341 PHE A C 1
ATOM 2696 O O . PHE A 1 341 ? 11.062 -0.588 0.351 1.00 96.62 341 PHE A O 1
ATOM 2703 N N . PHE A 1 342 ? 12.175 -0.876 -1.579 1.00 97.75 342 PHE A N 1
ATOM 2704 C CA . PHE A 1 342 ? 12.625 -2.229 -1.265 1.00 97.75 342 PHE A CA 1
ATOM 2705 C C . PHE A 1 342 ? 13.886 -2.242 -0.403 1.00 97.75 342 PHE A C 1
ATOM 2707 O O . PHE A 1 342 ? 13.948 -3.024 0.538 1.00 97.75 342 PHE A O 1
ATOM 2714 N N . GLU A 1 343 ? 14.891 -1.415 -0.699 1.00 95.69 343 GLU A N 1
ATOM 2715 C CA . GLU A 1 343 ? 16.207 -1.518 -0.046 1.00 95.69 343 GLU A CA 1
ATOM 2716 C C . GLU A 1 343 ? 16.276 -0.874 1.347 1.00 95.69 343 GLU A C 1
ATOM 2718 O O . GLU A 1 343 ? 17.182 -1.200 2.118 1.00 95.69 343 GLU A O 1
ATOM 2723 N N . VAL A 1 344 ? 15.317 -0.016 1.706 1.00 93.12 344 VAL A N 1
ATOM 2724 C CA . VAL A 1 344 ? 15.173 0.519 3.069 1.00 93.12 344 VAL A CA 1
ATOM 2725 C C . VAL A 1 344 ? 14.125 -0.273 3.849 1.00 93.12 344 VAL A C 1
ATOM 2727 O O . VAL A 1 344 ? 13.166 -0.786 3.276 1.00 93.12 344 VAL A O 1
ATOM 2730 N N . ALA A 1 345 ? 14.308 -0.424 5.162 1.00 92.81 345 ALA A N 1
ATOM 2731 C CA . ALA A 1 345 ? 13.347 -1.152 5.992 1.00 92.81 345 ALA A CA 1
ATOM 2732 C C . ALA A 1 345 ? 12.063 -0.337 6.244 1.00 92.81 345 ALA A C 1
ATOM 2734 O O . ALA A 1 345 ? 10.996 -0.861 5.917 1.00 92.81 345 ALA A O 1
ATOM 2735 N N . PRO A 1 346 ? 12.125 0.928 6.718 1.00 91.12 346 PRO A N 1
ATOM 2736 C CA . PRO A 1 346 ? 10.926 1.732 6.949 1.00 91.12 346 PRO A CA 1
ATOM 2737 C C . PRO A 1 346 ? 10.089 1.912 5.679 1.00 91.12 346 PRO A C 1
ATOM 2739 O O . PRO A 1 346 ? 10.624 1.985 4.571 1.00 91.12 346 PRO A O 1
ATOM 2742 N N . ASP A 1 347 ? 8.772 1.962 5.838 1.00 89.50 347 ASP A N 1
ATOM 2743 C CA . ASP A 1 347 ? 7.840 2.272 4.755 1.00 89.50 347 ASP A CA 1
ATOM 2744 C C . ASP A 1 347 ? 7.456 3.748 4.827 1.00 89.50 347 ASP A C 1
ATOM 2746 O O . ASP A 1 347 ? 6.453 4.125 5.428 1.00 89.50 347 ASP A O 1
ATOM 2750 N N . HIS A 1 348 ? 8.316 4.602 4.280 1.00 86.06 348 HIS A N 1
ATOM 2751 C CA . HIS A 1 348 ? 8.053 6.033 4.279 1.00 86.06 348 HIS A CA 1
ATOM 2752 C C . HIS A 1 348 ? 6.823 6.349 3.422 1.00 86.06 348 HIS A C 1
ATOM 2754 O O . HIS A 1 348 ? 6.735 5.919 2.275 1.00 86.06 348 HIS A O 1
ATOM 2760 N N . GLY A 1 349 ? 5.886 7.122 3.978 1.00 81.56 349 GLY A N 1
ATOM 2761 C CA . GLY A 1 349 ? 4.650 7.495 3.287 1.00 81.56 349 GLY A CA 1
ATOM 2762 C C . GLY A 1 349 ? 3.608 6.375 3.191 1.00 81.56 349 GLY A C 1
ATOM 2763 O O . GLY A 1 349 ? 2.684 6.504 2.388 1.00 81.56 349 GLY A O 1
ATOM 2764 N N . ASP A 1 350 ? 3.757 5.298 3.976 1.00 89.75 350 ASP A N 1
ATOM 2765 C CA . ASP A 1 350 ? 2.832 4.155 4.035 1.00 89.75 350 ASP A CA 1
ATOM 2766 C C . ASP A 1 350 ? 2.559 3.517 2.658 1.00 89.75 350 ASP A C 1
ATOM 2768 O O . ASP A 1 350 ? 1.479 2.971 2.397 1.00 89.75 350 ASP A O 1
ATOM 2772 N N . LEU A 1 351 ? 3.535 3.585 1.744 1.00 93.06 351 LEU A N 1
ATOM 2773 C CA . LEU A 1 351 ? 3.349 3.210 0.347 1.00 93.06 351 LEU A CA 1
ATOM 2774 C C . LEU A 1 351 ? 2.925 1.748 0.205 1.00 93.06 351 LEU A C 1
ATOM 2776 O O . LEU A 1 351 ? 2.061 1.430 -0.613 1.00 93.06 351 LEU A O 1
ATOM 2780 N N . GLY A 1 352 ? 3.490 0.834 0.992 1.00 95.69 352 GLY A N 1
ATOM 2781 C CA . GLY A 1 352 ? 3.092 -0.565 0.899 1.00 95.69 352 GLY A CA 1
ATOM 2782 C C . GLY A 1 352 ? 1.699 -0.834 1.453 1.00 95.69 352 GLY A C 1
ATOM 2783 O O . GLY A 1 352 ? 0.990 -1.678 0.900 1.00 95.69 352 GLY A O 1
ATOM 2784 N N . VAL A 1 353 ? 1.274 -0.098 2.484 1.00 94.06 353 VAL A N 1
ATOM 2785 C CA . VAL A 1 353 ? -0.100 -0.150 3.013 1.00 94.06 353 VAL A CA 1
ATOM 2786 C C . VAL A 1 353 ? -1.087 0.318 1.946 1.00 94.06 353 VAL A C 1
ATOM 2788 O O . VAL A 1 353 ? -2.067 -0.381 1.677 1.00 94.06 353 VAL A O 1
ATOM 2791 N N . ILE A 1 354 ? -0.785 1.432 1.277 1.00 94.94 354 ILE A N 1
ATOM 2792 C CA . ILE A 1 354 ? -1.560 1.970 0.151 1.00 94.94 354 ILE A CA 1
ATOM 2793 C C . ILE A 1 354 ? -1.649 0.942 -0.982 1.00 94.94 354 ILE A C 1
ATOM 2795 O O . ILE A 1 354 ? -2.739 0.612 -1.453 1.00 94.94 354 ILE A O 1
ATOM 2799 N N . ILE A 1 355 ? -0.519 0.362 -1.399 1.00 97.25 355 ILE A N 1
ATOM 2800 C CA . ILE A 1 355 ? -0.512 -0.633 -2.477 1.00 97.25 355 ILE A CA 1
ATOM 2801 C C . ILE A 1 355 ? -1.346 -1.859 -2.090 1.00 97.25 355 ILE A C 1
ATOM 2803 O O . ILE A 1 355 ? -2.114 -2.356 -2.911 1.00 97.25 355 ILE A O 1
ATOM 2807 N N . ALA A 1 356 ? -1.232 -2.355 -0.858 1.00 96.81 356 ALA A N 1
ATOM 2808 C CA . ALA A 1 356 ? -1.925 -3.567 -0.432 1.00 96.81 356 ALA A CA 1
ATOM 2809 C C . ALA A 1 356 ? -3.433 -3.385 -0.211 1.00 96.81 356 ALA A C 1
ATOM 2811 O O . ALA A 1 356 ? -4.195 -4.330 -0.455 1.00 96.81 356 ALA A O 1
ATOM 2812 N N . ASN A 1 357 ? -3.851 -2.225 0.305 1.00 93.88 357 ASN A N 1
ATOM 2813 C CA . ASN A 1 357 ? -5.216 -1.981 0.776 1.00 93.88 357 ASN A CA 1
ATOM 2814 C C . ASN A 1 35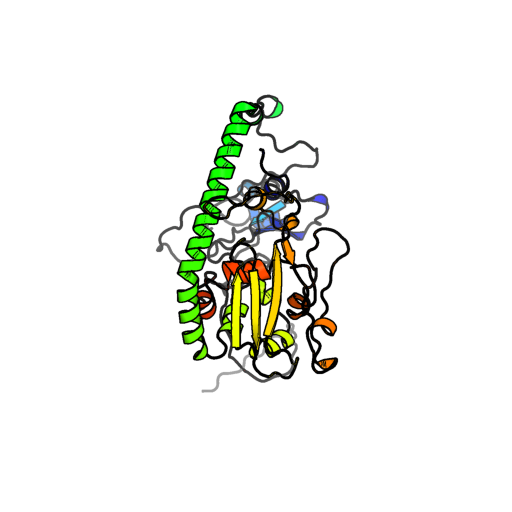7 ? -6.057 -1.124 -0.177 1.00 93.88 357 ASN A C 1
ATOM 2816 O O . ASN A 1 357 ? -7.275 -1.254 -0.141 1.00 93.88 357 ASN A O 1
ATOM 2820 N N . GLU A 1 358 ? -5.436 -0.304 -1.027 1.00 93.62 358 GLU A N 1
ATOM 2821 C CA . GLU A 1 358 ? -6.139 0.604 -1.944 1.00 93.62 358 GLU A CA 1
ATOM 2822 C C . GLU A 1 358 ? -5.887 0.205 -3.402 1.00 93.62 358 GLU A C 1
ATOM 2824 O O . GLU A 1 358 ? -6.802 -0.228 -4.103 1.00 93.62 358 GLU A O 1
ATOM 2829 N N . VAL A 1 359 ? -4.626 0.233 -3.851 1.00 95.69 359 VAL A N 1
ATOM 2830 C CA . VAL A 1 359 ? -4.306 -0.046 -5.261 1.00 95.69 359 VAL A CA 1
ATOM 2831 C C . VAL A 1 359 ? -4.617 -1.491 -5.622 1.00 95.69 359 VAL A C 1
ATOM 2833 O O . VAL A 1 359 ? -5.248 -1.754 -6.639 1.00 95.69 359 VAL A O 1
ATOM 2836 N N . PHE A 1 360 ? -4.158 -2.463 -4.833 1.00 97.62 360 PHE A N 1
ATOM 2837 C CA . PHE A 1 360 ? -4.286 -3.869 -5.203 1.00 97.62 360 PHE A CA 1
ATOM 2838 C C . PHE A 1 360 ? -5.745 -4.332 -5.302 1.00 97.62 360 PHE A C 1
ATOM 2840 O O . PHE A 1 360 ? -6.033 -5.063 -6.254 1.00 97.62 360 PHE A O 1
ATOM 2847 N N . PRO A 1 361 ? -6.673 -3.974 -4.396 1.00 96.06 361 PRO A N 1
ATOM 2848 C CA . PRO A 1 361 ? -8.093 -4.283 -4.569 1.00 96.06 361 PRO A CA 1
ATOM 2849 C C . PRO A 1 361 ? -8.699 -3.612 -5.807 1.00 96.06 361 PRO A C 1
ATOM 2851 O O . PRO A 1 361 ? -9.278 -4.319 -6.638 1.00 96.06 361 PRO A O 1
ATOM 2854 N N . ASP A 1 362 ? -8.439 -2.315 -5.997 1.00 95.44 362 ASP A N 1
ATOM 2855 C CA . ASP A 1 362 ? -9.130 -1.468 -6.981 1.00 95.44 362 ASP A CA 1
ATOM 2856 C C . ASP A 1 362 ? -8.315 -1.233 -8.268 1.00 95.44 362 ASP A C 1
ATOM 2858 O O . ASP A 1 362 ? -8.611 -0.356 -9.076 1.00 95.44 362 ASP A O 1
ATOM 2862 N N . VAL A 1 363 ? -7.291 -2.058 -8.517 1.00 96.44 363 VAL A N 1
ATOM 2863 C CA . VAL A 1 363 ? -6.323 -1.893 -9.623 1.00 96.44 363 VAL A CA 1
ATOM 2864 C C . VAL A 1 363 ? -6.972 -1.776 -11.006 1.00 96.44 363 VAL A C 1
ATOM 2866 O O . VAL A 1 363 ? -6.419 -1.149 -11.905 1.00 96.44 363 VAL A O 1
ATOM 2869 N N . ILE A 1 364 ? -8.145 -2.386 -11.198 1.00 96.12 364 ILE A N 1
ATOM 2870 C CA . ILE A 1 364 ? -8.885 -2.301 -12.463 1.00 96.12 364 ILE A CA 1
ATOM 2871 C C . ILE A 1 364 ? -9.375 -0.872 -12.684 1.00 96.12 364 ILE A C 1
ATOM 2873 O O . ILE A 1 364 ? -9.232 -0.357 -13.788 1.00 96.12 364 ILE A O 1
ATOM 2877 N N . ASP A 1 365 ? -9.890 -0.230 -11.640 1.00 94.50 365 ASP A N 1
ATOM 2878 C CA . ASP A 1 365 ? -10.406 1.130 -11.718 1.00 94.50 365 ASP A CA 1
ATOM 2879 C C . ASP A 1 365 ? -9.257 2.123 -11.924 1.00 94.50 365 ASP A C 1
ATOM 2881 O O . ASP A 1 365 ? -9.372 3.028 -12.750 1.00 94.50 365 ASP A O 1
ATOM 2885 N N . TYR A 1 366 ? -8.107 1.911 -11.271 1.00 94.88 366 TYR A N 1
ATOM 2886 C CA . TYR A 1 366 ? -6.901 2.700 -11.544 1.00 94.88 366 TYR A CA 1
ATOM 2887 C C . TYR A 1 366 ? -6.411 2.515 -12.979 1.00 94.88 366 TYR A C 1
ATOM 2889 O O . TYR A 1 366 ? -6.127 3.499 -13.653 1.00 94.88 366 TYR A O 1
ATOM 2897 N N . PHE A 1 367 ? -6.373 1.286 -13.502 1.00 95.31 367 PHE A N 1
ATOM 2898 C CA . PHE A 1 367 ? -6.004 1.048 -14.901 1.00 95.31 367 PHE A CA 1
ATOM 2899 C C . PHE A 1 367 ? -6.978 1.705 -15.890 1.00 95.31 367 PHE A C 1
ATOM 2901 O O . PHE A 1 367 ? -6.557 2.229 -16.917 1.00 95.31 367 PHE A O 1
ATOM 2908 N N . MET A 1 368 ? -8.278 1.674 -15.589 1.00 92.25 368 MET A N 1
ATOM 2909 C CA . MET A 1 368 ? -9.319 2.293 -16.412 1.00 92.25 368 MET A CA 1
ATOM 2910 C C . MET A 1 368 ? -9.372 3.821 -16.276 1.00 92.25 368 MET A C 1
ATOM 2912 O O . MET A 1 368 ? -10.134 4.450 -17.007 1.00 92.25 368 MET A O 1
ATOM 2916 N N . GLY A 1 369 ? -8.600 4.408 -15.355 1.00 87.56 369 GLY A N 1
ATOM 2917 C CA . GLY A 1 369 ? -8.662 5.837 -15.036 1.00 87.56 369 GLY A CA 1
ATOM 2918 C C . GLY A 1 369 ? -9.984 6.247 -14.378 1.00 87.56 369 GLY A C 1
ATOM 2919 O O . GLY A 1 369 ? -10.363 7.411 -14.424 1.00 87.56 369 GLY A O 1
ATOM 2920 N N . THR A 1 370 ? -10.727 5.292 -13.812 1.00 84.50 370 THR A N 1
ATOM 2921 C CA . THR A 1 370 ? -12.004 5.537 -13.123 1.00 84.50 370 THR A CA 1
ATOM 2922 C C . THR A 1 370 ? -11.852 5.598 -11.607 1.00 84.50 370 THR A C 1
ATOM 2924 O O . THR A 1 370 ? -12.762 6.069 -10.925 1.00 84.50 370 THR A O 1
ATOM 2927 N N . ALA A 1 371 ? -10.725 5.124 -11.068 1.00 74.00 371 ALA A N 1
ATOM 2928 C CA . ALA A 1 371 ? -10.351 5.359 -9.678 1.00 74.00 371 ALA A CA 1
ATOM 2929 C C . ALA A 1 371 ? -9.781 6.771 -9.516 1.00 74.00 371 ALA A C 1
ATOM 2931 O O . ALA A 1 371 ? -9.037 7.240 -10.370 1.00 74.00 371 ALA A O 1
ATOM 2932 N N . GLY A 1 372 ? -10.104 7.426 -8.397 1.00 57.84 372 GLY A N 1
ATOM 2933 C CA . GLY A 1 372 ? -9.577 8.758 -8.090 1.00 57.84 372 GLY A CA 1
ATOM 2934 C C . GLY A 1 372 ? -10.233 9.878 -8.898 1.00 57.84 372 GLY A C 1
ATOM 2935 O O . GLY A 1 372 ? -9.523 10.652 -9.519 1.00 57.84 372 GLY A O 1
ATOM 2936 N N . GLY A 1 373 ? -11.575 9.933 -8.884 1.00 43.72 373 GLY A N 1
ATOM 2937 C CA . GLY A 1 373 ? -12.410 10.911 -9.597 1.00 43.72 373 GLY A CA 1
ATOM 2938 C C . GLY A 1 373 ? -11.694 12.190 -10.053 1.00 43.72 373 GLY A C 1
ATOM 2939 O O . GLY A 1 373 ? -11.342 13.023 -9.224 1.00 43.72 373 GLY A O 1
ATOM 2940 N N . ASP A 1 374 ? -11.561 12.318 -11.376 1.00 42.00 374 ASP A N 1
ATOM 2941 C CA . ASP A 1 374 ? -11.143 13.512 -12.122 1.00 42.00 374 ASP A CA 1
ATOM 2942 C C . ASP A 1 374 ? -9.692 14.014 -11.936 1.00 42.00 374 ASP A C 1
ATOM 2944 O O . ASP A 1 374 ? -9.451 15.217 -12.023 1.00 42.00 374 ASP A O 1
ATOM 2948 N N . GLU A 1 375 ? -8.694 13.142 -11.766 1.00 47.22 375 GLU A N 1
ATOM 2949 C CA . GLU A 1 375 ? -7.282 13.536 -11.924 1.00 47.22 375 GLU A CA 1
ATOM 2950 C C . GLU A 1 375 ? -6.550 12.612 -12.902 1.00 47.22 375 GLU A C 1
ATOM 2952 O O . GLU A 1 375 ? -6.120 11.527 -12.527 1.00 47.22 375 GLU A O 1
ATOM 2957 N N . LEU A 1 376 ? -6.456 13.059 -14.163 1.00 38.09 376 LEU A N 1
ATOM 2958 C CA . LEU A 1 376 ? -5.332 12.938 -15.110 1.00 38.09 376 LEU A CA 1
ATOM 2959 C C . LEU A 1 376 ? -5.878 13.246 -16.518 1.00 38.09 376 LEU A C 1
ATOM 2961 O O . LEU A 1 376 ? -6.300 12.347 -17.244 1.00 38.09 376 LEU A O 1
ATOM 2965 N N . ASP A 1 377 ? -5.891 14.531 -16.894 1.00 35.34 377 ASP A N 1
ATOM 2966 C CA . ASP A 1 377 ? -6.007 14.921 -18.302 1.00 35.34 377 ASP A CA 1
ATOM 2967 C C . ASP A 1 377 ? -4.793 14.343 -19.034 1.00 35.34 377 ASP A C 1
ATOM 2969 O O . ASP A 1 377 ? -3.656 14.799 -18.894 1.00 35.34 377 ASP A O 1
ATOM 2973 N N . SER A 1 378 ? -5.046 13.273 -19.777 1.00 35.84 378 SER A N 1
ATOM 2974 C CA . SER A 1 378 ? -4.162 12.779 -20.811 1.00 35.84 378 SER A CA 1
ATOM 2975 C C . SER A 1 378 ? -4.151 13.793 -21.955 1.00 35.84 378 SER A C 1
ATOM 2977 O O . SER A 1 378 ? -5.010 13.738 -22.832 1.00 35.84 378 SER A O 1
ATOM 2979 N N . GLU A 1 379 ? -3.181 14.696 -21.962 1.00 38.38 379 GLU A N 1
ATOM 2980 C CA . GLU A 1 379 ? -2.787 15.408 -23.178 1.00 38.38 379 GLU A CA 1
ATOM 2981 C C . GLU A 1 379 ? -1.313 15.103 -23.461 1.00 38.38 379 GLU A C 1
ATOM 2983 O O . GLU A 1 379 ? -0.410 15.876 -23.153 1.00 38.38 379 GLU A O 1
ATOM 2988 N N . ASP A 1 380 ? -1.092 13.913 -24.024 1.00 36.47 380 ASP A N 1
ATOM 2989 C CA . ASP A 1 380 ? -0.028 13.717 -25.004 1.00 36.47 380 ASP A CA 1
ATOM 2990 C C . ASP A 1 380 ? -0.565 14.135 -26.385 1.00 36.47 380 ASP A C 1
ATOM 2992 O O . ASP A 1 380 ? -1.745 13.942 -26.682 1.00 36.47 380 ASP A O 1
ATOM 2996 N N . GLU A 1 381 ? 0.363 14.601 -27.223 1.00 40.03 381 GLU A N 1
ATOM 2997 C CA . GLU A 1 381 ? 0.266 14.898 -28.662 1.00 40.03 381 GLU A CA 1
ATOM 2998 C C . GLU A 1 381 ? -0.107 16.338 -29.050 1.00 40.03 381 GLU A C 1
ATOM 3000 O O . GLU A 1 381 ? -1.231 16.585 -29.454 1.00 40.03 381 GLU A O 1
ATOM 3005 N N . GLU A 1 382 ? 0.883 17.242 -29.097 1.00 32.56 382 GLU A N 1
ATOM 3006 C CA . GLU A 1 382 ? 1.234 17.931 -30.356 1.00 32.56 382 GLU A CA 1
ATOM 3007 C C . GLU A 1 382 ? 2.753 18.199 -30.404 1.00 32.56 382 GLU A C 1
ATOM 3009 O O . GLU A 1 382 ? 3.291 19.073 -29.723 1.00 32.56 382 GLU A O 1
ATOM 3014 N N . GLU A 1 383 ? 3.462 17.421 -31.230 1.00 38.12 383 GLU A N 1
ATOM 3015 C CA . GLU A 1 383 ? 4.730 17.854 -31.820 1.00 38.12 383 GLU A CA 1
ATOM 3016 C C . GLU A 1 383 ? 4.462 19.095 -32.686 1.00 38.12 383 GLU A C 1
ATOM 3018 O O . GLU A 1 383 ? 3.693 19.029 -33.646 1.00 38.12 383 GLU A O 1
ATOM 3023 N N . SER A 1 384 ? 5.155 20.204 -32.429 1.00 30.00 384 SER A N 1
ATOM 3024 C CA . SER A 1 384 ? 5.445 21.167 -33.491 1.00 30.00 384 SER A CA 1
ATOM 3025 C C . SER A 1 384 ? 6.815 21.800 -33.279 1.00 30.00 384 SER A C 1
ATOM 3027 O O . SER A 1 384 ? 7.048 22.518 -32.306 1.00 30.00 384 SER A O 1
ATOM 3029 N N . GLU A 1 385 ? 7.704 21.472 -34.210 1.00 37.50 385 GLU A N 1
ATOM 3030 C CA . GLU A 1 385 ? 9.001 22.088 -34.463 1.00 37.50 385 GLU A CA 1
ATOM 3031 C C . GLU A 1 385 ? 8.883 23.603 -34.740 1.00 37.50 385 GLU A C 1
ATOM 3033 O O . GLU A 1 385 ? 7.835 24.080 -35.179 1.00 37.50 385 GLU A O 1
ATOM 3038 N N . ASP A 1 386 ? 10.019 24.293 -34.569 1.00 33.56 386 ASP A N 1
ATOM 3039 C CA . ASP A 1 386 ? 10.354 25.655 -35.022 1.00 33.56 386 ASP A CA 1
ATOM 3040 C C . ASP A 1 386 ? 9.643 26.825 -34.293 1.00 33.56 386 ASP A C 1
ATOM 3042 O O . ASP A 1 386 ? 8.462 26.798 -33.981 1.00 33.56 386 ASP A O 1
ATOM 3046 N N . ASP A 1 387 ? 10.282 27.943 -33.947 1.00 33.62 387 ASP A N 1
ATOM 3047 C CA . ASP A 1 387 ? 11.450 28.583 -34.542 1.00 33.62 387 ASP A CA 1
ATOM 3048 C C . ASP A 1 387 ? 12.004 29.657 -33.580 1.00 33.62 387 ASP A C 1
ATOM 3050 O O . ASP A 1 387 ? 11.346 30.105 -32.636 1.00 33.62 387 ASP A O 1
ATOM 3054 N N . GLU A 1 388 ? 13.232 30.081 -33.843 1.00 40.06 388 GLU A N 1
ATOM 3055 C CA . GLU A 1 388 ? 14.014 31.043 -33.073 1.00 40.06 388 GLU A CA 1
ATOM 3056 C C . GLU A 1 388 ? 13.352 32.437 -32.907 1.00 40.06 388 GLU A C 1
ATOM 3058 O O . GLU A 1 388 ? 12.860 33.046 -33.849 1.00 40.06 388 GLU A O 1
ATOM 3063 N N . ASN A 1 389 ? 13.448 32.979 -31.686 1.00 44.34 389 ASN A N 1
ATOM 3064 C CA . ASN A 1 389 ? 13.884 34.346 -31.356 1.00 44.34 389 ASN A CA 1
ATOM 3065 C C . ASN A 1 389 ? 13.350 35.544 -32.192 1.00 44.34 389 ASN A C 1
ATOM 3067 O O . ASN A 1 389 ? 13.876 35.821 -33.262 1.00 44.34 389 ASN A O 1
ATOM 3071 N N . GLU A 1 390 ? 12.486 36.398 -31.617 1.00 36.38 390 GLU A N 1
ATOM 3072 C CA . GLU A 1 390 ? 12.527 37.855 -31.883 1.00 36.38 390 GLU A CA 1
ATOM 3073 C C . GLU A 1 390 ? 11.802 38.678 -30.791 1.00 36.38 390 GLU A C 1
ATOM 3075 O O . GLU A 1 390 ? 10.586 38.610 -30.605 1.00 36.38 390 GLU A O 1
ATOM 3080 N N . GLU A 1 391 ? 12.577 39.477 -30.056 1.00 41.62 391 GLU A N 1
ATOM 3081 C CA . GLU A 1 391 ? 12.128 40.444 -29.049 1.00 41.62 391 GLU A CA 1
ATOM 3082 C C . GLU A 1 391 ? 11.464 41.651 -29.746 1.00 41.62 391 GLU A C 1
ATOM 3084 O O . GLU A 1 391 ? 12.101 42.390 -30.499 1.00 41.62 391 GLU A O 1
ATOM 3089 N N . ILE A 1 392 ? 10.158 41.846 -29.536 1.00 45.22 392 ILE A N 1
ATOM 3090 C CA . ILE A 1 392 ? 9.377 42.914 -30.179 1.00 45.22 392 ILE A CA 1
ATOM 3091 C C . ILE A 1 392 ? 9.424 44.182 -29.309 1.00 45.22 392 ILE A C 1
ATOM 3093 O O . ILE A 1 392 ? 8.713 44.285 -28.312 1.00 45.22 392 ILE A O 1
ATOM 3097 N N . ASP A 1 393 ? 10.224 45.168 -29.723 1.00 53.53 393 ASP A N 1
ATOM 3098 C CA . ASP A 1 393 ? 10.264 46.527 -29.157 1.00 53.53 393 ASP A CA 1
ATOM 3099 C C . ASP A 1 393 ? 8.954 47.298 -29.453 1.00 53.53 393 ASP A C 1
ATOM 3101 O O . ASP A 1 393 ? 8.557 47.485 -30.610 1.00 53.53 393 ASP A O 1
ATOM 3105 N N . LEU A 1 394 ? 8.263 47.732 -28.394 1.00 48.50 394 LEU A N 1
ATOM 3106 C CA . LEU A 1 394 ? 6.908 48.297 -28.422 1.00 48.50 394 LEU A CA 1
ATOM 3107 C C . LEU A 1 394 ? 6.838 49.809 -28.727 1.00 48.50 394 LEU A C 1
ATOM 3109 O O . LEU A 1 394 ? 5.732 50.347 -28.805 1.00 48.50 394 LEU A O 1
ATOM 3113 N N . GLU A 1 395 ? 7.952 50.517 -28.945 1.00 49.91 395 GLU A N 1
ATOM 3114 C CA . GLU A 1 395 ? 7.920 51.985 -29.115 1.00 49.91 395 GLU A CA 1
ATOM 3115 C C . GLU A 1 395 ? 7.798 52.505 -30.564 1.00 49.91 395 GLU A C 1
ATOM 3117 O O . GLU A 1 395 ? 7.814 53.720 -30.789 1.00 49.91 395 GLU A O 1
ATOM 3122 N N . LYS A 1 396 ? 7.600 51.648 -31.579 1.00 49.97 396 LYS A N 1
ATOM 3123 C CA . LYS A 1 396 ? 7.369 52.114 -32.966 1.00 49.97 396 LYS A CA 1
ATOM 3124 C C . LYS A 1 396 ? 5.993 51.726 -33.523 1.00 49.97 396 LYS A C 1
ATOM 3126 O O . LYS A 1 396 ? 5.627 50.552 -33.493 1.00 49.97 396 LYS A O 1
ATOM 3131 N N . PRO A 1 397 ? 5.225 52.669 -34.114 1.00 49.72 397 PRO A N 1
ATOM 3132 C CA . PRO A 1 397 ? 3.933 52.341 -34.710 1.00 49.72 397 PRO A CA 1
ATOM 3133 C C . PRO A 1 397 ? 4.103 51.437 -35.938 1.00 49.72 397 PRO A C 1
ATOM 3135 O O . PRO A 1 397 ? 4.837 51.773 -36.867 1.00 49.72 397 PRO A O 1
ATOM 3138 N N . ARG A 1 398 ? 3.382 50.310 -35.969 1.00 45.88 398 ARG A N 1
ATOM 3139 C CA . ARG A 1 398 ? 3.355 49.388 -37.117 1.00 45.88 398 ARG A CA 1
ATOM 3140 C C . ARG A 1 398 ? 2.776 50.066 -38.367 1.00 45.88 398 ARG A C 1
ATOM 3142 O O . ARG A 1 398 ? 1.664 50.598 -38.339 1.00 45.88 398 ARG A O 1
ATOM 3149 N N . GLU A 1 399 ? 3.489 49.980 -39.489 1.00 49.56 399 GLU A N 1
ATOM 3150 C CA . GLU A 1 399 ? 2.984 50.418 -40.794 1.00 49.56 399 GLU A CA 1
ATOM 3151 C C . GLU A 1 399 ? 1.864 49.493 -41.303 1.00 49.56 399 GLU A C 1
ATOM 3153 O O . GLU A 1 399 ? 1.970 48.264 -41.290 1.00 49.56 399 GLU A O 1
ATOM 3158 N N . LYS A 1 400 ? 0.766 50.086 -41.788 1.00 46.88 400 LYS A N 1
ATOM 3159 C CA . LYS A 1 400 ? -0.365 49.343 -42.361 1.00 46.88 400 LYS A CA 1
ATOM 3160 C C . LYS A 1 400 ? 0.012 48.762 -43.725 1.00 46.88 400 LYS A C 1
ATOM 3162 O O . LYS A 1 400 ? 0.135 49.504 -44.699 1.00 46.88 400 LYS A O 1
ATOM 3167 N N . LYS A 1 401 ? 0.090 47.431 -43.835 1.00 41.97 401 LYS A N 1
ATOM 3168 C CA . LYS A 1 401 ? 0.173 46.757 -45.140 1.00 41.97 401 LYS A CA 1
ATOM 3169 C C . LYS A 1 401 ? -1.155 46.874 -45.898 1.00 41.97 401 LYS A C 1
ATOM 3171 O O . LYS A 1 401 ? -2.221 46.519 -45.397 1.00 41.97 401 LYS A O 1
ATOM 3176 N N . ALA A 1 402 ? -1.064 47.392 -47.120 1.00 43.19 402 ALA A N 1
ATOM 3177 C CA . ALA A 1 402 ? -2.165 47.532 -48.062 1.00 43.19 402 ALA A CA 1
ATOM 3178 C C . ALA A 1 402 ? -2.689 46.161 -48.527 1.00 43.19 402 ALA A C 1
ATOM 3180 O O . ALA A 1 402 ? -1.909 45.280 -48.888 1.00 43.19 402 ALA A O 1
ATOM 3181 N N . LYS A 1 403 ? -4.019 46.009 -48.572 1.00 45.47 403 LYS A N 1
ATOM 3182 C CA . LYS A 1 403 ? -4.687 44.871 -49.218 1.00 45.47 403 LYS A CA 1
ATOM 3183 C C . LYS A 1 403 ? -4.424 44.917 -50.722 1.00 45.47 403 LYS A C 1
ATOM 3185 O O . LYS A 1 403 ? -4.754 45.916 -51.362 1.00 45.47 403 LYS A O 1
ATOM 3190 N N . LYS A 1 404 ? -3.901 43.831 -51.289 1.00 39.88 404 LYS A N 1
ATOM 3191 C CA . LYS A 1 404 ? -4.041 43.556 -52.721 1.00 39.88 404 LYS A CA 1
ATOM 3192 C C . LYS A 1 404 ? -5.059 42.443 -52.941 1.00 39.88 404 LYS A C 1
ATOM 3194 O O . LYS A 1 404 ? -5.139 41.510 -52.147 1.00 39.88 404 LYS A O 1
ATOM 3199 N N . ALA A 1 405 ? -5.859 42.706 -53.969 1.00 44.28 405 ALA A N 1
ATOM 3200 C CA . ALA A 1 405 ? -7.018 41.983 -54.462 1.00 44.28 405 ALA A CA 1
ATOM 3201 C C . ALA A 1 405 ? -6.657 40.682 -55.178 1.00 44.28 405 ALA A C 1
ATOM 3203 O O . ALA A 1 405 ? -5.503 40.590 -55.661 1.00 44.28 405 ALA A O 1
#

Foldseek 3Di:
DDDDPVVVVLQDDDDDPVPADEQGWDWDAHNNFIKIKHQYDPVLLVVQQPDPQVPDPDRDHLPRQDPDSRIDIATQAAPPQGAGWDALDAPARDTHGPVDPDRDDHNRDHRNDDDDDDDDDDDDDDDDDDDDDDDDPDDDPPADVCCVPDPPPVVVDDDDPVNVVVVVVVLLVVLVVVQLVLLVVCVVCVVVLVVVLVVLLVPQCLQLQLQCLPPVSVQLAVDVLLSQQSSQFRDWDWAADNLQRLWTKIWTAGDDDQWFDDRIFIKGWDFAQPPDDPPFDQDPSRDTPSSSVDDSVHGIWIDADDTGTPDPVRHQCNVFPFACDPDDDRATPGSTHSCNCRHDGDNHPCVVVCCNPPCSVCSVCSSVSNPPPPPDPPDDDDDDDDDDDDDDDPPDDDDDDDDDD

InterPro domains:
  IPR002164 Nucleosome assembly protein [PF00956] (186-379)
  IPR006317 Ubiquinol-cytochrome c reductase, iron-sulphur subunit [TIGR01416] (1-132)
  IPR014349 Rieske iron-sulphur protein [PTHR10134] (1-96)
  IPR036922 Rieske [2Fe-2S] iron-sulphur domain superfamily [G3DSA:2.102.10.10] (4-139)
  IPR036922 Rieske [2Fe-2S] iron-sulphur domain superfamily [SSF50022] (9-95)
  IPR037231 NAP-like superfamily [SSF143113] (144-369)

Radius of gyration: 28.8 Å; chains: 1; bounding box: 57×74×91 Å

Organism: NCBI:txid1095465

Sequence (405 aa):
MSASADVLALAKVEVELANIPEGKNVVIKWRGKPVFIRHRTAGEIEEARQVDWKSLRDPQSDEERVKKPEWLVMLGVCTHLGCVPIGEAGDYGGWCVPVLASCSAPATVRITISPAVPAKAPAPLPTPFPSFIMTAKTSKKRASPGADIEKSPLDAVELGEEDAMKLNDIQKDIQRAELILERRAQETLTPVYQRRREALKSIKMFWPVALMNHGVFAVHAQHDADKTALSYLEDVWVVRDKREPKVFTLEFYFKENPFFSDPVLRKEYRFEPSNAADDETPDADGITPSMLDFSWERDVTAQATKINWKDDSKNLTKLYPLVLEEAEDDIPSDFGSFFNFFEVAPDHGDLGVIIANEVFPDVIDYFMGTAGGDELDSEDEEESEDDENEEIDLEKPREKKAKKA